Protein AF-A0A1H8MQB6-F1 (afdb_monomer_lite)

Organism: NCBI:txid1367881

Radius of gyration: 31.13 Å; chains: 1; bounding box: 80×88×76 Å

Secondary structure (DSSP, 8-state):
-------S--HHHHHHHHHHHHHHHHTS-EEHHHHHHHHHHHH---HHHHHHHHHH-TTTEEEEE-TTS-EEEEEE----SPPPHHHHHHH--S--TT-STT--TTTHHHHHHTT--SHHHHHTS-HHHHHHHHHHHHHHH-TT--GGGSTT--HHHHHHHHHTT--SHHHHHSS-HHHHHTSSTT--HHHHHHHHHHHHTTS----HHHHHHHHHHHHHHS-THHHHHHHHHHHHHHTB-TTSSB------GGG--PPPPPBHHHHHSS--GGGEEEE-SGGGTTS-EEEEEEPBS-TT-TTS--TTT-GGGGGGSPPB-TTSPBPPPPPPBPTTT-SBHHHHHHHHHHTTPPEEEE--TTSSHHHHHHHHHHHTT--EEEEE--TT--HHHHH--EEE-TTS-EEEPP-HHHHHHHHTPEEEEETGGGS-HHHHHHHHHHHHHS-EEETTTTEEE---TT-EEEEEE---SSS-TT-PPPPHHHHTTSEEEE----S-HHHHHHHHHHHHSSSS-SS-HHHHHHHHHHHHHHHH-TTSPP--HHHHHHHHHHHHTT--HHHHHHHHHHHH--TT--SGGGHHHHTTT-

Foldseek 3Di:
DDDDDFDPDDLLLQLLLLLALCCVVVVFWAFQQRSLLLCCVQVVDHSVVSSVSQVVSVVFWDWDADPVGTIITGDGHDRPDDHTPSSCVSRPLFDPLQPQPPDPNVQSVVCVVLVCRGLCSLLVDDLVVQQVSSLVSLCVVPQVAQLVVLVLQDPVLSVLCVVVVNRALVSLLPDDLVVSCPSDPPRHSVNSVSSNVVSVVVRPGQDSVNSCSSNQSSVLSDQCVVVVVVVVVVVQQVQADPVRHRDDDDDALLPQLAAFADQPCVVPVHDDLLQADWQCAAPCVVPIHGQQQGAGPDLPRLQQQACVSPVVCPVNGQFAFQVRHGQDANFAAFPPVRHTPLSVVSNCLNVLAAAEEEEAPQLCPSNSVSVNSNSRVAGEDEDEAAQVDALCQQANDFDQDPVGDTAGRGHNNNSCQQRLHEYEYELVQRYDPRNLVQCLCCLPPVWGQDPNRRDIDNGDPNYHYYYYFYPCDPLPVVRDDHDPVSVVSHDYTYRYHHPDLVSLLVSLQRRLQPPHHLDDSLLLSLLSVLLVVQVVDPQFQHQHSVLSNQLSVVSVNVDDSLRSSLVSSVVRDDPRHDNVVSSVVSVVRD

pLDDT: mean 81.07, std 12.92, range [26.77, 97.81]

Sequence (590 aa):
MASSAASGSTISTQIAHIAKRLLEEEGGSVPVQRIAVRAESILDIESTDVASITVDTADEISTTQTDDGQTLVTDVGTISEPEPDPITEAFEGKAVFFDLDPIPSELAPIIADLGYHSLEDLAARSPAEFKTEINNHLDVAAPDAHLEQISLVTGSIADSLTNAGYTSFHDLATADADALSGVHTTLTEAKAEKIITTANNQALTVTDEEAKQIVHSAEMELPVGDTLAQKALQSYKDDLDGSGSGAASITQIERTEQTVGDPKALTSGEAPEDHQYVSDIGANDSDPVACGLQVLDDEHHPQVPKAETHPDAGPGALPVDENGDVVAPAVPVEPELQVPVDELVAKALHDHTALRLIGPRGSGKNYLLKYIHHQTNRAYVSIDVDAATTPEDLFGPLTPDENGVIKPRNAAVKQTLINGGTVVLNEFPVMQAGAAIALHRYFNEGSLLIKAHGELIEPHPAARVVITMNPPTVEYRDSEPMNAATRGRFLTYQVPYIQSVEQEVDTLDQQVNSPRTIVDRDTLTKIVKFAHATRDESSYPTLSTRNLTLLCKNIDYGATPKAAVKNELRAVSEPNQSHEATYDELNRYL

InterPro domains:
  IPR010995 DNA repair Rad51/transcription factor NusA, alpha-helical [SSF47794] (145-201)
  IPR011704 ATPase, dynein-related, AAA domain [PF07728] (357-490)
  IPR027417 P-loop containing nucleoside triphosphate hydrolase [G3DSA:3.40.50.300] (341-505)
  IPR027417 P-loop containing nucleoside triphosphate hydrolase [SSF52540] (352-552)
  IPR050764 CbbQ/NirQ/NorQ/GpvN [PTHR42759] (347-543)

Structure (mmCIF, N/CA/C/O backbone):
data_AF-A0A1H8MQB6-F1
#
_entry.id   AF-A0A1H8MQB6-F1
#
loop_
_atom_site.group_PDB
_atom_site.id
_atom_site.type_symbol
_atom_site.label_atom_id
_atom_site.label_alt_id
_atom_site.label_comp_id
_atom_site.label_asym_id
_atom_site.label_entity_id
_atom_site.label_seq_id
_atom_site.pdbx_PDB_ins_code
_atom_site.Cartn_x
_atom_site.Cartn_y
_atom_site.Cartn_z
_atom_site.occupancy
_atom_site.B_iso_or_equiv
_atom_site.auth_seq_id
_atom_site.auth_comp_id
_atom_site.auth_asym_id
_atom_site.auth_atom_id
_atom_site.pdbx_PDB_model_num
ATOM 1 N N . MET A 1 1 ? 38.524 6.940 -12.245 1.00 37.34 1 MET A N 1
ATOM 2 C CA . MET A 1 1 ? 39.175 7.214 -13.544 1.00 37.34 1 MET A CA 1
ATOM 3 C C . MET A 1 1 ? 39.157 5.952 -14.389 1.00 37.34 1 MET A C 1
ATOM 5 O O . MET A 1 1 ? 40.059 5.132 -14.277 1.00 37.34 1 MET A O 1
ATOM 9 N N . ALA A 1 2 ? 38.118 5.806 -15.199 1.00 26.77 2 ALA A N 1
ATOM 10 C CA . ALA A 1 2 ? 38.090 4.944 -16.370 1.00 26.77 2 ALA A CA 1
ATOM 11 C C . ALA A 1 2 ? 37.092 5.607 -17.326 1.00 26.77 2 ALA A C 1
ATOM 13 O O . ALA A 1 2 ? 35.891 5.468 -17.150 1.00 26.77 2 ALA A O 1
ATOM 14 N N . SER A 1 3 ? 37.598 6.439 -18.240 1.00 32.94 3 SER A N 1
ATOM 15 C CA . SER A 1 3 ? 36.811 6.951 -19.358 1.00 32.94 3 SER A CA 1
ATOM 16 C C . SER A 1 3 ? 36.638 5.804 -20.350 1.00 32.94 3 SER A C 1
ATOM 18 O O . SER A 1 3 ? 37.621 5.394 -20.978 1.00 32.94 3 SER A O 1
ATOM 20 N N . SER A 1 4 ? 35.429 5.264 -20.486 1.00 32.12 4 SER A N 1
ATOM 21 C CA . SER A 1 4 ? 35.061 4.578 -21.721 1.00 32.12 4 SER A CA 1
ATOM 22 C C . SER A 1 4 ? 34.933 5.641 -22.808 1.00 32.12 4 SER A C 1
ATOM 24 O O . SER A 1 4 ? 34.460 6.750 -22.567 1.00 32.12 4 SER A O 1
ATOM 26 N N . ALA A 1 5 ? 35.494 5.341 -23.971 1.00 35.34 5 ALA A N 1
ATOM 27 C CA . ALA A 1 5 ? 35.673 6.269 -25.068 1.00 35.34 5 ALA A CA 1
ATOM 28 C C . ALA A 1 5 ? 34.328 6.816 -25.570 1.00 35.34 5 ALA A C 1
ATOM 30 O O . ALA A 1 5 ? 33.643 6.149 -26.335 1.00 35.34 5 ALA A O 1
ATOM 31 N N . ALA A 1 6 ? 33.986 8.043 -25.175 1.00 37.44 6 ALA A N 1
ATOM 32 C CA . ALA A 1 6 ? 33.033 8.845 -25.920 1.00 37.44 6 ALA A CA 1
ATOM 33 C C . ALA A 1 6 ? 33.684 9.207 -27.263 1.00 37.44 6 ALA A C 1
ATOM 35 O O . ALA A 1 6 ? 34.821 9.692 -27.311 1.00 37.44 6 ALA A O 1
ATOM 36 N N . SER A 1 7 ? 32.973 8.916 -28.349 1.00 43.53 7 SER A N 1
ATOM 37 C CA . SER A 1 7 ? 33.220 9.429 -29.695 1.00 43.53 7 SER A CA 1
ATOM 38 C C . SER A 1 7 ? 33.662 10.896 -29.650 1.00 43.53 7 SER A C 1
ATOM 40 O O . SER A 1 7 ? 33.110 11.682 -28.887 1.00 43.53 7 SER A O 1
ATOM 42 N N . GLY A 1 8 ? 34.661 11.272 -30.450 1.00 47.12 8 GLY A N 1
ATOM 43 C CA . GLY A 1 8 ? 35.401 12.538 -30.355 1.00 47.12 8 GLY A CA 1
ATOM 44 C C . GLY A 1 8 ? 34.658 13.850 -30.668 1.00 47.12 8 GLY A C 1
ATOM 45 O O . GLY A 1 8 ? 35.301 14.746 -31.206 1.00 47.12 8 GLY A O 1
ATOM 46 N N . SER A 1 9 ? 33.367 13.977 -30.345 1.00 60.44 9 SER A N 1
ATOM 47 C CA . SER A 1 9 ? 32.586 15.219 -30.422 1.00 60.44 9 SER A CA 1
ATOM 48 C C . SER A 1 9 ? 32.686 16.032 -29.128 1.00 60.44 9 SER A C 1
ATOM 50 O O . SER A 1 9 ? 32.690 15.462 -28.034 1.00 60.44 9 SER A O 1
ATOM 52 N N . THR A 1 10 ? 32.713 17.361 -29.210 1.00 77.94 10 THR A N 1
ATOM 53 C CA . THR A 1 10 ? 32.710 18.227 -28.018 1.00 77.94 10 THR A CA 1
ATOM 54 C C . THR A 1 10 ? 31.336 18.251 -27.337 1.00 77.94 10 THR A C 1
ATOM 56 O O . THR A 1 10 ? 30.312 18.125 -27.999 1.00 77.94 10 THR A O 1
ATOM 59 N N . ILE A 1 11 ? 31.291 18.471 -26.014 1.00 77.69 11 ILE A N 1
ATOM 60 C CA . ILE A 1 11 ? 30.039 18.555 -25.223 1.00 77.69 11 ILE A CA 1
ATOM 61 C C . ILE A 1 11 ? 29.044 19.566 -25.826 1.00 77.69 11 ILE A C 1
ATOM 63 O O . ILE A 1 11 ? 27.840 19.333 -25.824 1.00 77.69 11 ILE A O 1
ATOM 67 N N . SER A 1 12 ? 29.545 20.663 -26.401 1.00 76.75 12 SER A N 1
ATOM 68 C CA . SER A 1 12 ? 28.741 21.639 -27.147 1.00 76.75 12 SER A CA 1
ATOM 69 C C . SER A 1 12 ? 27.965 21.010 -28.308 1.00 76.75 12 SER 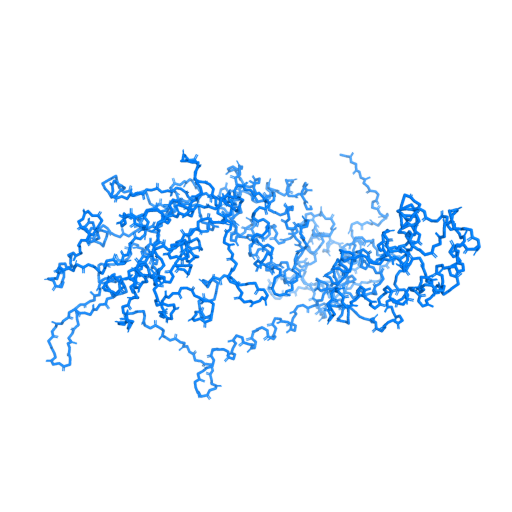A C 1
ATOM 71 O O . SER A 1 12 ? 26.767 21.238 -28.440 1.00 76.75 12 SER A O 1
ATOM 73 N N . THR A 1 13 ? 28.634 20.177 -29.107 1.00 80.00 13 THR A N 1
ATOM 74 C CA . THR A 1 13 ? 28.055 19.486 -30.262 1.00 80.00 13 THR A CA 1
ATOM 75 C C . THR A 1 13 ? 27.019 18.457 -29.820 1.00 80.00 13 THR A C 1
ATOM 77 O O . THR A 1 13 ? 25.973 18.304 -30.444 1.00 80.00 13 THR A O 1
ATOM 80 N N . GLN A 1 14 ? 27.278 17.779 -28.699 1.00 83.88 14 GLN A N 1
ATOM 81 C CA . GLN A 1 14 ? 26.336 16.839 -28.091 1.00 83.88 14 GLN A CA 1
ATOM 82 C C . GLN A 1 14 ? 25.050 17.553 -27.642 1.00 83.88 14 GLN A C 1
ATOM 84 O O . GLN A 1 14 ? 23.951 17.102 -27.948 1.00 83.88 14 GLN A O 1
ATOM 89 N N . ILE A 1 15 ? 25.170 18.718 -26.998 1.00 85.19 15 ILE A N 1
ATOM 90 C CA . ILE A 1 15 ? 24.019 19.548 -26.605 1.00 85.19 15 ILE A CA 1
ATOM 91 C C . ILE A 1 15 ? 23.246 20.055 -27.833 1.00 85.19 15 ILE A C 1
ATOM 93 O O . ILE A 1 15 ? 22.016 20.068 -27.806 1.00 85.19 15 ILE A O 1
ATOM 97 N N . ALA A 1 16 ? 23.935 20.423 -28.919 1.00 85.25 16 ALA A N 1
ATOM 98 C CA . ALA A 1 16 ? 23.292 20.842 -30.165 1.00 85.25 16 ALA A CA 1
ATOM 99 C C . ALA A 1 16 ? 22.460 19.714 -30.802 1.00 85.25 16 ALA A C 1
ATOM 101 O O . ALA A 1 16 ? 21.326 19.959 -31.215 1.00 85.25 16 ALA A O 1
ATOM 102 N N . HIS A 1 17 ? 22.966 18.474 -30.820 1.00 85.31 17 HIS A N 1
ATOM 103 C CA . HIS A 1 17 ? 22.203 17.308 -31.293 1.00 85.31 17 HIS A CA 1
ATOM 104 C C . HIS A 1 17 ? 20.947 17.054 -30.443 1.00 85.31 17 HIS A C 1
ATOM 106 O O . HIS A 1 17 ? 19.858 16.896 -30.989 1.00 85.31 17 HIS A O 1
ATOM 112 N N . ILE A 1 18 ? 21.058 17.131 -29.111 1.00 84.38 18 ILE A N 1
ATOM 113 C CA . ILE A 1 18 ? 19.912 17.006 -28.187 1.00 84.38 18 ILE A CA 1
ATOM 114 C C . ILE A 1 18 ? 18.875 18.112 -28.435 1.00 84.38 18 ILE A C 1
ATOM 116 O O . ILE A 1 18 ? 17.676 17.845 -28.512 1.00 84.38 18 ILE A O 1
ATOM 120 N N . ALA A 1 19 ? 19.324 19.363 -28.576 1.00 84.69 19 ALA A N 1
ATOM 121 C CA . ALA A 1 19 ? 18.452 20.499 -28.857 1.00 84.69 19 ALA A CA 1
ATOM 122 C C . ALA A 1 19 ? 17.716 20.334 -30.194 1.00 84.69 19 ALA A C 1
ATOM 124 O O . ALA A 1 19 ? 16.520 20.610 -30.278 1.00 84.69 19 ALA A O 1
ATOM 125 N N . LYS A 1 20 ? 18.416 19.844 -31.224 1.00 85.06 20 LYS A N 1
ATOM 126 C CA . LYS A 1 20 ? 17.848 19.583 -32.547 1.00 85.06 20 LYS A CA 1
ATOM 127 C C . LYS A 1 20 ? 16.752 18.519 -32.488 1.00 85.06 20 LYS A C 1
ATOM 129 O O . LYS A 1 20 ? 15.662 18.762 -32.998 1.00 85.06 20 LYS A O 1
ATOM 134 N N . ARG A 1 21 ? 17.002 17.385 -31.828 1.00 82.00 21 ARG A N 1
ATOM 135 C CA . ARG A 1 21 ? 16.005 16.314 -31.689 1.00 82.00 21 ARG A CA 1
ATOM 136 C C . ARG A 1 21 ? 14.764 16.773 -30.914 1.00 82.00 21 ARG A C 1
ATOM 138 O O . ARG A 1 21 ? 13.651 16.504 -31.350 1.00 82.00 21 ARG A O 1
ATOM 145 N N . LEU A 1 22 ? 14.928 17.549 -29.838 1.00 76.44 22 LEU A N 1
ATOM 146 C CA . LEU A 1 22 ? 13.792 18.110 -29.089 1.00 76.44 22 LEU A CA 1
ATOM 147 C C . LEU A 1 22 ? 12.956 19.096 -29.919 1.00 76.44 22 LEU A C 1
ATOM 149 O O . LEU A 1 22 ? 11.734 19.102 -29.802 1.00 76.44 22 LEU A O 1
ATOM 153 N N . LEU A 1 23 ? 13.585 19.925 -30.762 1.00 75.25 23 LEU A N 1
ATOM 154 C CA . LEU A 1 23 ? 12.853 20.809 -31.682 1.00 75.25 23 LEU A CA 1
ATOM 155 C C . LEU A 1 23 ? 12.026 20.008 -32.698 1.00 75.25 23 LEU A C 1
ATOM 157 O O . LEU A 1 23 ? 10.902 20.398 -33.022 1.00 75.25 23 LEU A O 1
ATOM 161 N N . GLU A 1 24 ? 12.587 18.907 -33.205 1.00 73.12 24 GLU A N 1
ATOM 162 C CA . GLU A 1 24 ? 11.922 18.000 -34.147 1.00 73.12 24 GLU A CA 1
ATOM 163 C C . GLU A 1 24 ? 10.760 17.229 -33.492 1.00 73.12 24 GLU A C 1
ATOM 165 O O . GLU A 1 24 ? 9.731 17.024 -34.136 1.00 73.12 24 GLU A O 1
ATOM 170 N N . GLU A 1 25 ? 10.901 16.840 -32.222 1.00 65.19 25 GLU A N 1
ATOM 171 C CA . GLU A 1 25 ? 9.900 16.101 -31.444 1.00 65.19 25 GLU A CA 1
ATOM 172 C C . GLU A 1 25 ? 8.747 16.994 -30.955 1.00 65.19 25 GLU A C 1
ATOM 174 O O . GLU A 1 25 ? 7.576 16.683 -31.176 1.00 65.19 25 GLU A O 1
ATOM 179 N N . GLU A 1 26 ? 9.063 18.121 -30.308 1.00 70.62 26 GLU A N 1
ATOM 180 C CA . GLU A 1 26 ? 8.071 18.980 -29.646 1.00 70.62 26 GLU A CA 1
ATOM 181 C C . GLU A 1 26 ? 7.389 19.957 -30.624 1.00 70.62 26 GLU A C 1
ATOM 183 O O . GLU A 1 26 ? 6.332 20.509 -30.316 1.00 70.62 26 GLU A O 1
ATOM 188 N N . GLY A 1 27 ? 7.961 20.155 -31.819 1.00 51.38 27 GLY A N 1
ATOM 189 C CA . GLY A 1 27 ? 7.368 20.963 -32.882 1.00 51.38 27 GLY A CA 1
ATOM 190 C C . GLY A 1 27 ? 7.173 22.425 -32.474 1.00 51.38 27 GLY A C 1
ATOM 191 O O . GLY A 1 27 ? 6.050 22.891 -32.285 1.00 51.38 27 GLY A O 1
ATOM 192 N N . GLY A 1 28 ? 8.264 23.182 -32.364 1.00 76.06 28 GLY A N 1
ATOM 193 C CA . GLY A 1 28 ? 8.208 24.580 -31.939 1.00 76.06 28 GLY A CA 1
ATOM 194 C C . GLY A 1 28 ? 9.536 25.061 -31.381 1.00 76.06 28 GLY A C 1
ATOM 195 O O . GLY A 1 28 ? 10.585 24.684 -31.884 1.00 76.06 28 GLY A O 1
ATOM 196 N N . SER A 1 29 ? 9.489 25.914 -30.359 1.00 82.94 29 SER A N 1
ATOM 197 C CA . SER A 1 29 ? 10.668 26.340 -29.608 1.00 82.94 29 SER A CA 1
ATOM 198 C C . SER A 1 29 ? 10.749 25.607 -28.270 1.00 82.94 29 SER A C 1
ATOM 200 O O . SER A 1 29 ? 9.734 25.379 -27.616 1.00 82.94 29 SER A O 1
ATOM 202 N N . VAL A 1 30 ? 11.963 25.257 -27.852 1.00 81.31 30 VAL A N 1
ATOM 203 C CA . VAL A 1 30 ? 12.216 24.411 -26.678 1.00 81.31 30 VAL A CA 1
ATOM 204 C C . VAL A 1 30 ? 12.941 25.227 -25.605 1.00 81.31 30 VAL A C 1
ATOM 206 O O . VAL A 1 30 ? 13.951 25.868 -25.907 1.00 81.31 30 VAL A O 1
ATOM 209 N N . PRO A 1 31 ? 12.487 25.241 -24.339 1.00 83.56 31 PRO A N 1
ATOM 210 C CA . PRO A 1 31 ? 13.194 25.944 -23.268 1.00 83.56 31 PRO A CA 1
ATOM 211 C C . PRO A 1 31 ? 14.611 25.404 -23.036 1.00 83.56 31 PRO A C 1
ATOM 213 O O . PRO A 1 31 ? 14.820 24.194 -23.003 1.00 83.56 31 PRO A O 1
ATOM 216 N N . VAL A 1 32 ? 15.584 26.281 -22.762 1.00 82.25 32 VAL A N 1
ATOM 217 C CA . VAL A 1 32 ? 16.965 25.858 -22.434 1.00 82.25 32 VAL A CA 1
ATOM 218 C C . VAL A 1 32 ? 16.990 24.892 -21.242 1.00 82.25 32 VAL A C 1
ATOM 220 O O . VAL A 1 32 ? 17.765 23.942 -21.228 1.00 82.25 32 VAL A O 1
ATOM 223 N N . GLN A 1 33 ? 16.095 25.067 -20.265 1.00 76.50 33 GLN A N 1
ATOM 224 C CA . GLN A 1 33 ? 15.956 24.151 -19.130 1.00 76.50 33 GLN A CA 1
ATOM 225 C C . GLN A 1 33 ? 15.525 22.739 -19.555 1.00 76.50 33 GLN A C 1
ATOM 227 O O . GLN A 1 33 ? 15.966 21.766 -18.951 1.00 76.50 33 GLN A O 1
ATOM 232 N N . ARG A 1 34 ? 14.690 22.610 -20.594 1.00 79.12 34 ARG A N 1
ATOM 233 C CA . ARG A 1 34 ? 14.251 21.312 -21.127 1.00 79.12 34 ARG A CA 1
ATOM 234 C C . ARG A 1 34 ? 15.426 20.561 -21.756 1.00 79.12 34 ARG A C 1
ATOM 236 O O . ARG A 1 34 ? 15.605 19.378 -21.479 1.00 79.12 34 ARG A O 1
ATOM 243 N N . ILE A 1 35 ? 16.265 21.276 -22.504 1.00 80.81 35 ILE A N 1
ATOM 244 C CA . ILE A 1 35 ? 17.507 20.746 -23.086 1.00 80.81 35 ILE A CA 1
ATOM 245 C C . ILE A 1 35 ? 18.486 20.354 -21.976 1.00 80.81 35 ILE A C 1
ATOM 247 O O . ILE A 1 35 ? 19.046 19.265 -22.023 1.00 80.81 35 ILE A O 1
ATOM 251 N N . ALA A 1 36 ? 18.638 21.190 -20.942 1.00 75.00 36 ALA A N 1
ATOM 252 C CA . ALA A 1 36 ? 19.519 20.916 -19.808 1.00 75.00 36 ALA A CA 1
ATOM 253 C C . ALA A 1 36 ? 19.130 19.646 -19.041 1.00 75.00 36 ALA A C 1
ATOM 255 O O . ALA A 1 36 ? 19.986 18.806 -18.788 1.00 75.00 36 ALA A O 1
ATOM 256 N N . VAL A 1 37 ? 17.841 19.466 -18.736 1.00 69.44 37 VAL A N 1
ATOM 257 C CA . VAL A 1 37 ? 17.337 18.252 -18.072 1.00 69.44 37 VAL A CA 1
ATOM 258 C C . VAL A 1 37 ? 17.551 17.013 -18.945 1.00 69.44 37 VAL A C 1
ATOM 260 O O . VAL A 1 37 ? 17.928 15.954 -18.444 1.00 69.44 37 VAL A O 1
ATOM 263 N N . ARG A 1 38 ? 17.329 17.129 -20.260 1.00 73.94 38 ARG A N 1
ATOM 264 C CA . ARG A 1 38 ? 17.498 15.999 -21.180 1.00 73.94 38 ARG A CA 1
ATOM 265 C C . ARG A 1 38 ? 18.972 15.632 -21.364 1.00 73.94 38 ARG A C 1
ATOM 267 O O . ARG A 1 38 ? 19.304 14.455 -21.323 1.00 73.94 38 ARG A O 1
ATOM 274 N N . ALA A 1 39 ? 19.856 16.620 -21.469 1.00 77.56 39 ALA A N 1
ATOM 275 C CA . ALA A 1 39 ? 21.299 16.415 -21.526 1.00 77.56 39 ALA A CA 1
ATOM 276 C C . ALA A 1 39 ? 21.871 15.852 -20.222 1.00 77.56 39 ALA A C 1
ATOM 278 O O . ALA A 1 39 ? 22.710 14.962 -20.288 1.00 77.56 39 ALA A O 1
ATOM 279 N N . GLU A 1 40 ? 21.391 16.289 -19.055 1.00 71.81 40 GLU A N 1
ATOM 280 C CA . GLU A 1 40 ? 21.774 15.679 -17.775 1.00 71.81 40 GLU A CA 1
ATOM 281 C C . GLU A 1 40 ? 21.401 14.191 -17.745 1.00 71.81 40 GLU A C 1
ATOM 283 O O . GLU A 1 40 ? 22.201 13.357 -17.326 1.00 71.81 40 GLU A O 1
ATOM 288 N N . SER A 1 41 ? 20.208 13.839 -18.238 1.00 67.88 41 SER A N 1
ATOM 289 C CA . SER A 1 41 ? 19.757 12.445 -18.288 1.00 67.88 41 SER A CA 1
ATOM 290 C C . SER A 1 41 ? 20.550 11.570 -19.261 1.00 67.88 41 SER A C 1
ATOM 292 O O . SER A 1 41 ? 20.640 10.372 -19.012 1.00 67.88 41 SER A O 1
ATOM 294 N N . ILE A 1 42 ? 21.041 12.120 -20.375 1.00 71.31 42 ILE A N 1
ATOM 295 C CA . ILE A 1 42 ? 21.681 11.347 -21.457 1.00 71.31 42 ILE A CA 1
ATOM 296 C C . ILE A 1 42 ? 23.206 11.321 -21.306 1.00 71.31 42 ILE A C 1
ATOM 298 O O . ILE A 1 42 ? 23.844 10.305 -21.560 1.00 71.31 42 ILE A O 1
ATOM 302 N N . LEU A 1 43 ? 23.800 12.449 -20.914 1.00 77.06 43 LEU A N 1
ATOM 303 C CA . LEU A 1 43 ? 25.249 12.663 -20.921 1.00 77.06 43 LEU A CA 1
ATOM 304 C C . LEU A 1 43 ? 25.874 12.639 -19.517 1.00 77.06 43 LEU A C 1
ATOM 306 O O . LEU A 1 43 ? 27.096 12.701 -19.415 1.00 77.06 43 LEU A O 1
ATOM 310 N N . ASP A 1 44 ? 25.062 12.560 -18.453 1.00 67.88 44 ASP A N 1
ATOM 311 C CA . ASP A 1 44 ? 25.500 12.602 -17.045 1.00 67.88 44 ASP A CA 1
ATOM 312 C C . ASP A 1 44 ? 26.291 13.891 -16.708 1.00 67.88 44 ASP A C 1
ATOM 314 O O . ASP A 1 44 ? 27.314 13.872 -16.024 1.00 67.88 44 ASP A O 1
ATOM 318 N N . ILE A 1 45 ? 25.826 15.035 -17.234 1.00 73.62 45 ILE A N 1
ATOM 319 C CA . ILE A 1 45 ? 26.416 16.376 -17.043 1.00 73.62 45 ILE A CA 1
ATOM 320 C C . ILE A 1 45 ? 25.462 17.256 -16.226 1.00 73.62 45 ILE A C 1
ATOM 322 O O . ILE A 1 45 ? 24.268 17.289 -16.503 1.00 73.62 45 ILE A O 1
ATOM 326 N N . GLU A 1 46 ? 25.985 18.030 -15.273 1.00 68.00 46 GLU A N 1
ATOM 32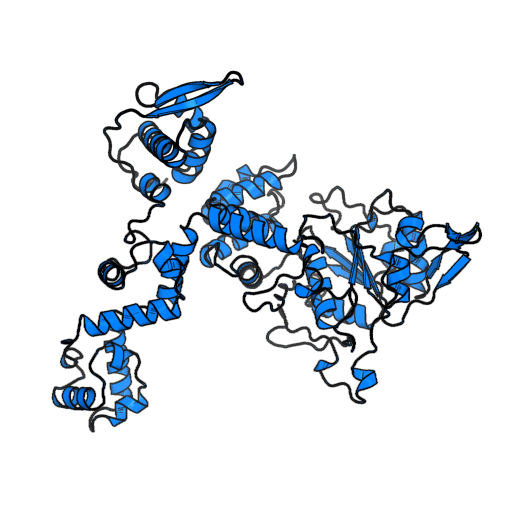7 C CA . GLU A 1 46 ? 25.203 18.954 -14.438 1.00 68.00 46 GLU A CA 1
ATOM 328 C C . GLU A 1 46 ? 24.398 19.986 -15.258 1.00 68.00 46 GLU A C 1
ATOM 330 O O . GLU A 1 46 ? 24.929 20.688 -16.127 1.00 68.00 46 GLU A O 1
ATOM 335 N N . SER A 1 47 ? 23.106 20.139 -14.945 1.00 60.78 47 SER A N 1
ATOM 336 C CA . SER A 1 47 ? 22.179 21.010 -15.693 1.00 60.78 47 SER A CA 1
ATOM 337 C C . SER A 1 47 ? 22.589 22.491 -15.742 1.00 60.78 47 SER A C 1
ATOM 339 O O . SER A 1 47 ? 22.301 23.181 -16.727 1.00 60.78 47 SER A O 1
ATOM 341 N N . THR A 1 48 ? 23.296 22.996 -14.724 1.00 60.09 48 THR A N 1
ATOM 342 C CA . THR A 1 48 ? 23.828 24.372 -14.707 1.00 60.09 48 THR A CA 1
ATOM 343 C C . THR A 1 48 ? 24.915 24.588 -15.754 1.00 60.09 48 THR A C 1
ATOM 345 O O . THR A 1 48 ? 24.977 25.659 -16.365 1.00 60.09 48 THR A O 1
ATOM 348 N N . ASP A 1 49 ? 25.729 23.563 -16.003 1.00 67.25 49 ASP A N 1
ATOM 349 C CA . ASP A 1 49 ? 26.785 23.611 -17.006 1.00 67.25 49 ASP A CA 1
ATOM 350 C C . ASP A 1 49 ? 26.162 23.551 -18.402 1.00 67.25 49 ASP A C 1
ATOM 352 O O . ASP A 1 49 ? 26.486 24.379 -19.251 1.00 67.25 49 ASP A O 1
ATOM 356 N N . VAL A 1 50 ? 25.157 22.695 -18.613 1.00 62.91 50 VAL A N 1
ATOM 357 C CA . VAL A 1 50 ? 24.447 22.611 -19.900 1.00 62.91 50 VAL A CA 1
ATOM 358 C C . VAL A 1 50 ? 23.740 23.918 -20.259 1.00 62.91 50 VAL A C 1
ATOM 360 O O . VAL A 1 50 ? 23.840 24.374 -21.399 1.00 62.91 50 VAL A O 1
ATOM 363 N N . ALA A 1 51 ? 23.050 24.557 -19.311 1.00 63.25 51 ALA A N 1
ATOM 364 C CA . ALA A 1 51 ? 22.349 25.813 -19.579 1.00 63.25 51 ALA A CA 1
ATOM 365 C C . ALA A 1 51 ? 23.315 26.936 -19.993 1.00 63.25 51 ALA A C 1
ATOM 367 O O . ALA A 1 51 ? 23.004 27.705 -20.903 1.00 63.25 51 ALA A O 1
ATOM 368 N N . SER A 1 52 ? 24.497 27.008 -19.371 1.00 65.12 52 SER A N 1
ATOM 369 C CA . SER A 1 52 ? 25.534 27.971 -19.762 1.00 65.12 52 SER A CA 1
ATOM 370 C C . SER A 1 52 ? 26.130 27.652 -21.138 1.00 65.12 52 SER A C 1
ATOM 372 O O . SER A 1 52 ? 26.205 28.533 -21.992 1.00 65.12 52 SER A O 1
ATOM 374 N N . ILE A 1 53 ? 26.430 26.377 -21.410 1.00 64.81 53 ILE A N 1
ATOM 375 C CA . ILE A 1 53 ? 26.982 25.923 -22.693 1.00 64.81 53 ILE A CA 1
ATOM 376 C C . ILE A 1 53 ? 25.988 26.137 -23.845 1.00 64.81 53 ILE A C 1
ATOM 378 O O . ILE A 1 53 ? 26.401 26.526 -24.934 1.00 64.81 53 ILE A O 1
ATOM 382 N N . THR A 1 54 ? 24.685 25.947 -23.614 1.00 62.53 54 THR A N 1
ATOM 383 C CA . THR A 1 54 ? 23.623 26.167 -24.620 1.00 62.53 54 THR A CA 1
ATOM 384 C C . THR A 1 54 ? 23.511 27.642 -25.020 1.00 62.53 54 THR A C 1
ATOM 386 O O . THR A 1 54 ? 23.198 27.964 -26.161 1.00 62.53 54 THR A O 1
ATOM 389 N N . VAL A 1 55 ? 23.774 28.559 -24.084 1.00 60.06 55 VAL A N 1
ATOM 390 C CA . VAL A 1 55 ? 23.773 30.006 -24.353 1.00 60.06 55 VAL A CA 1
ATOM 391 C C . VAL A 1 55 ? 25.076 30.449 -25.029 1.00 60.06 55 VAL A C 1
ATOM 393 O O . VAL A 1 55 ? 25.048 31.332 -25.886 1.00 60.06 55 VAL A O 1
ATOM 396 N N . ASP A 1 56 ? 26.204 29.818 -24.693 1.00 59.03 56 ASP A N 1
ATOM 397 C CA . ASP A 1 56 ? 27.526 30.141 -25.246 1.00 59.03 56 ASP A CA 1
ATOM 398 C C . ASP A 1 56 ? 27.794 29.511 -26.634 1.00 59.03 56 ASP A C 1
ATOM 400 O O . ASP A 1 56 ? 28.710 29.934 -27.340 1.00 59.03 56 ASP A O 1
ATOM 404 N N . THR A 1 57 ? 26.971 28.554 -27.080 1.00 61.81 57 THR A N 1
ATOM 405 C CA . THR A 1 57 ? 27.020 27.905 -28.413 1.00 61.81 57 THR A CA 1
ATOM 406 C C . THR A 1 57 ? 26.260 28.692 -29.493 1.00 61.81 57 THR A C 1
ATOM 408 O O . THR A 1 57 ? 25.546 28.137 -30.328 1.00 61.81 57 THR A O 1
ATOM 411 N N . ALA A 1 58 ? 26.432 30.017 -29.506 1.00 54.75 58 ALA A N 1
ATOM 412 C CA . ALA A 1 58 ? 25.677 30.936 -30.366 1.00 54.75 58 ALA A CA 1
ATOM 413 C C . ALA A 1 58 ? 25.876 30.728 -31.885 1.00 54.75 58 ALA A C 1
ATOM 415 O O . ALA A 1 58 ? 25.067 31.217 -32.672 1.00 54.75 58 ALA A O 1
ATOM 416 N N . ASP A 1 59 ? 26.931 30.022 -32.304 1.00 58.81 59 ASP A N 1
ATOM 417 C CA . ASP A 1 59 ? 27.197 29.745 -33.723 1.00 58.81 59 ASP A CA 1
ATOM 418 C C . ASP A 1 59 ? 26.367 28.564 -34.273 1.00 58.81 59 ASP A C 1
ATOM 420 O O . ASP A 1 59 ? 26.194 28.454 -35.487 1.00 58.81 59 ASP A O 1
ATOM 424 N N . GLU A 1 60 ? 25.820 27.709 -33.399 1.00 68.69 60 GLU A N 1
ATOM 425 C CA . GLU A 1 60 ? 25.066 26.502 -33.776 1.00 68.69 60 GLU A CA 1
ATOM 426 C C . GLU A 1 60 ? 23.620 26.509 -33.262 1.00 68.69 60 GLU A C 1
ATOM 428 O O . GLU A 1 60 ? 22.764 25.895 -33.890 1.00 68.69 60 GLU A O 1
ATOM 433 N N . ILE A 1 61 ? 23.308 27.216 -32.170 1.00 80.00 61 ILE A N 1
ATOM 434 C CA . ILE A 1 61 ? 21.975 27.213 -31.550 1.00 80.00 61 ILE A CA 1
ATOM 435 C C . ILE A 1 61 ? 21.386 28.629 -31.544 1.00 80.00 61 ILE A C 1
ATOM 437 O O . ILE A 1 61 ? 21.926 29.552 -30.934 1.00 80.00 61 ILE A O 1
ATOM 441 N N . SER A 1 62 ? 20.231 28.805 -32.189 1.00 82.62 62 SER A N 1
ATOM 442 C CA . SER A 1 62 ? 19.504 30.079 -32.212 1.00 82.62 62 SER A CA 1
ATOM 443 C C . SER A 1 62 ? 18.527 30.172 -31.045 1.00 82.62 62 SER A C 1
ATOM 445 O O . SER A 1 62 ? 17.620 29.346 -30.917 1.00 82.62 62 SER A O 1
ATOM 447 N N . THR A 1 63 ? 18.650 31.219 -30.226 1.00 85.25 63 THR A N 1
ATOM 448 C CA . THR A 1 63 ? 17.801 31.436 -29.045 1.00 85.25 63 THR A CA 1
ATOM 449 C C . THR A 1 63 ? 16.975 32.721 -29.118 1.00 85.25 63 THR A C 1
ATOM 451 O O . THR A 1 63 ? 17.331 33.691 -29.787 1.00 85.25 63 THR A O 1
ATOM 454 N N . THR A 1 64 ? 15.856 32.745 -28.395 1.00 85.50 64 THR A N 1
ATOM 455 C CA . THR A 1 64 ? 15.014 33.929 -28.167 1.00 85.50 64 THR A CA 1
ATOM 456 C C . THR A 1 64 ? 14.642 34.024 -26.690 1.00 85.50 64 THR A C 1
ATOM 458 O O . THR A 1 64 ? 14.553 33.005 -26.009 1.00 85.50 64 THR A O 1
ATOM 461 N N . GLN A 1 65 ? 14.435 35.237 -26.172 1.00 84.94 65 GLN A N 1
ATOM 462 C CA . GLN A 1 65 ? 13.921 35.441 -24.814 1.00 84.94 65 GLN A CA 1
ATOM 463 C C . GLN A 1 65 ? 12.427 35.745 -24.836 1.00 84.94 65 GLN A C 1
ATOM 465 O O . GLN A 1 65 ? 11.967 36.540 -25.656 1.00 84.94 65 GLN A O 1
ATOM 470 N N . THR A 1 66 ? 11.690 35.141 -23.909 1.00 81.69 66 THR A N 1
ATOM 471 C CA . THR A 1 66 ? 10.299 35.502 -23.629 1.00 81.69 66 THR A CA 1
ATOM 472 C C . THR A 1 66 ? 10.228 36.729 -22.722 1.00 81.69 66 THR A C 1
ATOM 474 O O . THR A 1 66 ? 11.194 37.068 -22.034 1.00 81.69 66 THR A O 1
ATOM 477 N N . ASP A 1 67 ? 9.061 37.376 -22.679 1.00 76.19 67 ASP A N 1
ATOM 478 C CA . ASP A 1 67 ? 8.805 38.534 -21.809 1.00 76.19 67 ASP A CA 1
ATOM 479 C C . ASP A 1 67 ? 8.997 38.206 -20.312 1.00 76.19 67 ASP A C 1
ATOM 481 O O . ASP A 1 67 ? 9.339 39.085 -19.519 1.00 76.19 67 ASP A O 1
ATOM 485 N N . ASP A 1 68 ? 8.860 36.927 -19.946 1.00 75.12 68 ASP A N 1
ATOM 486 C CA . ASP A 1 68 ? 9.074 36.398 -18.593 1.00 75.12 68 ASP A CA 1
ATOM 487 C C . ASP A 1 68 ? 10.547 36.026 -18.310 1.00 75.12 68 ASP A C 1
ATOM 489 O O . ASP A 1 68 ? 10.871 35.478 -17.255 1.00 75.12 68 ASP A O 1
ATOM 493 N N . GLY A 1 69 ? 11.460 36.312 -19.246 1.00 77.38 69 GLY A N 1
ATOM 494 C CA . GLY A 1 69 ? 12.901 36.090 -19.103 1.00 77.38 69 GLY A CA 1
ATOM 495 C C . GLY A 1 69 ? 13.367 34.650 -19.340 1.00 77.38 69 GLY A C 1
ATOM 496 O O . GLY A 1 69 ? 14.532 34.344 -19.079 1.00 77.38 69 GLY A O 1
ATOM 497 N N . GLN A 1 70 ? 12.505 33.756 -19.838 1.00 80.81 70 GLN A N 1
ATOM 498 C CA . GLN A 1 70 ? 12.928 32.410 -20.236 1.00 80.81 70 GLN A CA 1
ATOM 499 C C . GLN A 1 70 ? 13.640 32.454 -21.586 1.00 80.81 70 GLN A C 1
ATOM 501 O O . GLN A 1 70 ? 13.229 33.176 -22.491 1.00 80.81 70 GLN A O 1
ATOM 506 N N . THR A 1 71 ? 14.703 31.663 -21.730 1.00 85.44 71 THR A N 1
ATOM 507 C CA . THR A 1 71 ? 15.417 31.516 -23.004 1.00 85.44 71 THR A CA 1
ATOM 508 C C . THR A 1 71 ? 14.922 30.258 -23.706 1.00 85.44 71 THR A C 1
ATOM 510 O O . THR A 1 71 ? 14.964 29.169 -23.133 1.00 85.44 71 THR A O 1
ATOM 513 N N . LEU A 1 72 ? 14.443 30.418 -24.935 1.00 85.56 72 LEU A N 1
ATOM 514 C CA . LEU A 1 72 ? 13.954 29.349 -25.794 1.00 85.56 72 LEU A CA 1
ATOM 515 C C . LEU A 1 72 ? 14.928 29.147 -26.947 1.00 85.56 72 LEU A C 1
ATOM 517 O O . LEU A 1 72 ? 15.297 30.111 -27.617 1.00 85.56 72 LEU A O 1
ATOM 521 N N . VAL A 1 73 ? 15.299 27.904 -27.210 1.00 85.50 73 VAL A N 1
ATOM 522 C CA . VAL A 1 73 ? 15.942 27.501 -28.456 1.00 85.50 73 VAL A CA 1
ATOM 523 C C . VAL A 1 73 ? 14.874 27.423 -29.542 1.00 85.50 73 VAL A C 1
ATOM 525 O O . VAL A 1 73 ? 13.785 26.904 -29.322 1.00 85.50 73 VAL A O 1
ATOM 528 N N . THR A 1 74 ? 15.168 27.995 -30.702 1.00 85.62 74 THR A N 1
ATOM 529 C CA . THR A 1 74 ? 14.223 28.142 -31.823 1.00 85.62 74 THR A CA 1
ATOM 530 C C . THR A 1 74 ? 14.688 27.448 -33.091 1.00 85.62 74 THR A C 1
ATOM 532 O O . THR A 1 74 ? 13.859 27.114 -33.929 1.00 85.62 74 THR A O 1
ATOM 535 N N . ASP A 1 75 ? 15.995 27.256 -33.235 1.00 83.94 75 ASP A N 1
ATOM 536 C CA . ASP A 1 75 ? 16.598 26.588 -34.378 1.00 83.94 75 ASP A CA 1
ATOM 537 C C . ASP A 1 75 ? 17.982 26.068 -33.988 1.00 83.94 75 ASP A C 1
ATOM 539 O O . ASP A 1 75 ? 18.646 26.647 -33.119 1.00 83.94 75 ASP A O 1
ATOM 543 N N . VAL A 1 76 ? 18.418 25.003 -34.651 1.00 83.94 76 VAL A N 1
ATOM 544 C CA . VAL A 1 76 ? 19.781 24.481 -34.556 1.00 83.94 76 VAL A CA 1
ATOM 545 C C . VAL A 1 76 ? 20.346 24.395 -35.970 1.00 83.94 76 VAL A C 1
ATOM 547 O O . VAL A 1 76 ? 19.751 23.795 -36.863 1.00 83.94 76 VAL A O 1
ATOM 550 N N . GLY A 1 77 ? 21.501 25.022 -36.173 1.00 77.69 77 GLY A N 1
ATOM 551 C CA . GLY A 1 77 ? 22.216 25.063 -37.438 1.00 77.69 77 GLY A CA 1
ATOM 552 C C . GLY A 1 77 ? 22.732 23.695 -37.888 1.00 77.69 77 GLY A C 1
ATOM 553 O O . GLY A 1 77 ? 22.508 22.652 -37.278 1.00 77.69 77 GLY A O 1
ATOM 554 N N . THR A 1 78 ? 23.449 23.679 -39.013 1.00 78.56 78 THR A N 1
ATOM 555 C CA . THR A 1 78 ? 24.010 22.432 -39.547 1.00 78.56 78 THR A CA 1
ATOM 556 C C . THR A 1 78 ? 25.155 21.933 -38.670 1.00 78.56 78 THR A C 1
ATOM 558 O O . THR A 1 78 ? 26.225 22.535 -38.654 1.00 78.56 78 THR A O 1
ATOM 561 N N . ILE A 1 79 ? 24.945 20.800 -38.004 1.00 80.81 79 ILE A N 1
ATOM 562 C CA . ILE A 1 79 ? 25.963 20.121 -37.200 1.00 80.81 79 ILE A CA 1
ATOM 563 C C . ILE A 1 79 ? 26.835 19.262 -38.128 1.00 80.81 79 ILE A C 1
ATOM 565 O O . ILE A 1 79 ? 26.320 18.428 -38.874 1.00 80.81 79 ILE A O 1
ATOM 569 N N . SER A 1 80 ? 28.152 19.492 -38.139 1.00 72.62 80 SER A N 1
ATOM 570 C CA . SER A 1 80 ? 29.081 18.798 -39.050 1.00 72.62 80 SER A CA 1
ATOM 571 C C . SER A 1 80 ? 29.539 17.425 -38.558 1.00 72.62 80 SER A C 1
ATOM 573 O O . SER A 1 80 ? 30.019 16.618 -39.355 1.00 72.62 80 SER A O 1
ATOM 575 N N . GLU A 1 81 ? 29.445 17.183 -37.254 1.00 78.00 81 GLU A N 1
ATOM 576 C CA . GLU A 1 81 ? 29.833 15.921 -36.626 1.00 78.00 81 GLU A CA 1
ATOM 577 C C . GLU A 1 81 ? 28.632 14.964 -36.572 1.00 78.00 81 GLU A C 1
ATOM 579 O O . GLU A 1 81 ? 27.499 15.428 -36.405 1.00 78.00 81 GLU A O 1
ATOM 584 N N . PRO A 1 82 ? 28.850 13.643 -36.716 1.00 76.44 82 PRO A N 1
ATOM 585 C CA . PRO A 1 82 ? 27.778 12.663 -36.570 1.00 76.44 82 PRO A CA 1
ATOM 586 C C . PRO A 1 82 ? 27.167 12.720 -35.163 1.00 76.44 82 PRO A C 1
ATOM 588 O O . PRO A 1 82 ? 27.849 13.082 -34.201 1.00 76.44 82 PRO A O 1
ATOM 591 N N . GLU A 1 83 ? 25.880 12.386 -35.062 1.00 77.31 83 GLU A N 1
ATOM 592 C CA . GLU A 1 83 ? 25.183 12.283 -33.778 1.00 77.31 83 GLU A CA 1
ATOM 593 C C . GLU A 1 83 ? 25.811 11.149 -32.947 1.00 77.31 83 GLU A C 1
ATOM 595 O O . GLU A 1 83 ? 26.014 10.059 -33.481 1.00 77.31 83 GLU A O 1
ATOM 600 N N . PRO A 1 84 ? 26.199 11.391 -31.682 1.00 80.06 84 PRO A N 1
ATOM 601 C CA . PRO A 1 84 ? 26.733 10.344 -30.815 1.00 80.06 84 PRO A CA 1
ATOM 602 C C . PRO A 1 84 ? 25.696 9.266 -30.492 1.00 80.06 84 PRO A C 1
ATOM 604 O O . PRO A 1 84 ? 24.525 9.589 -30.279 1.00 80.06 84 PRO A O 1
ATOM 607 N N . ASP A 1 85 ? 26.152 8.020 -30.347 1.00 70.31 85 ASP A N 1
ATOM 608 C CA . ASP A 1 85 ? 25.296 6.858 -30.059 1.00 70.31 85 ASP A CA 1
ATOM 609 C C . ASP A 1 85 ? 24.360 7.080 -28.851 1.00 70.31 85 ASP A C 1
ATOM 611 O O . ASP A 1 85 ? 23.157 6.914 -29.026 1.00 70.31 85 ASP A O 1
ATOM 615 N N . PRO A 1 86 ? 24.807 7.616 -27.689 1.00 68.88 86 PRO A N 1
ATOM 616 C CA . PRO A 1 86 ? 23.912 7.828 -26.543 1.00 68.88 86 PRO A CA 1
ATOM 617 C C . PRO A 1 86 ? 22.770 8.825 -26.799 1.00 68.88 86 PRO A C 1
ATOM 619 O O . PRO A 1 86 ? 21.740 8.777 -26.135 1.00 68.88 86 PRO A O 1
ATOM 622 N N . ILE A 1 87 ? 22.955 9.774 -27.726 1.00 72.69 87 ILE A N 1
ATOM 623 C CA . ILE A 1 87 ? 21.915 10.747 -28.100 1.00 72.69 87 ILE A CA 1
ATOM 624 C C . ILE A 1 87 ? 20.977 10.121 -29.125 1.00 72.69 87 ILE A C 1
ATOM 626 O O . ILE A 1 87 ? 19.765 10.261 -28.998 1.00 72.69 87 ILE A O 1
ATOM 630 N N . THR A 1 88 ? 21.546 9.404 -30.090 1.00 69.81 88 THR A N 1
ATOM 631 C CA . THR A 1 88 ? 20.800 8.662 -31.108 1.00 69.81 88 THR A CA 1
ATOM 632 C C . THR A 1 88 ? 19.839 7.676 -30.439 1.00 69.81 88 THR A C 1
ATOM 634 O O . THR A 1 88 ? 18.629 7.787 -30.618 1.00 69.81 88 THR A O 1
ATOM 637 N N . GLU A 1 89 ? 20.351 6.828 -29.544 1.00 61.97 89 GLU A N 1
ATOM 638 C CA . GLU A 1 89 ? 19.567 5.885 -28.734 1.00 61.97 89 GLU A CA 1
ATOM 639 C C . GLU A 1 89 ? 18.468 6.588 -27.919 1.00 61.97 89 GLU A C 1
ATOM 641 O O . GLU A 1 89 ? 17.345 6.104 -27.822 1.00 61.97 89 GLU A O 1
ATOM 646 N N . ALA A 1 90 ? 18.749 7.770 -27.365 1.00 62.28 90 ALA A N 1
ATOM 647 C CA . ALA A 1 90 ? 17.803 8.488 -26.514 1.00 62.28 90 ALA A CA 1
ATOM 648 C C . ALA A 1 90 ? 16.683 9.240 -27.264 1.00 62.28 90 ALA A C 1
ATOM 650 O O . ALA A 1 90 ? 15.742 9.709 -26.616 1.00 62.28 90 ALA A O 1
ATOM 651 N N . PHE A 1 91 ? 16.788 9.427 -28.584 1.00 65.69 91 PHE A N 1
ATOM 652 C CA . PHE A 1 91 ? 15.826 10.198 -29.389 1.00 65.69 91 PHE A CA 1
ATOM 653 C C . PHE A 1 91 ? 15.218 9.427 -30.561 1.00 65.69 91 PHE A C 1
ATOM 655 O O . PHE A 1 91 ? 14.249 9.892 -31.164 1.00 65.69 91 PHE A O 1
ATOM 662 N N . GLU A 1 92 ? 15.724 8.240 -30.878 1.00 57.00 92 GLU A N 1
ATOM 663 C CA . GLU A 1 92 ? 15.161 7.354 -31.898 1.00 57.00 92 GLU A CA 1
ATOM 664 C C . GLU A 1 92 ? 13.991 6.497 -31.396 1.00 57.00 92 GLU A C 1
ATOM 666 O O . GLU A 1 92 ? 13.721 5.425 -31.928 1.00 57.00 92 GLU A O 1
ATOM 671 N N . GLY A 1 9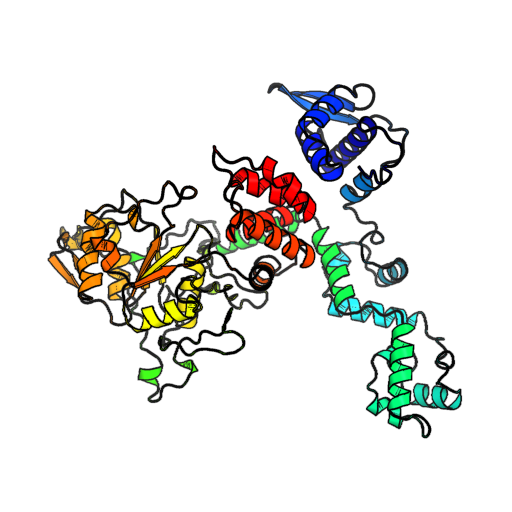3 ? 13.158 7.063 -30.513 1.00 45.22 93 GLY A N 1
ATOM 672 C CA . GLY A 1 93 ? 11.797 6.594 -30.189 1.00 45.22 93 GLY A CA 1
ATOM 673 C C . GLY A 1 93 ? 10.805 6.620 -31.374 1.00 45.22 93 GLY A C 1
ATOM 674 O O . GLY A 1 93 ? 9.591 6.691 -31.206 1.00 45.22 93 GLY A O 1
ATOM 675 N N . LYS A 1 94 ? 11.305 6.580 -32.612 1.00 43.84 94 LYS A N 1
ATOM 676 C CA . LYS A 1 94 ? 10.625 5.968 -33.752 1.00 43.84 94 LYS A CA 1
ATOM 677 C C . LYS A 1 94 ? 11.505 4.822 -34.197 1.00 43.84 94 LYS A C 1
ATOM 679 O O . LYS A 1 94 ? 12.209 4.953 -35.198 1.00 43.84 94 LYS A O 1
ATOM 684 N N . ALA A 1 95 ? 11.463 3.733 -33.435 1.00 38.62 95 ALA A N 1
ATOM 685 C CA . ALA A 1 95 ? 12.171 2.518 -33.770 1.00 38.62 95 ALA A CA 1
ATOM 686 C C . ALA A 1 95 ? 11.927 2.194 -35.249 1.00 38.62 95 ALA A C 1
ATOM 688 O O . ALA A 1 95 ? 10.834 1.807 -35.675 1.00 38.62 95 ALA A O 1
ATOM 689 N N . VAL A 1 96 ? 12.985 2.323 -36.045 1.00 41.25 96 VAL A N 1
ATOM 690 C CA . VAL A 1 96 ? 13.222 1.304 -37.047 1.00 41.25 96 VAL A CA 1
ATOM 691 C C . VAL A 1 96 ? 13.314 0.049 -36.195 1.00 41.25 96 VAL A C 1
ATOM 693 O O . VAL A 1 96 ? 14.207 -0.064 -35.371 1.00 41.25 96 VAL A O 1
ATOM 696 N N . PHE A 1 97 ? 12.302 -0.804 -36.313 1.00 43.88 97 PHE A N 1
ATOM 697 C CA . PHE A 1 97 ? 12.044 -2.072 -35.622 1.00 43.88 97 PHE A CA 1
ATOM 698 C C . PHE A 1 97 ? 13.278 -2.928 -35.208 1.00 43.88 97 PHE A C 1
ATOM 700 O O . PHE A 1 97 ? 13.173 -3.852 -34.414 1.00 43.88 97 PHE A O 1
ATOM 707 N N . PHE A 1 98 ? 14.446 -2.627 -35.766 1.00 44.38 98 PHE A N 1
ATOM 708 C CA . PHE A 1 98 ? 15.708 -3.341 -35.728 1.00 44.38 98 PHE A CA 1
ATOM 709 C C . PHE A 1 98 ? 16.648 -2.936 -34.573 1.00 44.38 98 PHE A C 1
ATOM 711 O O . PHE A 1 98 ? 17.630 -3.646 -34.382 1.00 44.38 98 PHE A O 1
ATOM 718 N N . ASP A 1 99 ? 16.358 -1.865 -33.815 1.00 45.50 99 ASP A N 1
ATOM 719 C CA . ASP A 1 99 ? 17.208 -1.387 -32.699 1.00 45.50 99 ASP A CA 1
ATOM 720 C C . ASP A 1 99 ? 16.625 -1.652 -31.293 1.00 45.50 99 ASP A C 1
ATOM 722 O O . ASP A 1 99 ? 17.202 -1.235 -30.291 1.00 45.50 99 ASP A O 1
ATOM 726 N N . LEU A 1 100 ? 15.501 -2.375 -31.183 1.00 49.38 100 LEU A N 1
ATOM 727 C CA . LEU A 1 100 ? 15.051 -2.886 -29.884 1.00 49.38 100 LEU A CA 1
ATOM 728 C C . LEU A 1 100 ? 16.035 -3.965 -29.410 1.00 49.38 100 LEU A C 1
ATOM 730 O O . LEU A 1 100 ? 16.008 -5.079 -29.927 1.00 49.38 100 LEU A O 1
ATOM 734 N N . ASP A 1 101 ? 16.866 -3.676 -28.412 1.00 49.69 101 ASP A N 1
ATOM 735 C CA . ASP A 1 101 ? 17.543 -4.713 -27.621 1.00 49.69 101 ASP A CA 1
ATOM 736 C C . ASP A 1 101 ? 16.434 -5.439 -26.815 1.00 49.69 101 ASP A C 1
ATOM 738 O O . ASP A 1 101 ? 15.745 -4.781 -26.026 1.00 49.69 101 ASP A O 1
ATOM 742 N N . PRO A 1 102 ? 16.121 -6.731 -27.076 1.00 51.03 102 PRO A N 1
ATOM 743 C CA . PRO A 1 102 ? 17.045 -7.790 -27.479 1.00 51.03 102 PRO A CA 1
ATOM 744 C C . PRO A 1 102 ? 16.737 -8.474 -28.824 1.00 51.03 102 PRO A C 1
ATOM 746 O O . PRO A 1 102 ? 17.091 -9.640 -28.982 1.00 51.03 102 PRO A O 1
ATOM 749 N N . ILE A 1 103 ? 16.064 -7.835 -29.791 1.00 58.25 103 ILE A N 1
ATOM 750 C CA . ILE A 1 103 ? 15.766 -8.464 -31.089 1.00 58.25 103 ILE A CA 1
ATOM 751 C C . ILE A 1 103 ? 17.090 -8.813 -31.784 1.00 58.25 103 ILE A C 1
ATOM 753 O O . ILE A 1 103 ? 17.795 -7.922 -32.267 1.00 58.25 103 ILE A O 1
ATOM 757 N N . PRO A 1 104 ? 17.448 -10.105 -31.913 1.00 63.78 104 PRO A N 1
ATOM 758 C CA . PRO A 1 104 ? 18.639 -10.487 -32.642 1.00 63.78 104 PRO A CA 1
ATOM 759 C C . PRO A 1 104 ? 18.488 -10.026 -34.089 1.00 63.78 104 PRO A C 1
ATOM 761 O O . PRO A 1 104 ? 17.447 -10.244 -34.713 1.00 63.78 104 PRO A O 1
ATOM 764 N N . SER A 1 105 ? 19.546 -9.443 -34.655 1.00 63.88 105 SER A N 1
ATOM 765 C CA . SER A 1 105 ? 19.561 -8.970 -36.052 1.00 63.88 105 SER A CA 1
ATOM 766 C C . SER A 1 105 ? 19.095 -10.017 -37.083 1.00 63.88 105 SER A C 1
ATOM 768 O O . SER A 1 105 ? 18.635 -9.669 -38.169 1.00 63.88 105 SER A O 1
ATOM 770 N N . GLU A 1 106 ? 19.174 -11.301 -36.725 1.00 64.69 106 GLU A N 1
ATOM 771 C CA . GLU A 1 106 ? 18.725 -12.449 -37.512 1.00 64.69 106 GLU A CA 1
ATOM 772 C C . GLU A 1 106 ? 17.191 -12.606 -37.557 1.00 64.69 106 GLU A C 1
ATOM 774 O O . GLU A 1 106 ? 16.666 -13.078 -38.564 1.00 64.69 106 GLU A O 1
ATOM 779 N N . LEU A 1 107 ? 16.461 -12.175 -36.519 1.00 70.50 107 LEU A N 1
ATOM 780 C CA . LEU A 1 107 ? 14.993 -12.245 -36.457 1.00 70.50 107 LEU A CA 1
ATOM 781 C C . LEU A 1 107 ? 14.311 -11.078 -37.163 1.00 70.50 107 LEU A C 1
ATOM 783 O O . LEU A 1 107 ? 13.204 -11.213 -37.677 1.00 70.50 107 LEU A O 1
ATOM 787 N N . ALA A 1 108 ? 14.968 -9.929 -37.227 1.00 68.06 108 ALA A N 1
ATOM 788 C CA . ALA A 1 108 ? 14.372 -8.713 -37.750 1.00 68.06 108 ALA A CA 1
ATOM 789 C C . ALA A 1 108 ? 13.802 -8.808 -39.194 1.00 68.06 108 ALA A C 1
ATOM 791 O O . ALA A 1 108 ? 12.699 -8.303 -39.422 1.00 68.06 108 ALA A O 1
ATOM 792 N N . PRO A 1 109 ? 14.439 -9.489 -40.178 1.00 69.88 109 PRO A N 1
ATOM 793 C CA . PRO A 1 109 ? 13.822 -9.694 -41.495 1.00 69.88 109 PRO A CA 1
ATOM 794 C C . PRO A 1 109 ? 12.598 -10.624 -41.464 1.00 69.88 109 PRO A C 1
ATOM 796 O O . PRO A 1 109 ? 11.696 -10.456 -42.281 1.00 69.88 109 PRO A O 1
ATOM 799 N N . ILE A 1 110 ? 12.552 -11.583 -40.536 1.00 75.00 110 ILE A N 1
ATOM 800 C CA . ILE A 1 110 ? 11.426 -12.517 -40.371 1.00 75.00 110 ILE A CA 1
ATOM 801 C C . ILE A 1 110 ? 10.226 -11.785 -39.787 1.00 75.00 110 ILE A C 1
ATOM 803 O O . ILE A 1 110 ? 9.104 -11.933 -40.265 1.00 75.00 110 ILE A O 1
ATOM 807 N N . ILE A 1 111 ? 10.475 -10.942 -38.789 1.00 73.25 111 ILE A N 1
ATOM 808 C CA . ILE A 1 111 ? 9.426 -10.163 -38.145 1.00 73.25 111 ILE A CA 1
ATOM 809 C C . ILE A 1 111 ? 8.793 -9.181 -39.144 1.00 73.25 111 ILE A C 1
ATOM 811 O O . ILE A 1 111 ? 7.570 -9.071 -39.220 1.00 73.25 111 ILE A O 1
ATOM 815 N N . ALA A 1 112 ? 9.604 -8.561 -40.006 1.00 71.81 112 ALA A N 1
ATOM 816 C CA . ALA A 1 112 ? 9.091 -7.738 -41.095 1.00 71.81 112 ALA A CA 1
ATOM 817 C C . ALA A 1 112 ? 8.232 -8.534 -42.103 1.00 71.81 112 ALA A C 1
ATOM 819 O O . ALA A 1 112 ? 7.224 -8.013 -42.578 1.00 71.81 112 ALA A O 1
ATOM 820 N N . ASP A 1 113 ? 8.595 -9.779 -42.434 1.00 77.75 113 ASP A N 1
ATOM 821 C CA . ASP A 1 113 ? 7.828 -10.622 -43.370 1.00 77.75 113 ASP A CA 1
ATOM 822 C C . ASP A 1 113 ? 6.491 -11.106 -42.781 1.00 77.75 113 ASP A C 1
ATOM 824 O O . ASP A 1 113 ? 5.505 -11.259 -43.501 1.00 77.75 113 ASP A O 1
ATOM 828 N N . LEU A 1 114 ? 6.426 -11.265 -41.456 1.00 79.81 114 LEU A N 1
ATOM 829 C CA . LEU A 1 114 ? 5.197 -11.569 -40.715 1.00 79.81 114 LEU A CA 1
ATOM 830 C C . LEU A 1 114 ? 4.232 -10.373 -40.598 1.00 79.81 114 LEU A C 1
ATOM 832 O O . LEU A 1 114 ? 3.122 -10.522 -40.092 1.00 79.81 114 LEU A O 1
ATOM 836 N N . GLY A 1 115 ? 4.607 -9.202 -41.123 1.00 72.31 115 GLY A N 1
ATOM 837 C CA . GLY A 1 115 ? 3.738 -8.026 -41.187 1.00 72.31 115 GLY A CA 1
ATOM 838 C C . GLY A 1 115 ? 3.823 -7.104 -39.972 1.00 72.31 115 GLY A C 1
ATOM 839 O O . GLY A 1 115 ? 3.007 -6.193 -39.851 1.00 72.31 115 GLY A O 1
ATOM 840 N N . TYR A 1 116 ? 4.807 -7.304 -39.097 1.00 75.88 116 TYR A N 1
ATOM 841 C CA . TYR A 1 116 ? 5.112 -6.381 -38.009 1.00 75.88 116 TYR A CA 1
ATOM 842 C C . TYR A 1 116 ? 5.973 -5.240 -38.558 1.00 75.88 116 TYR A C 1
ATOM 844 O O . TYR A 1 116 ? 7.177 -5.391 -38.783 1.00 75.88 116 TYR A O 1
ATOM 852 N N . HIS A 1 117 ? 5.349 -4.098 -38.846 1.00 66.88 117 HIS A N 1
ATOM 853 C CA . HIS A 1 117 ? 6.014 -2.958 -39.485 1.00 66.88 117 HIS A CA 1
ATOM 854 C C . HIS A 1 117 ? 6.204 -1.766 -38.542 1.00 66.88 117 HIS A C 1
ATOM 856 O O . HIS A 1 117 ? 6.835 -0.777 -38.918 1.00 66.88 117 HIS A O 1
ATOM 862 N N . SER A 1 118 ? 5.671 -1.858 -37.327 1.00 65.31 118 SER A N 1
ATOM 863 C CA . SER A 1 118 ? 5.737 -0.832 -36.295 1.00 65.31 118 SER A CA 1
ATOM 864 C C . SER A 1 118 ? 5.793 -1.449 -34.895 1.00 65.31 118 SER A C 1
ATOM 866 O O . SER A 1 118 ? 5.458 -2.618 -34.701 1.00 65.31 118 SER A O 1
ATOM 868 N N . LEU A 1 119 ? 6.187 -0.637 -33.909 1.00 69.00 119 LEU A N 1
ATOM 869 C CA . LEU A 1 119 ? 6.088 -0.998 -32.491 1.00 69.00 119 LEU A CA 1
ATOM 870 C C . LEU A 1 119 ? 4.642 -1.296 -32.078 1.00 69.00 119 LEU A C 1
ATOM 872 O O . LEU A 1 119 ? 4.412 -2.171 -31.255 1.00 69.00 119 LEU A O 1
ATOM 876 N N . GLU A 1 120 ? 3.671 -0.612 -32.689 1.00 71.06 120 GLU A N 1
ATOM 877 C CA . GLU A 1 120 ? 2.244 -0.811 -32.427 1.00 71.06 120 GLU A CA 1
ATOM 878 C C . GLU A 1 120 ? 1.781 -2.198 -32.885 1.00 71.06 120 GLU A C 1
ATOM 880 O O . GLU A 1 120 ? 1.082 -2.885 -32.145 1.00 71.06 120 GLU A O 1
ATOM 885 N N . ASP A 1 121 ? 2.239 -2.657 -34.055 1.00 72.56 121 ASP A N 1
ATOM 886 C CA . ASP A 1 121 ? 1.925 -4.001 -34.556 1.00 72.56 121 ASP A CA 1
ATOM 887 C C . ASP A 1 121 ? 2.469 -5.095 -33.630 1.00 72.56 121 ASP A C 1
ATOM 889 O O . ASP A 1 121 ? 1.837 -6.141 -33.460 1.00 72.56 121 ASP A O 1
ATOM 893 N N . LEU A 1 122 ? 3.651 -4.864 -33.049 1.00 75.00 122 LEU A N 1
ATOM 894 C CA . LEU A 1 122 ? 4.318 -5.828 -32.182 1.00 75.00 122 LEU A CA 1
ATOM 895 C C . LEU A 1 122 ? 3.728 -5.826 -30.761 1.00 75.00 122 LEU A C 1
ATOM 897 O O . LEU A 1 122 ? 3.448 -6.896 -30.225 1.00 75.00 122 LEU A O 1
ATOM 901 N N . ALA A 1 123 ? 3.443 -4.649 -30.203 1.00 75.25 123 ALA A N 1
ATOM 902 C CA . ALA A 1 123 ? 2.769 -4.480 -28.914 1.00 75.25 123 ALA A CA 1
ATOM 903 C C . ALA A 1 123 ? 1.303 -4.955 -28.923 1.00 75.25 123 ALA A C 1
ATOM 905 O O . ALA A 1 123 ? 0.756 -5.329 -27.893 1.00 75.25 123 ALA A O 1
ATOM 906 N N . ALA A 1 124 ? 0.636 -4.962 -30.081 1.00 78.06 124 ALA A N 1
ATOM 907 C CA . ALA A 1 124 ? -0.751 -5.414 -30.189 1.00 78.06 124 ALA A CA 1
ATOM 908 C C . ALA A 1 124 ? -0.926 -6.945 -30.093 1.00 78.06 124 ALA A C 1
ATOM 910 O O . ALA A 1 124 ? -2.063 -7.429 -30.111 1.00 78.06 124 ALA A O 1
ATOM 911 N N . ARG A 1 125 ? 0.161 -7.727 -30.041 1.00 80.75 125 ARG A N 1
ATOM 912 C CA . ARG A 1 125 ? 0.120 -9.196 -29.995 1.00 80.75 125 ARG A CA 1
ATOM 913 C C . ARG A 1 125 ? 0.501 -9.733 -28.633 1.00 80.75 125 ARG A C 1
ATOM 915 O O . ARG A 1 125 ? 1.389 -9.211 -27.973 1.00 80.75 125 ARG A O 1
ATOM 922 N N . SER A 1 126 ? -0.109 -10.856 -28.252 1.00 84.00 126 SER A N 1
ATOM 923 C CA . SER A 1 126 ? 0.368 -11.568 -27.068 1.00 84.00 126 SER A CA 1
ATOM 924 C C . SER A 1 126 ? 1.763 -12.165 -27.332 1.00 84.00 126 SER A C 1
ATOM 926 O O . SER A 1 126 ? 2.014 -12.664 -28.437 1.00 84.00 126 SER A O 1
ATOM 928 N N . PRO A 1 127 ? 2.661 -12.207 -26.329 1.00 83.44 127 PRO A N 1
ATOM 929 C CA . PRO A 1 127 ? 3.969 -12.852 -26.467 1.00 83.44 127 PRO A CA 1
ATOM 930 C C . PRO A 1 127 ? 3.892 -14.302 -26.967 1.00 83.44 127 PRO A C 1
ATOM 932 O O . PRO A 1 127 ? 4.731 -14.745 -27.750 1.00 83.44 127 PRO A O 1
ATOM 935 N N . ALA A 1 128 ? 2.854 -15.040 -26.560 1.00 82.19 128 ALA A N 1
ATOM 936 C CA . ALA A 1 128 ? 2.633 -16.422 -26.982 1.00 82.19 128 ALA A CA 1
ATOM 937 C C . ALA A 1 128 ? 2.280 -16.540 -28.477 1.00 82.19 128 ALA A C 1
ATOM 939 O O . ALA A 1 128 ? 2.782 -17.437 -29.163 1.00 82.19 128 ALA A O 1
ATOM 940 N N . GLU A 1 129 ? 1.440 -15.637 -28.995 1.00 85.75 129 GLU A N 1
ATOM 941 C CA . GLU A 1 129 ? 1.122 -15.566 -30.427 1.00 85.75 129 GLU A CA 1
ATOM 942 C C . GLU A 1 129 ? 2.360 -15.176 -31.238 1.00 85.75 129 GLU A C 1
ATOM 944 O O . GLU A 1 129 ? 2.708 -15.881 -32.183 1.00 85.75 129 GLU A O 1
ATOM 949 N N . PHE A 1 130 ? 3.074 -14.130 -30.812 1.00 86.00 130 PHE A N 1
ATOM 950 C CA . PHE A 1 130 ? 4.301 -13.660 -31.460 1.00 86.00 130 PHE A CA 1
ATOM 951 C C . PHE A 1 130 ? 5.367 -14.763 -31.561 1.00 86.00 130 PHE A C 1
ATOM 953 O O . PHE A 1 130 ? 5.885 -15.040 -32.646 1.00 86.00 130 PHE A O 1
ATOM 960 N N . LYS A 1 131 ? 5.633 -15.471 -30.453 1.00 86.44 131 LYS A N 1
ATOM 961 C CA . LYS A 1 131 ? 6.521 -16.645 -30.420 1.00 86.44 131 LYS A CA 1
ATOM 962 C C . LYS A 1 131 ? 6.109 -17.696 -31.449 1.00 86.44 131 LYS A C 1
ATOM 964 O O . LYS A 1 131 ? 6.954 -18.242 -32.159 1.00 86.44 131 LYS A O 1
ATOM 969 N N . THR A 1 132 ? 4.818 -18.020 -31.485 1.00 83.94 132 THR A N 1
ATOM 970 C CA . THR A 1 132 ? 4.284 -19.070 -32.357 1.00 83.94 132 THR A CA 1
ATOM 971 C C . THR A 1 132 ? 4.448 -18.691 -33.828 1.00 83.94 132 THR A C 1
ATOM 973 O O . THR A 1 132 ? 4.885 -19.517 -34.625 1.00 83.94 132 THR A O 1
ATOM 976 N N . GLU A 1 133 ? 4.145 -17.446 -34.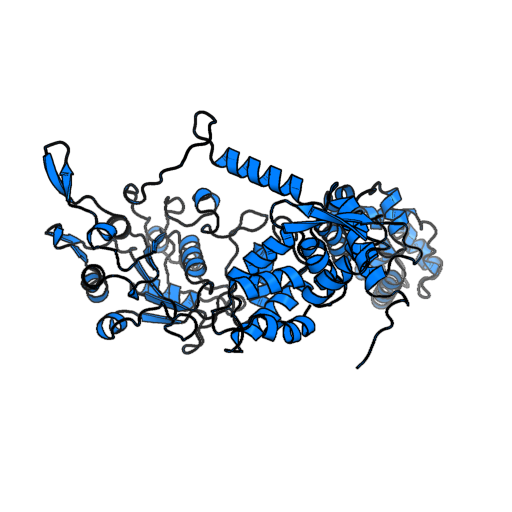196 1.00 86.12 133 GLU A N 1
ATOM 977 C CA . GLU A 1 133 ? 4.276 -16.959 -35.572 1.00 86.12 133 GLU A CA 1
ATOM 978 C C . GLU A 1 133 ? 5.735 -16.943 -36.048 1.00 86.12 133 GLU A C 1
ATOM 980 O O . GLU A 1 133 ? 6.017 -17.444 -37.140 1.00 86.12 133 GLU A O 1
ATOM 985 N N . ILE A 1 134 ? 6.673 -16.464 -35.220 1.00 84.69 134 ILE A N 1
ATOM 986 C CA . ILE A 1 134 ? 8.101 -16.456 -35.573 1.00 84.69 134 ILE A CA 1
ATOM 987 C C . ILE A 1 134 ? 8.662 -17.863 -35.717 1.00 84.69 134 ILE A C 1
ATOM 989 O O . ILE A 1 134 ? 9.315 -18.147 -36.720 1.00 84.69 134 ILE A O 1
ATOM 993 N N . ASN A 1 135 ? 8.423 -18.745 -34.744 1.00 80.94 135 ASN A N 1
ATOM 994 C CA . ASN A 1 135 ? 8.975 -20.099 -34.797 1.00 80.94 135 ASN A CA 1
ATOM 995 C C . ASN A 1 135 ? 8.428 -20.875 -36.007 1.00 80.94 135 ASN A C 1
ATOM 997 O O . ASN A 1 135 ? 9.200 -21.511 -36.720 1.00 80.94 135 ASN A O 1
ATOM 1001 N N . ASN A 1 136 ? 7.137 -20.717 -36.330 1.00 79.75 136 ASN A N 1
ATOM 1002 C CA . ASN A 1 136 ? 6.559 -21.296 -37.546 1.00 79.75 136 ASN A CA 1
ATOM 1003 C C . ASN A 1 136 ? 7.215 -20.750 -38.826 1.00 79.75 136 ASN A C 1
ATOM 1005 O O . ASN A 1 136 ? 7.408 -21.493 -39.789 1.00 79.75 136 ASN A O 1
ATOM 1009 N N . HIS A 1 137 ? 7.538 -19.455 -38.872 1.00 79.56 137 HIS A N 1
ATOM 1010 C CA . HIS A 1 137 ? 8.204 -18.855 -40.031 1.00 79.56 137 HIS A CA 1
ATOM 1011 C C . HIS A 1 137 ? 9.647 -19.346 -40.174 1.00 79.56 137 HIS A C 1
ATOM 1013 O O . HIS A 1 137 ? 10.055 -19.740 -41.266 1.00 79.56 137 HIS A O 1
ATOM 1019 N N . LEU A 1 138 ? 10.387 -19.421 -39.065 1.00 74.44 138 LEU A N 1
ATOM 1020 C CA . LEU A 1 138 ? 11.742 -19.974 -39.012 1.00 74.44 138 LEU A CA 1
ATOM 1021 C C . LEU A 1 138 ? 11.801 -21.405 -39.562 1.00 74.44 138 LEU A C 1
ATOM 1023 O O . LEU A 1 138 ? 12.684 -21.718 -40.365 1.00 74.44 138 LEU A O 1
ATOM 1027 N N . ASP A 1 139 ? 10.819 -22.238 -39.215 1.00 67.06 139 ASP A N 1
ATOM 1028 C CA . ASP A 1 139 ? 10.686 -23.591 -39.760 1.00 67.06 139 ASP A CA 1
ATOM 1029 C C . ASP A 1 139 ? 10.415 -23.598 -41.277 1.00 67.06 139 ASP A C 1
ATOM 1031 O O . ASP A 1 139 ? 10.994 -24.399 -42.016 1.00 67.06 139 ASP A O 1
ATOM 1035 N N . VAL A 1 140 ? 9.582 -22.678 -41.778 1.00 65.69 140 VAL A N 1
ATOM 1036 C CA . VAL A 1 140 ? 9.280 -22.545 -43.218 1.00 65.69 140 VAL A CA 1
ATOM 1037 C C . VAL A 1 140 ? 10.465 -21.992 -44.016 1.00 65.69 140 VAL A C 1
ATOM 1039 O O . VAL A 1 140 ? 10.630 -22.351 -45.184 1.00 65.69 140 VAL A O 1
ATOM 1042 N N . ALA A 1 141 ? 11.287 -21.128 -43.419 1.00 61.78 141 ALA A N 1
ATOM 1043 C CA . ALA A 1 141 ? 12.454 -20.516 -44.053 1.00 61.78 141 ALA A CA 1
ATOM 1044 C C . ALA A 1 141 ? 13.662 -21.469 -44.139 1.00 61.78 141 ALA A C 1
ATOM 1046 O O . ALA A 1 141 ? 14.518 -21.296 -45.013 1.00 61.78 141 ALA A O 1
ATOM 1047 N N . ALA A 1 142 ? 13.710 -22.506 -43.293 1.00 61.72 142 ALA A N 1
ATOM 1048 C CA . ALA A 1 142 ? 14.756 -23.530 -43.273 1.00 61.72 142 ALA A CA 1
ATOM 1049 C C . ALA A 1 142 ? 14.238 -24.968 -43.542 1.00 61.72 142 ALA A C 1
ATOM 1051 O O . ALA A 1 142 ? 14.587 -25.893 -42.805 1.00 61.72 142 ALA A O 1
ATOM 1052 N N . PRO A 1 143 ? 13.480 -25.221 -44.630 1.00 52.97 143 PRO A N 1
ATOM 1053 C CA . PRO A 1 143 ? 12.842 -26.518 -44.874 1.00 52.97 143 PRO A CA 1
ATOM 1054 C C . PRO A 1 143 ? 13.846 -27.624 -45.253 1.00 52.97 143 PRO A C 1
ATOM 1056 O O . PRO A 1 143 ? 13.531 -28.807 -45.164 1.00 52.97 143 PRO A O 1
ATOM 1059 N N . ASP A 1 144 ? 15.064 -27.241 -45.661 1.00 51.28 144 ASP A N 1
ATOM 1060 C CA . ASP A 1 144 ? 16.163 -28.138 -46.044 1.00 51.28 144 ASP A CA 1
ATOM 1061 C C . ASP A 1 144 ? 17.186 -28.351 -44.905 1.00 51.28 144 ASP A C 1
ATOM 1063 O O . ASP A 1 144 ? 18.327 -28.760 -45.147 1.00 51.28 144 ASP A O 1
ATOM 1067 N N . ALA A 1 145 ? 16.816 -28.064 -43.651 1.00 60.03 145 ALA A N 1
ATOM 1068 C CA . ALA A 1 145 ? 17.638 -28.367 -42.483 1.00 60.03 145 ALA A CA 1
ATOM 1069 C C . ALA A 1 145 ? 17.864 -29.886 -42.370 1.00 60.03 145 ALA A C 1
ATOM 1071 O O . ALA A 1 145 ? 17.074 -30.635 -41.799 1.00 60.03 145 ALA A O 1
ATOM 1072 N N . HIS A 1 146 ? 18.954 -30.373 -42.965 1.00 69.06 146 HIS A N 1
ATOM 1073 C CA . HIS A 1 146 ? 19.265 -31.794 -42.976 1.00 69.06 146 HIS A CA 1
ATOM 1074 C C . HIS A 1 146 ? 19.528 -32.285 -41.548 1.00 69.06 146 HIS A C 1
ATOM 1076 O O . HIS A 1 146 ? 20.577 -31.991 -40.975 1.00 69.06 146 HIS A O 1
ATOM 1082 N N . LEU A 1 147 ? 18.618 -33.103 -41.008 1.00 72.25 147 LEU A N 1
ATOM 1083 C CA . LEU A 1 147 ? 18.755 -33.717 -39.679 1.00 72.25 147 LEU A CA 1
ATOM 1084 C C . LEU A 1 147 ? 20.088 -34.471 -39.509 1.00 72.25 147 LEU A C 1
ATOM 1086 O O . LEU A 1 147 ? 20.605 -34.588 -38.402 1.00 72.25 147 LEU A O 1
ATOM 1090 N N . GLU A 1 148 ? 20.679 -34.926 -40.618 1.00 76.38 148 GLU A N 1
ATOM 1091 C CA . GLU A 1 148 ? 22.003 -35.560 -40.703 1.00 76.38 148 GLU A CA 1
ATOM 1092 C C . GLU A 1 148 ? 23.173 -34.660 -40.255 1.00 76.38 148 GLU A C 1
ATOM 1094 O O . GLU A 1 148 ? 24.281 -35.152 -40.032 1.00 76.38 148 GLU A O 1
ATOM 1099 N N . GLN A 1 149 ? 22.961 -33.348 -40.106 1.00 74.00 149 GLN A N 1
ATOM 1100 C CA . GLN A 1 149 ? 23.950 -32.436 -39.518 1.00 74.00 149 GLN A CA 1
ATOM 1101 C C . GLN A 1 149 ? 24.154 -32.700 -38.019 1.00 74.00 149 GLN A C 1
ATOM 1103 O O . GLN A 1 149 ? 25.231 -32.425 -37.479 1.00 74.00 149 GLN A O 1
ATOM 1108 N N . ILE A 1 150 ? 23.168 -33.301 -37.346 1.00 78.94 150 ILE A N 1
ATOM 1109 C CA . ILE A 1 150 ? 23.351 -33.826 -35.998 1.00 78.94 150 ILE A CA 1
ATOM 1110 C C . ILE A 1 150 ? 24.173 -35.107 -36.127 1.00 78.94 150 ILE A C 1
ATOM 1112 O O . ILE A 1 150 ? 23.693 -36.123 -36.612 1.00 78.94 150 ILE A O 1
ATOM 1116 N N . SER A 1 151 ? 25.414 -35.091 -35.634 1.00 78.81 151 SER A N 1
ATOM 1117 C CA . SER A 1 151 ? 26.366 -36.217 -35.757 1.00 78.81 151 SER A CA 1
ATOM 1118 C C . SER A 1 151 ? 25.848 -37.590 -35.285 1.00 78.81 151 SER A C 1
ATOM 1120 O O . SER A 1 151 ? 26.406 -38.628 -35.645 1.00 78.81 151 SER A O 1
ATOM 1122 N N . LEU A 1 152 ? 24.796 -37.606 -34.462 1.00 80.31 152 LEU A N 1
ATOM 1123 C CA . LEU A 1 152 ? 24.138 -38.802 -33.933 1.00 80.31 152 LEU A CA 1
ATOM 1124 C C . LEU A 1 152 ? 23.006 -39.334 -34.832 1.00 80.31 152 LEU A C 1
ATOM 1126 O O . LEU A 1 152 ? 22.542 -40.456 -34.614 1.00 80.31 152 LEU A O 1
ATOM 1130 N N . VAL A 1 153 ? 22.580 -38.558 -35.828 1.00 81.44 153 VAL A N 1
ATOM 1131 C CA . VAL A 1 153 ? 21.529 -38.878 -36.794 1.00 81.44 153 VAL A CA 1
ATOM 1132 C C . VAL A 1 153 ? 22.181 -39.401 -38.075 1.00 81.44 153 VAL A C 1
ATOM 1134 O O . VAL A 1 153 ? 22.741 -38.663 -38.877 1.00 81.44 153 VAL A O 1
ATOM 1137 N N . THR A 1 154 ? 22.130 -40.717 -38.271 1.00 83.44 154 THR A N 1
ATOM 1138 C CA . THR A 1 154 ? 22.500 -41.348 -39.549 1.00 83.44 154 THR A CA 1
ATOM 1139 C C . THR A 1 154 ? 21.352 -41.229 -40.551 1.00 83.44 154 THR A C 1
ATOM 1141 O O . THR A 1 154 ? 20.209 -41.141 -40.118 1.00 83.44 154 THR A O 1
ATOM 1144 N N . GLY A 1 155 ? 21.595 -41.365 -41.860 1.00 80.81 155 GLY A N 1
ATOM 1145 C CA . GLY A 1 155 ? 20.524 -41.258 -42.869 1.00 80.81 155 GLY A CA 1
ATOM 1146 C C . GLY A 1 155 ? 19.295 -42.147 -42.615 1.00 80.81 155 GLY A C 1
ATOM 1147 O O . GLY A 1 155 ? 18.170 -41.689 -42.743 1.00 80.81 155 GLY A O 1
ATOM 1148 N N . SER A 1 156 ? 19.471 -43.370 -42.094 1.00 85.44 156 SER A N 1
ATOM 1149 C CA . SER A 1 156 ? 18.326 -44.226 -41.721 1.00 85.44 156 SER A CA 1
ATOM 1150 C C . SER A 1 156 ? 17.525 -43.716 -40.515 1.00 85.44 156 SER A C 1
ATOM 1152 O O . SER A 1 156 ? 16.344 -44.017 -40.386 1.00 85.44 156 SER A O 1
ATOM 1154 N N . ILE A 1 157 ? 18.174 -42.983 -39.607 1.00 85.31 157 ILE A N 1
ATOM 1155 C CA . ILE A 1 157 ? 17.521 -42.334 -38.467 1.00 85.31 157 ILE A CA 1
ATOM 1156 C C . ILE A 1 157 ? 16.790 -41.089 -38.969 1.00 85.31 157 ILE A C 1
ATOM 1158 O O . ILE A 1 157 ? 15.637 -40.906 -38.598 1.00 85.31 157 ILE A O 1
ATOM 1162 N N . ALA A 1 158 ? 17.421 -40.287 -39.836 1.00 83.38 158 ALA A N 1
ATOM 1163 C CA . ALA A 1 158 ? 16.794 -39.123 -40.459 1.00 83.38 158 ALA A CA 1
ATOM 1164 C C . ALA A 1 158 ? 15.504 -39.518 -41.195 1.00 83.38 158 ALA A C 1
ATOM 1166 O O . ALA A 1 158 ? 14.451 -38.968 -40.895 1.00 83.38 158 ALA A O 1
ATOM 1167 N N . ASP A 1 159 ? 15.549 -40.553 -42.042 1.00 84.38 159 ASP A N 1
ATOM 1168 C CA . ASP A 1 159 ? 14.368 -41.061 -42.753 1.00 84.38 159 ASP A CA 1
ATOM 1169 C C . ASP A 1 159 ? 13.239 -41.472 -41.793 1.00 84.38 159 ASP A C 1
ATOM 1171 O O . ASP A 1 159 ? 12.063 -41.192 -42.034 1.00 84.38 159 ASP A O 1
ATOM 1175 N N . SER A 1 160 ? 13.568 -42.155 -40.694 1.00 86.75 160 SER A N 1
ATOM 1176 C CA . SER A 1 160 ? 12.580 -42.560 -39.689 1.00 86.75 160 SER A CA 1
ATOM 1177 C C . SER A 1 160 ? 11.984 -41.371 -38.933 1.00 86.75 160 SER A C 1
ATOM 1179 O O . SER A 1 160 ? 10.780 -41.371 -38.691 1.00 86.75 160 SER A O 1
ATOM 1181 N N . LEU A 1 161 ? 12.795 -40.364 -38.600 1.00 84.75 161 LEU A N 1
ATOM 1182 C CA . LEU A 1 161 ? 12.352 -39.126 -37.954 1.00 84.75 161 LEU A CA 1
ATOM 1183 C C . LEU A 1 161 ? 11.404 -38.340 -38.865 1.00 84.75 161 LEU A C 1
ATOM 1185 O O . LEU A 1 161 ? 10.289 -38.029 -38.453 1.00 84.75 161 LEU A O 1
ATOM 1189 N N . THR A 1 162 ? 11.781 -38.141 -40.130 1.00 84.44 162 THR A N 1
ATOM 1190 C CA . THR A 1 162 ? 10.951 -37.457 -41.131 1.00 84.44 162 THR A CA 1
ATOM 1191 C C . THR A 1 162 ? 9.623 -38.183 -41.358 1.00 84.44 162 THR A C 1
ATOM 1193 O O . THR A 1 162 ? 8.572 -37.551 -41.400 1.00 84.44 162 THR A O 1
ATOM 1196 N N . ASN A 1 163 ? 9.627 -39.520 -41.430 1.00 84.81 163 ASN A N 1
ATOM 1197 C CA . ASN A 1 163 ? 8.391 -40.306 -41.555 1.00 84.81 163 ASN A CA 1
ATOM 1198 C C . ASN A 1 163 ? 7.495 -40.245 -40.306 1.00 84.81 163 ASN A C 1
ATOM 1200 O O . ASN A 1 163 ? 6.287 -40.456 -40.415 1.00 84.81 163 ASN A O 1
ATOM 1204 N N . ALA A 1 164 ? 8.074 -39.983 -39.133 1.00 85.06 164 ALA A N 1
ATOM 1205 C CA . ALA A 1 164 ? 7.348 -39.791 -37.881 1.00 85.06 164 ALA A CA 1
ATOM 1206 C C . ALA A 1 164 ? 6.852 -38.346 -37.683 1.00 85.06 164 ALA A C 1
ATOM 1208 O O . ALA A 1 164 ? 6.176 -38.078 -36.695 1.00 85.06 164 ALA A O 1
ATOM 1209 N N . GLY A 1 165 ? 7.136 -37.443 -38.629 1.00 81.00 165 GLY A N 1
ATOM 1210 C CA . GLY A 1 165 ? 6.705 -36.046 -38.590 1.00 81.00 165 GLY A CA 1
ATOM 1211 C C . GLY A 1 165 ? 7.734 -35.076 -38.012 1.00 81.00 165 GLY A C 1
ATOM 1212 O O . GLY A 1 165 ? 7.428 -33.897 -37.927 1.00 81.00 165 GLY A O 1
ATOM 1213 N N . TYR A 1 166 ? 8.941 -35.536 -37.665 1.00 84.06 166 TYR A N 1
ATOM 1214 C CA . TYR A 1 166 ? 10.041 -34.667 -37.242 1.00 84.06 166 TYR A CA 1
ATOM 1215 C C . TYR A 1 166 ? 10.859 -34.263 -38.465 1.00 84.06 166 TYR A C 1
ATOM 1217 O O . TYR A 1 166 ? 11.670 -35.043 -38.974 1.00 84.06 166 TYR A O 1
ATOM 1225 N N . THR A 1 167 ? 10.598 -33.070 -38.980 1.00 76.81 167 THR A N 1
ATOM 1226 C CA . THR A 1 167 ? 11.137 -32.581 -40.252 1.00 76.81 167 THR A CA 1
ATOM 1227 C C . THR A 1 167 ? 12.117 -31.425 -40.095 1.00 76.81 167 THR A C 1
ATOM 1229 O O . THR A 1 167 ? 12.960 -31.252 -40.972 1.00 76.81 167 THR A O 1
ATOM 1232 N N . SER A 1 168 ? 12.081 -30.708 -38.968 1.00 74.38 168 SER A N 1
ATOM 1233 C CA . SER A 1 168 ? 13.001 -29.612 -38.652 1.00 74.38 168 SER A CA 1
ATOM 1234 C C . SER A 1 168 ? 13.791 -29.845 -37.355 1.00 74.38 168 SER A C 1
ATOM 1236 O O . SER A 1 168 ? 13.531 -30.772 -36.580 1.00 74.38 168 SER A O 1
ATOM 1238 N N . PHE A 1 169 ? 14.787 -28.988 -37.096 1.00 75.69 169 PHE A N 1
ATOM 1239 C CA . PHE A 1 169 ? 15.453 -28.956 -35.791 1.00 75.69 169 PHE A CA 1
ATOM 1240 C C . PHE A 1 169 ? 14.510 -28.482 -34.674 1.00 75.69 169 PHE A C 1
ATOM 1242 O O . PHE A 1 169 ? 14.680 -28.938 -33.547 1.00 75.69 169 PHE A O 1
ATOM 1249 N N . HIS A 1 170 ? 13.505 -27.647 -34.968 1.00 73.06 170 HIS A N 1
ATOM 1250 C CA . HIS A 1 170 ? 12.485 -27.230 -33.999 1.00 73.06 170 HIS A CA 1
ATOM 1251 C C . HIS A 1 170 ? 11.586 -28.402 -33.576 1.00 73.06 170 HIS A C 1
ATOM 1253 O O . HIS A 1 170 ? 11.360 -28.609 -32.381 1.00 73.06 170 HIS A O 1
ATOM 1259 N N . ASP A 1 171 ? 11.166 -29.238 -34.535 1.00 74.88 171 ASP A N 1
ATOM 1260 C CA . ASP A 1 171 ? 10.397 -30.458 -34.256 1.00 74.88 171 ASP A CA 1
ATOM 1261 C C . ASP A 1 171 ? 11.158 -31.390 -33.298 1.00 74.88 171 ASP A C 1
ATOM 1263 O O . ASP A 1 171 ? 10.569 -32.012 -32.418 1.00 74.88 171 ASP A O 1
ATOM 1267 N N . LEU A 1 172 ? 12.485 -31.493 -33.454 1.00 78.25 172 LEU A N 1
ATOM 1268 C CA . LEU A 1 172 ? 13.340 -32.290 -32.567 1.00 78.25 172 LEU A CA 1
ATOM 1269 C C . LEU A 1 172 ? 13.613 -31.607 -31.223 1.00 78.25 172 LEU A C 1
ATOM 1271 O O . LEU A 1 172 ? 13.723 -32.294 -30.215 1.00 78.25 172 LEU A O 1
ATOM 1275 N N . ALA A 1 173 ? 13.752 -30.284 -31.204 1.00 76.06 173 ALA A N 1
ATOM 1276 C CA . ALA A 1 173 ? 13.990 -29.474 -30.010 1.00 76.06 173 ALA A CA 1
ATOM 1277 C C . ALA A 1 173 ? 12.810 -29.513 -29.023 1.00 76.06 173 ALA A C 1
ATOM 1279 O O . ALA A 1 173 ? 13.012 -29.522 -27.808 1.00 76.06 173 ALA A O 1
ATOM 1280 N N . THR A 1 174 ? 11.586 -29.581 -29.552 1.00 74.06 174 THR A N 1
ATOM 1281 C CA . THR A 1 174 ? 10.326 -29.585 -28.788 1.00 74.06 174 THR A CA 1
ATOM 1282 C C . THR A 1 174 ? 9.776 -30.989 -28.505 1.00 74.06 174 THR A C 1
ATOM 1284 O O . THR A 1 174 ? 8.744 -31.136 -27.847 1.00 74.06 174 THR A O 1
ATOM 1287 N N . ALA A 1 175 ? 10.453 -32.036 -28.980 1.00 80.88 175 ALA A N 1
ATOM 1288 C CA . ALA A 1 175 ? 10.017 -33.418 -28.833 1.00 80.88 175 ALA A CA 1
ATOM 1289 C C . ALA A 1 175 ? 10.314 -34.013 -27.447 1.00 80.88 175 ALA A C 1
ATOM 1291 O O . ALA A 1 175 ? 11.341 -33.743 -26.826 1.00 80.88 175 ALA A O 1
ATOM 1292 N N . ASP A 1 176 ? 9.446 -34.928 -27.013 1.00 82.44 176 ASP A N 1
ATOM 1293 C CA . ASP A 1 176 ? 9.685 -35.780 -25.848 1.00 82.44 176 ASP A CA 1
ATOM 1294 C C . ASP A 1 176 ? 10.741 -36.859 -26.173 1.00 82.44 176 ASP A C 1
ATOM 1296 O O . ASP A 1 176 ? 10.658 -37.553 -27.195 1.00 82.44 176 ASP A O 1
ATOM 1300 N N . ALA A 1 177 ? 11.733 -37.015 -25.291 1.00 83.19 177 ALA A N 1
ATOM 1301 C CA . ALA A 1 177 ? 12.801 -38.003 -25.416 1.00 83.19 177 ALA A CA 1
ATOM 1302 C C . ALA A 1 177 ? 12.263 -39.442 -25.485 1.00 83.19 177 ALA A C 1
ATOM 1304 O O . ALA A 1 177 ? 12.795 -40.256 -26.254 1.00 83.19 177 ALA A O 1
ATOM 1305 N N . ASP A 1 178 ? 11.182 -39.738 -24.758 1.00 82.56 178 ASP A N 1
ATOM 1306 C CA . ASP A 1 178 ? 10.533 -41.050 -24.778 1.00 82.56 178 ASP A CA 1
ATOM 1307 C C . ASP A 1 178 ? 9.884 -41.321 -26.136 1.00 82.56 178 ASP A C 1
ATOM 1309 O O . ASP A 1 178 ? 10.088 -42.389 -26.727 1.00 82.56 178 ASP A O 1
ATOM 1313 N N . ALA A 1 179 ? 9.174 -40.327 -26.678 1.00 82.62 179 ALA A N 1
ATOM 1314 C CA . ALA A 1 179 ? 8.539 -40.411 -27.989 1.00 82.62 179 ALA A CA 1
ATOM 1315 C C . ALA A 1 179 ? 9.576 -40.603 -29.107 1.00 82.62 179 ALA A C 1
ATOM 1317 O O . ALA A 1 179 ? 9.403 -41.469 -29.968 1.00 82.62 179 ALA A O 1
ATOM 1318 N N . LEU A 1 180 ? 10.691 -39.868 -29.049 1.00 83.81 180 LEU A N 1
ATOM 1319 C CA . LEU A 1 180 ? 11.799 -39.972 -30.001 1.00 83.81 180 LEU A CA 1
ATOM 1320 C C . LEU A 1 180 ? 12.491 -41.337 -29.953 1.00 83.81 180 LEU A C 1
ATOM 1322 O O . LEU A 1 180 ? 12.772 -41.924 -31.000 1.00 83.81 180 LEU A O 1
ATOM 1326 N N . SER A 1 181 ? 12.742 -41.880 -28.757 1.00 84.00 181 SER A N 1
ATOM 1327 C CA . SER A 1 181 ? 13.419 -43.175 -28.584 1.00 84.00 181 SER A CA 1
ATOM 1328 C C . SER A 1 181 ? 12.695 -44.343 -29.278 1.00 84.00 181 SER A C 1
ATOM 1330 O O . SER A 1 181 ? 13.324 -45.317 -29.692 1.00 84.00 181 SER A O 1
ATOM 1332 N N . GLY A 1 182 ? 11.380 -44.226 -29.489 1.00 81.00 182 GLY A N 1
ATOM 1333 C CA . GLY A 1 182 ? 10.565 -45.219 -30.189 1.00 81.00 182 GLY A CA 1
ATOM 1334 C C . GLY A 1 182 ? 10.622 -45.158 -31.720 1.00 81.00 182 GLY A C 1
ATOM 1335 O O . GLY A 1 182 ? 10.157 -46.091 -32.377 1.00 81.00 182 GLY A O 1
ATOM 1336 N N . VAL A 1 183 ? 11.186 -44.097 -32.308 1.00 85.69 183 VAL A N 1
ATOM 1337 C CA . VAL A 1 183 ? 11.079 -43.813 -33.754 1.00 85.69 183 VAL A CA 1
ATOM 1338 C C . VAL A 1 183 ? 12.004 -44.687 -34.611 1.00 85.69 183 VAL A C 1
ATOM 1340 O O . VAL A 1 183 ? 11.678 -45.017 -35.752 1.00 85.69 183 VAL A O 1
ATOM 1343 N N . HIS A 1 184 ? 13.153 -45.112 -34.080 1.00 87.94 184 HIS A N 1
ATOM 1344 C CA . HIS A 1 184 ? 14.105 -45.961 -34.801 1.00 87.94 184 HIS A CA 1
ATOM 1345 C C . HIS A 1 184 ? 14.797 -46.949 -33.855 1.00 87.94 184 HIS A C 1
ATOM 1347 O O . HIS A 1 184 ? 15.196 -46.600 -32.750 1.00 87.94 184 HIS A O 1
ATOM 1353 N N . THR A 1 185 ? 15.046 -48.182 -34.309 1.00 83.62 185 THR A N 1
ATOM 1354 C CA . THR A 1 185 ? 15.541 -49.295 -33.466 1.00 83.62 185 THR A CA 1
ATOM 1355 C C . THR A 1 185 ? 16.907 -49.067 -32.804 1.00 83.62 185 THR A C 1
ATOM 1357 O O . THR A 1 185 ? 17.303 -49.827 -31.925 1.00 83.62 185 THR A O 1
ATOM 1360 N N . THR A 1 186 ? 17.676 -48.077 -33.262 1.00 83.38 186 THR A N 1
ATOM 1361 C CA . THR A 1 186 ? 19.003 -47.719 -32.720 1.00 83.38 186 THR A CA 1
ATOM 1362 C C . THR A 1 186 ? 19.013 -46.403 -31.934 1.00 83.38 186 THR A C 1
ATOM 1364 O O . THR A 1 186 ? 20.089 -45.992 -31.468 1.00 83.38 186 THR A O 1
ATOM 1367 N N . LEU A 1 187 ? 17.848 -45.755 -31.801 1.00 84.31 187 LEU A N 1
ATOM 1368 C CA . LEU A 1 187 ? 17.638 -44.540 -31.023 1.00 84.31 187 LEU A CA 1
ATOM 1369 C C . LEU A 1 187 ? 17.286 -44.947 -29.589 1.00 84.31 187 LEU A C 1
ATOM 1371 O O . LEU A 1 187 ? 16.205 -45.433 -29.306 1.00 84.31 187 LEU A O 1
ATOM 1375 N N . THR A 1 188 ? 18.241 -44.830 -28.676 1.00 86.94 188 THR A N 1
ATOM 1376 C CA . THR A 1 188 ? 17.985 -45.020 -27.241 1.00 86.94 188 THR A CA 1
ATOM 1377 C C . THR A 1 188 ? 17.535 -43.699 -26.628 1.00 86.94 188 THR A C 1
ATOM 1379 O O . THR A 1 188 ? 17.914 -42.654 -27.148 1.00 86.94 188 THR A O 1
ATOM 1382 N N . GLU A 1 189 ? 16.864 -43.726 -25.482 1.00 84.69 189 GLU A N 1
ATOM 1383 C CA . GLU A 1 189 ? 16.502 -42.532 -24.691 1.00 84.69 189 GLU A CA 1
ATOM 1384 C C . GLU A 1 189 ? 17.702 -41.576 -24.505 1.00 84.69 189 GLU A C 1
ATOM 1386 O O . GLU A 1 189 ? 17.685 -40.444 -24.972 1.00 84.69 189 GLU A O 1
ATOM 1391 N N . ALA A 1 190 ? 18.855 -42.093 -24.063 1.00 82.75 190 ALA A N 1
ATOM 1392 C CA . ALA A 1 190 ? 20.096 -41.311 -23.927 1.00 82.75 190 ALA A CA 1
ATOM 1393 C C . ALA A 1 190 ? 20.685 -40.752 -25.248 1.00 82.75 190 ALA A C 1
ATOM 1395 O O . ALA A 1 190 ? 21.594 -39.919 -25.233 1.00 82.75 190 ALA A O 1
ATOM 1396 N N . LYS A 1 191 ? 20.250 -41.257 -26.411 1.00 84.06 191 LYS A N 1
ATOM 1397 C CA . LYS A 1 191 ? 20.594 -40.682 -27.725 1.00 84.06 191 LYS A CA 1
ATOM 1398 C C . LYS A 1 191 ? 19.550 -39.660 -28.155 1.00 84.06 191 LYS A C 1
ATOM 1400 O O . LYS A 1 191 ? 19.952 -38.654 -28.726 1.00 84.06 191 LYS A O 1
ATOM 1405 N N . ALA A 1 192 ? 18.270 -39.908 -27.876 1.00 86.44 192 ALA A N 1
ATOM 1406 C CA . ALA A 1 192 ? 17.184 -38.959 -28.089 1.00 86.44 192 ALA A CA 1
ATOM 1407 C C . ALA A 1 192 ? 17.461 -37.655 -27.330 1.00 86.44 192 ALA A C 1
ATOM 1409 O O . ALA A 1 192 ? 17.535 -36.611 -27.962 1.00 86.44 192 ALA A O 1
ATOM 1410 N N . GLU A 1 193 ? 17.794 -37.724 -26.037 1.00 85.81 193 GLU A N 1
ATOM 1411 C CA . GLU A 1 193 ? 18.162 -36.551 -25.225 1.00 85.81 193 GLU A CA 1
ATOM 1412 C C . GLU A 1 193 ? 19.318 -35.742 -25.829 1.00 85.81 193 GLU A C 1
ATOM 1414 O O . GLU A 1 193 ? 19.297 -34.512 -25.855 1.00 85.81 193 GLU A O 1
ATOM 1419 N N . LYS A 1 194 ? 20.340 -36.422 -26.364 1.00 84.06 194 LYS A N 1
ATOM 1420 C CA . LYS A 1 194 ? 21.477 -35.754 -27.016 1.00 84.06 194 LYS A CA 1
ATOM 1421 C C . LYS A 1 194 ? 21.110 -35.149 -28.365 1.00 84.06 194 LYS A C 1
ATOM 1423 O O . LYS A 1 194 ? 21.667 -34.112 -28.714 1.00 84.06 194 LYS A O 1
ATOM 1428 N N . ILE A 1 195 ? 20.221 -35.791 -29.121 1.00 83.50 195 ILE A N 1
ATOM 1429 C CA . ILE A 1 195 ? 19.692 -35.259 -30.380 1.00 83.50 195 ILE A CA 1
ATOM 1430 C C . ILE A 1 195 ? 18.865 -34.005 -30.088 1.00 83.50 195 ILE A C 1
ATOM 1432 O O . ILE A 1 195 ? 19.159 -32.981 -30.689 1.00 83.50 195 ILE A O 1
ATOM 1436 N N . ILE A 1 196 ? 17.958 -34.046 -29.106 1.00 82.88 196 ILE A N 1
ATOM 1437 C CA . ILE A 1 196 ? 17.163 -32.896 -28.636 1.00 82.88 196 ILE A CA 1
ATOM 1438 C C . ILE A 1 196 ? 18.083 -31.761 -28.182 1.00 82.88 196 ILE A C 1
ATOM 1440 O O . ILE A 1 196 ? 17.954 -30.636 -28.639 1.00 82.88 196 ILE A O 1
ATOM 1444 N N . THR A 1 197 ? 19.082 -32.054 -27.344 1.00 78.31 197 THR A N 1
ATOM 1445 C CA . THR A 1 197 ? 20.038 -31.039 -26.861 1.00 78.31 197 THR A CA 1
ATOM 1446 C C . THR A 1 197 ? 20.839 -30.418 -28.008 1.00 78.31 197 THR A C 1
ATOM 1448 O O . THR A 1 197 ? 21.105 -29.221 -28.011 1.00 78.31 197 THR A O 1
ATOM 1451 N N . THR A 1 198 ? 21.245 -31.219 -28.997 1.00 77.75 198 THR A N 1
ATOM 1452 C CA . THR A 1 198 ? 21.997 -30.714 -30.157 1.00 77.75 198 THR A CA 1
ATOM 1453 C C . THR A 1 198 ? 21.097 -29.900 -31.082 1.00 77.75 198 THR A C 1
ATOM 1455 O O . THR A 1 198 ? 21.533 -28.860 -31.558 1.00 77.75 198 THR A O 1
ATOM 1458 N N . ALA A 1 199 ? 19.852 -30.338 -31.285 1.00 76.19 199 ALA A N 1
ATOM 1459 C CA . ALA A 1 199 ? 18.839 -29.617 -32.042 1.00 76.19 199 ALA A CA 1
ATOM 1460 C C . ALA A 1 199 ? 18.487 -28.280 -31.373 1.00 76.19 199 ALA A C 1
ATOM 1462 O O . ALA A 1 199 ? 18.500 -27.266 -32.051 1.00 76.19 199 ALA A O 1
ATOM 1463 N N . ASN A 1 200 ? 18.317 -28.242 -30.047 1.00 70.75 200 ASN A N 1
ATOM 1464 C CA . ASN A 1 200 ? 18.124 -27.009 -29.269 1.00 70.75 200 ASN A CA 1
ATOM 1465 C C . ASN A 1 200 ? 19.271 -26.004 -29.446 1.00 70.75 200 ASN A C 1
ATOM 1467 O O . ASN A 1 200 ? 19.041 -24.807 -29.500 1.00 70.75 200 ASN A O 1
ATOM 1471 N N . ASN A 1 201 ? 20.512 -26.479 -29.572 1.00 67.00 201 ASN A N 1
ATOM 1472 C CA . ASN A 1 201 ? 21.669 -25.607 -29.797 1.00 67.00 201 ASN A CA 1
ATOM 1473 C C . ASN A 1 201 ? 21.825 -25.151 -31.262 1.00 67.00 201 ASN A C 1
ATOM 1475 O O . ASN A 1 201 ? 22.717 -24.356 -31.553 1.00 67.00 201 ASN A O 1
ATOM 1479 N N . GLN A 1 202 ? 21.049 -25.717 -32.191 1.00 66.56 202 GLN A N 1
ATOM 1480 C CA . GLN A 1 202 ? 21.164 -25.481 -33.636 1.00 66.56 202 GLN A CA 1
ATOM 1481 C C . GLN A 1 202 ? 19.901 -24.875 -34.257 1.00 66.56 202 GLN A C 1
ATOM 1483 O O . GLN A 1 202 ? 19.988 -24.279 -35.328 1.00 66.56 202 GLN A O 1
ATOM 1488 N N . ALA A 1 203 ? 18.744 -25.024 -33.616 1.00 66.56 203 ALA A N 1
ATOM 1489 C CA . ALA A 1 203 ? 17.507 -24.386 -34.014 1.00 66.56 203 ALA A CA 1
ATOM 1490 C C . ALA A 1 203 ? 17.556 -22.920 -33.577 1.00 66.56 203 ALA A C 1
ATOM 1492 O O . ALA A 1 203 ? 17.706 -22.626 -32.392 1.00 66.56 203 ALA A O 1
ATOM 1493 N N . LEU A 1 204 ? 17.432 -21.998 -34.532 1.00 66.94 204 LEU A N 1
ATOM 1494 C CA . LEU A 1 204 ? 17.079 -20.628 -34.193 1.00 66.94 204 LEU A CA 1
ATOM 1495 C C . LEU A 1 204 ? 15.627 -20.682 -33.701 1.00 66.94 204 LEU A C 1
ATOM 1497 O O . LEU A 1 204 ? 14.736 -21.006 -34.482 1.00 66.94 204 LEU A O 1
ATOM 1501 N N . THR A 1 205 ? 15.394 -20.465 -32.411 1.00 71.00 205 THR A N 1
ATOM 1502 C CA . THR A 1 205 ? 14.050 -20.474 -31.820 1.00 71.00 205 THR A CA 1
ATOM 1503 C C . THR A 1 205 ? 13.909 -19.306 -30.876 1.00 71.00 205 THR A C 1
ATOM 1505 O O . THR A 1 205 ? 14.828 -19.042 -30.107 1.00 71.00 205 THR A O 1
ATOM 1508 N N . VAL A 1 206 ? 12.742 -18.674 -30.882 1.00 76.50 206 VAL A N 1
ATOM 1509 C CA . VAL A 1 206 ? 12.370 -17.678 -29.880 1.00 76.50 206 VAL A CA 1
ATOM 1510 C C . VAL A 1 206 ? 11.742 -18.395 -28.692 1.00 76.50 206 VAL A C 1
ATOM 1512 O O . VAL A 1 206 ? 10.753 -19.126 -28.832 1.00 76.50 206 VAL A O 1
ATOM 1515 N N . THR A 1 207 ? 12.338 -18.208 -27.520 1.00 79.56 207 THR A N 1
ATOM 1516 C CA . THR A 1 207 ? 11.828 -18.699 -26.237 1.00 79.56 207 THR A CA 1
ATOM 1517 C C . THR A 1 207 ? 10.652 -17.853 -25.741 1.00 79.56 207 THR A C 1
ATOM 1519 O O . THR A 1 207 ? 10.404 -16.754 -26.231 1.00 79.56 207 THR A O 1
ATOM 1522 N N . ASP A 1 208 ? 9.904 -18.350 -24.749 1.00 75.50 208 ASP A N 1
ATOM 1523 C CA . ASP A 1 208 ? 8.823 -17.563 -24.132 1.00 75.50 208 ASP A CA 1
ATOM 1524 C C . ASP A 1 208 ? 9.346 -16.270 -23.493 1.00 75.50 208 ASP A C 1
ATOM 1526 O O . ASP A 1 208 ? 8.687 -15.239 -23.572 1.00 75.50 208 ASP A O 1
ATOM 1530 N N . GLU A 1 209 ? 10.539 -16.309 -22.898 1.00 71.75 209 GLU A N 1
ATOM 1531 C CA . GLU A 1 209 ? 11.150 -15.138 -22.268 1.00 71.75 209 GLU A CA 1
ATOM 1532 C C . GLU A 1 209 ? 11.623 -14.110 -23.300 1.00 71.75 209 GLU A C 1
ATOM 1534 O O . GLU A 1 209 ? 11.340 -12.927 -23.139 1.00 71.75 209 GLU A O 1
ATOM 1539 N N . GLU A 1 210 ? 12.247 -14.538 -24.401 1.00 75.94 210 GLU A N 1
ATOM 1540 C CA . GLU A 1 210 ? 12.635 -13.623 -25.486 1.00 75.94 210 GLU A CA 1
ATOM 1541 C C . GLU A 1 210 ? 11.410 -12.991 -26.153 1.00 75.94 210 GLU A C 1
ATOM 1543 O O . GLU A 1 210 ? 11.394 -11.790 -26.402 1.00 75.94 210 GLU A O 1
ATOM 1548 N N . ALA A 1 211 ? 10.349 -13.767 -26.397 1.00 80.88 211 ALA A N 1
ATOM 1549 C CA . ALA A 1 211 ? 9.113 -13.234 -26.961 1.00 80.88 211 ALA A CA 1
ATOM 1550 C C . ALA A 1 211 ? 8.463 -12.193 -26.039 1.00 80.88 211 ALA A C 1
ATOM 1552 O O . ALA A 1 211 ? 8.037 -11.141 -26.513 1.00 80.88 211 ALA A O 1
ATOM 1553 N N . LYS A 1 212 ? 8.418 -12.460 -24.725 1.00 78.88 212 LYS A N 1
ATOM 1554 C CA . LYS A 1 212 ? 7.938 -11.489 -23.733 1.00 78.88 212 LYS A CA 1
ATOM 1555 C C . LYS A 1 212 ? 8.792 -10.232 -23.735 1.00 78.88 212 LYS A C 1
ATOM 1557 O O . LYS A 1 212 ? 8.227 -9.150 -23.777 1.00 78.88 212 LYS A O 1
ATOM 1562 N N . GLN A 1 213 ? 10.118 -10.366 -23.718 1.00 74.06 213 GLN A N 1
ATOM 1563 C CA . GLN A 1 213 ? 11.034 -9.226 -23.733 1.00 74.06 213 GLN A CA 1
ATOM 1564 C C . GLN A 1 213 ? 10.836 -8.364 -24.980 1.00 74.06 213 GLN A C 1
ATOM 1566 O O . GLN A 1 213 ? 10.696 -7.158 -24.857 1.00 74.06 213 GLN A O 1
ATOM 1571 N N . ILE A 1 214 ? 10.753 -8.971 -26.166 1.00 75.44 214 ILE A N 1
ATOM 1572 C CA . ILE A 1 214 ? 10.591 -8.242 -27.429 1.00 75.44 214 ILE A CA 1
ATOM 1573 C C . ILE A 1 214 ? 9.254 -7.488 -27.474 1.00 75.44 214 ILE A C 1
ATOM 1575 O O . ILE A 1 214 ? 9.237 -6.294 -27.775 1.00 75.44 214 ILE A O 1
ATOM 1579 N N . VAL A 1 215 ? 8.143 -8.165 -27.148 1.00 78.12 215 VAL A N 1
ATOM 1580 C CA . VAL A 1 215 ? 6.806 -7.543 -27.086 1.00 78.12 215 VAL A CA 1
ATOM 1581 C C . VAL A 1 215 ? 6.769 -6.421 -26.061 1.00 78.12 215 VAL A C 1
ATOM 1583 O O . VAL A 1 215 ? 6.321 -5.316 -26.361 1.00 78.12 215 VAL A O 1
ATOM 1586 N N . HIS A 1 216 ? 7.322 -6.676 -24.882 1.00 74.25 216 HIS A N 1
ATOM 1587 C CA . HIS A 1 216 ? 7.355 -5.707 -23.808 1.00 74.25 216 HIS A CA 1
ATOM 1588 C C . HIS A 1 216 ? 8.202 -4.468 -24.143 1.00 74.25 216 HIS A C 1
ATOM 1590 O O . HIS A 1 216 ? 7.741 -3.347 -23.927 1.00 74.25 216 HIS A O 1
ATOM 1596 N N . SER A 1 217 ? 9.401 -4.639 -24.710 1.00 70.69 217 SER A N 1
ATOM 1597 C CA . SER A 1 217 ? 10.244 -3.510 -25.117 1.00 70.69 217 SER A CA 1
ATOM 1598 C C . SER A 1 217 ? 9.511 -2.608 -26.113 1.00 70.69 217 SER A C 1
ATOM 1600 O O . SER A 1 217 ? 9.591 -1.389 -26.007 1.00 70.69 217 SER A O 1
ATOM 1602 N N . ALA A 1 218 ? 8.723 -3.174 -27.033 1.00 71.69 218 ALA A N 1
ATOM 1603 C CA . ALA A 1 218 ? 7.909 -2.356 -27.927 1.00 71.69 218 ALA A CA 1
ATOM 1604 C C . ALA A 1 218 ? 6.781 -1.604 -27.210 1.00 71.69 218 ALA A C 1
ATOM 1606 O O . ALA A 1 218 ? 6.537 -0.447 -27.539 1.00 71.69 218 ALA A O 1
ATOM 1607 N N . GLU A 1 219 ? 6.116 -2.215 -26.223 1.00 72.56 219 GLU A N 1
ATOM 1608 C CA . GLU A 1 219 ? 5.099 -1.534 -25.408 1.00 72.56 219 GLU A CA 1
ATOM 1609 C C . GLU A 1 219 ? 5.661 -0.331 -24.637 1.00 72.56 219 GLU A C 1
ATOM 1611 O O . GLU A 1 219 ? 4.966 0.678 -24.491 1.00 72.56 219 GLU A O 1
ATOM 1616 N N . MET A 1 220 ? 6.897 -0.427 -24.137 1.00 69.44 220 MET A N 1
ATOM 1617 C CA . MET A 1 220 ? 7.552 0.655 -23.389 1.00 69.44 220 MET A CA 1
ATOM 1618 C C . MET A 1 220 ? 7.904 1.857 -24.268 1.00 69.44 220 MET A C 1
ATOM 1620 O O . MET A 1 220 ? 7.855 2.991 -23.796 1.00 69.44 220 MET A O 1
ATOM 1624 N N . GLU A 1 221 ? 8.216 1.615 -25.540 1.00 69.38 221 GLU A N 1
ATOM 1625 C CA . GLU A 1 221 ? 8.584 2.651 -26.511 1.00 69.38 221 GLU A CA 1
ATOM 1626 C C . GLU A 1 221 ? 7.363 3.336 -27.157 1.00 69.38 221 GLU A C 1
ATOM 1628 O O . GLU A 1 221 ? 7.495 4.347 -27.853 1.00 69.38 221 GLU A O 1
ATOM 1633 N N . LEU A 1 222 ? 6.148 2.814 -26.943 1.00 67.44 222 LEU A N 1
ATOM 1634 C CA . LEU A 1 222 ? 4.940 3.413 -27.505 1.00 67.44 222 LEU A CA 1
ATOM 1635 C C . LEU A 1 222 ? 4.548 4.720 -26.792 1.00 67.44 222 LEU A C 1
ATOM 1637 O O . LEU A 1 222 ? 4.444 4.762 -25.562 1.00 67.44 222 LEU A O 1
ATOM 1641 N N . PRO A 1 223 ? 4.199 5.783 -27.546 1.00 67.38 223 PRO A N 1
ATOM 1642 C CA . PRO A 1 223 ? 3.642 6.997 -26.967 1.00 67.38 223 PRO A CA 1
ATOM 1643 C C . PRO A 1 223 ? 2.368 6.711 -26.165 1.00 67.38 223 PRO A C 1
ATOM 1645 O O . PRO A 1 223 ? 1.359 6.243 -26.688 1.00 67.38 223 PRO A O 1
ATOM 1648 N N . VAL A 1 224 ? 2.372 7.075 -24.886 1.00 73.81 224 VAL A N 1
ATOM 1649 C CA . VAL A 1 224 ? 1.272 6.738 -23.966 1.00 73.81 224 VAL A CA 1
ATOM 1650 C C . VAL A 1 224 ? 0.054 7.657 -24.076 1.00 73.81 224 VAL A C 1
ATOM 1652 O O . VAL A 1 224 ? -0.959 7.415 -23.423 1.00 73.81 224 VAL A O 1
ATOM 1655 N N . GLY A 1 225 ? 0.130 8.719 -24.883 1.00 73.38 225 GLY A N 1
ATOM 1656 C CA . GLY A 1 225 ? -0.898 9.761 -24.967 1.00 73.38 225 GLY A CA 1
ATOM 1657 C C . GLY A 1 225 ? -2.292 9.226 -25.305 1.00 73.38 225 GLY A C 1
ATOM 1658 O O . GLY A 1 225 ? -3.262 9.586 -24.635 1.00 73.38 225 GLY A O 1
ATOM 1659 N N . ASP A 1 226 ? -2.390 8.320 -26.279 1.00 71.38 226 ASP A N 1
ATOM 1660 C CA . ASP A 1 226 ? -3.668 7.722 -26.678 1.00 71.38 226 ASP A CA 1
ATOM 1661 C C . ASP A 1 226 ? -4.217 6.791 -25.594 1.00 71.38 226 ASP A C 1
ATOM 1663 O O . ASP A 1 226 ? -5.400 6.863 -25.253 1.00 71.38 226 ASP A O 1
ATOM 1667 N N . THR A 1 227 ? -3.355 5.987 -24.969 1.00 72.94 227 THR A N 1
ATOM 1668 C CA . THR A 1 227 ? -3.711 5.132 -23.828 1.00 72.94 227 THR A CA 1
ATOM 1669 C C . THR A 1 227 ? -4.214 5.961 -22.646 1.00 72.94 227 THR A C 1
ATOM 1671 O O . THR A 1 227 ? -5.239 5.636 -22.045 1.00 72.94 227 THR A O 1
ATOM 1674 N N . LEU A 1 228 ? -3.538 7.066 -22.319 1.00 76.38 228 LEU A N 1
ATOM 1675 C CA . LEU A 1 228 ? -3.962 7.993 -21.269 1.00 76.38 228 LEU A CA 1
ATOM 1676 C C . LEU A 1 228 ? -5.300 8.656 -21.614 1.00 76.38 228 LEU A C 1
ATOM 1678 O O . LEU A 1 228 ? -6.163 8.763 -20.744 1.00 76.38 228 LEU A O 1
ATOM 1682 N N . ALA A 1 229 ? -5.510 9.053 -22.872 1.00 76.25 229 ALA A N 1
ATOM 1683 C CA . ALA A 1 229 ? -6.775 9.623 -23.328 1.00 76.25 229 ALA A CA 1
ATOM 1684 C C . ALA A 1 229 ? -7.928 8.609 -23.241 1.00 76.25 229 ALA A C 1
ATOM 1686 O O . ALA A 1 229 ? -9.027 8.961 -22.809 1.00 76.25 229 ALA A O 1
ATOM 1687 N N . GLN A 1 230 ? -7.681 7.346 -23.596 1.00 76.88 230 GLN A N 1
ATOM 1688 C CA . GLN A 1 230 ? -8.652 6.259 -23.461 1.00 76.88 230 GLN A CA 1
ATOM 1689 C C . GLN A 1 230 ? -8.984 5.972 -21.993 1.00 76.88 230 GLN A C 1
ATOM 1691 O O . GLN A 1 230 ? -10.165 5.921 -21.648 1.00 76.88 230 GLN A O 1
ATOM 1696 N N . LYS A 1 231 ? -7.970 5.858 -21.121 1.00 75.50 231 LYS A N 1
ATOM 1697 C CA . LYS A 1 231 ? -8.157 5.696 -19.669 1.00 75.50 231 LYS A CA 1
ATOM 1698 C C . LYS A 1 231 ? -8.963 6.859 -19.087 1.00 75.50 231 LYS A C 1
ATOM 1700 O O . LYS A 1 231 ? -9.954 6.628 -18.405 1.00 75.50 231 LYS A O 1
ATOM 1705 N N . ALA A 1 232 ? -8.604 8.099 -19.420 1.00 79.00 232 ALA A N 1
ATOM 1706 C CA . ALA A 1 232 ? -9.318 9.290 -18.963 1.00 79.00 232 ALA A CA 1
ATOM 1707 C C . ALA A 1 232 ? -10.777 9.320 -19.446 1.00 79.00 232 ALA A C 1
ATOM 1709 O O . ALA A 1 232 ? -11.674 9.686 -18.687 1.00 79.00 232 ALA A O 1
ATOM 1710 N N . LEU A 1 233 ? -11.034 8.911 -20.693 1.00 81.75 233 LEU A N 1
ATOM 1711 C CA . LEU A 1 233 ? -12.390 8.798 -21.226 1.00 81.75 233 LEU A CA 1
ATOM 1712 C C . LEU A 1 233 ? -13.192 7.704 -20.515 1.00 81.75 233 LEU A C 1
ATOM 1714 O O . LEU A 1 233 ? -14.386 7.892 -20.295 1.00 81.75 233 LEU A O 1
ATOM 1718 N N . GLN A 1 234 ? -12.565 6.573 -20.188 1.00 77.56 234 GLN A N 1
ATOM 1719 C CA . GLN A 1 234 ? -13.220 5.496 -19.456 1.00 77.56 234 GLN A CA 1
ATOM 1720 C C . GLN A 1 234 ? -13.582 5.946 -18.039 1.00 77.56 234 GLN A C 1
ATOM 1722 O O . GLN A 1 234 ? -14.757 5.894 -17.700 1.00 77.56 234 GLN A O 1
ATOM 1727 N N . SER A 1 235 ? -12.639 6.525 -17.289 1.00 73.62 235 SER A N 1
ATOM 1728 C CA . SER A 1 235 ? -12.927 7.093 -15.964 1.00 73.62 235 SER A CA 1
ATOM 1729 C C . SER A 1 235 ? -14.050 8.131 -16.019 1.00 73.62 235 SER A C 1
ATOM 1731 O O . SER A 1 235 ? -14.976 8.090 -15.220 1.00 73.62 235 SER A O 1
ATOM 1733 N N . TYR A 1 236 ? -14.041 9.017 -17.021 1.00 79.62 236 TYR A N 1
ATOM 1734 C CA . TYR A 1 236 ? -15.124 9.984 -17.196 1.00 79.62 236 TYR A CA 1
ATOM 1735 C C . TYR A 1 236 ? -16.485 9.325 -17.458 1.00 79.62 236 TYR A C 1
ATOM 1737 O O . TYR A 1 236 ? -17.500 9.841 -17.000 1.00 79.62 236 TYR A O 1
ATOM 1745 N N . LYS A 1 237 ? -16.524 8.217 -18.212 1.00 78.62 237 LYS A N 1
ATOM 1746 C CA . LYS A 1 237 ? -17.755 7.452 -18.468 1.00 78.62 237 LYS A CA 1
ATOM 1747 C C . LYS A 1 237 ? -18.272 6.768 -17.208 1.00 78.62 237 LYS A C 1
ATOM 1749 O O . LYS A 1 237 ? -19.488 6.720 -17.032 1.00 78.62 237 LYS A O 1
ATOM 1754 N N . ASP A 1 238 ? -17.368 6.257 -16.381 1.00 71.69 238 ASP A N 1
ATOM 1755 C CA . ASP A 1 238 ? -17.698 5.601 -15.115 1.00 71.69 238 ASP A CA 1
ATOM 1756 C C . ASP A 1 238 ? -18.315 6.608 -14.121 1.00 71.69 238 ASP A C 1
ATOM 1758 O O . ASP A 1 238 ? -19.240 6.264 -13.389 1.00 71.69 238 ASP A O 1
ATOM 1762 N N . ASP A 1 239 ? -17.909 7.881 -14.205 1.00 71.44 239 ASP A N 1
ATOM 1763 C CA . ASP A 1 239 ? -18.406 8.995 -13.381 1.00 71.44 239 ASP A CA 1
ATOM 1764 C C . ASP A 1 239 ? -19.671 9.698 -13.937 1.00 71.44 239 ASP A C 1
ATOM 1766 O O . ASP A 1 239 ? -20.105 10.740 -13.420 1.00 71.44 239 ASP A O 1
ATOM 1770 N N . LEU A 1 240 ? -20.277 9.196 -15.021 1.00 77.75 240 LEU A N 1
ATOM 1771 C CA . LEU A 1 240 ? -21.502 9.791 -15.566 1.00 77.75 240 LEU A CA 1
ATOM 1772 C C . LEU A 1 240 ? -22.710 9.477 -14.681 1.00 77.75 240 LEU A C 1
ATOM 1774 O O . LEU A 1 240 ? -22.940 8.342 -14.266 1.00 77.75 240 LEU A O 1
ATOM 1778 N N . ASP A 1 241 ? -23.564 10.475 -14.465 1.00 75.31 241 ASP A N 1
ATOM 1779 C CA . ASP A 1 241 ? -24.856 10.242 -13.833 1.00 75.31 241 ASP A CA 1
ATOM 1780 C C . ASP A 1 241 ? -25.837 9.501 -14.763 1.00 75.31 241 ASP A C 1
ATOM 1782 O O . ASP A 1 241 ? -25.606 9.299 -15.958 1.00 75.31 241 ASP A O 1
ATOM 1786 N N . GLY A 1 242 ? -27.013 9.150 -14.233 1.00 71.62 242 GLY A N 1
ATOM 1787 C CA . GLY A 1 242 ? -28.082 8.513 -15.013 1.00 71.62 242 GLY A CA 1
ATOM 1788 C C . GLY A 1 242 ? -28.626 9.352 -16.182 1.00 71.62 242 GLY A C 1
ATOM 1789 O O . GLY A 1 242 ? -29.459 8.855 -16.940 1.00 71.62 242 GLY A O 1
ATOM 1790 N N . SER A 1 243 ? -28.192 10.610 -16.337 1.00 77.12 243 SER A N 1
ATOM 1791 C CA . SER A 1 243 ? -28.510 11.482 -17.474 1.00 77.12 243 SER A CA 1
ATOM 1792 C C . SER A 1 243 ? -27.405 11.525 -18.539 1.00 77.12 243 SER A C 1
ATOM 1794 O O . SER A 1 243 ? -27.609 12.125 -19.596 1.00 77.12 243 SER A O 1
ATOM 1796 N N . GLY A 1 244 ? -26.263 10.872 -18.296 1.00 78.38 244 GLY A N 1
ATOM 1797 C CA . GLY A 1 244 ? -25.109 10.857 -19.193 1.00 78.38 244 GLY A CA 1
ATOM 1798 C C . GLY A 1 244 ? -24.250 12.120 -19.113 1.00 78.38 244 GLY A C 1
ATOM 1799 O O . GLY A 1 244 ? -23.536 12.420 -20.069 1.00 78.38 244 GLY A O 1
ATOM 1800 N N . SER A 1 245 ? -24.333 12.876 -18.013 1.00 78.88 245 SER A N 1
ATOM 1801 C CA . SER A 1 245 ? -23.480 14.042 -17.747 1.00 78.88 245 SER A CA 1
ATOM 1802 C C . SER A 1 245 ? -22.544 13.754 -16.578 1.00 78.88 245 SER A C 1
ATOM 1804 O O . SER A 1 245 ? -22.932 13.077 -15.630 1.00 78.88 245 SER A O 1
ATOM 1806 N N . GLY A 1 246 ? -21.319 14.285 -16.623 1.00 75.56 246 GLY A N 1
ATOM 1807 C CA . GLY A 1 246 ? -20.407 14.192 -15.482 1.00 75.56 246 GLY A CA 1
ATOM 1808 C C . GLY A 1 246 ? -21.026 14.865 -14.256 1.00 75.56 246 GLY A C 1
ATOM 1809 O O . GLY A 1 246 ? -21.416 16.035 -14.324 1.00 75.56 246 GLY A O 1
ATOM 1810 N N . ALA A 1 247 ? -21.124 14.133 -13.150 1.00 67.00 247 ALA A N 1
ATOM 1811 C CA . ALA A 1 247 ? -21.684 14.631 -11.901 1.00 67.00 247 ALA A CA 1
ATOM 1812 C C . ALA A 1 247 ? -20.785 14.245 -10.726 1.00 67.00 247 ALA A C 1
ATOM 1814 O O . ALA A 1 247 ? -20.183 13.180 -10.712 1.00 67.00 247 ALA A O 1
ATOM 1815 N N . ALA A 1 248 ? -20.709 15.106 -9.711 1.00 68.12 248 ALA A N 1
ATOM 1816 C CA . ALA A 1 248 ? -20.038 14.738 -8.471 1.00 68.12 248 ALA A CA 1
ATOM 1817 C C . ALA A 1 248 ? -20.872 13.682 -7.726 1.00 68.12 248 ALA A C 1
ATOM 1819 O O . ALA A 1 248 ? -22.047 13.926 -7.430 1.00 68.12 248 ALA A O 1
ATOM 1820 N N . SER A 1 249 ? -20.269 12.543 -7.383 1.00 61.84 249 SER A N 1
ATOM 1821 C CA . SER A 1 249 ? -20.879 11.568 -6.481 1.00 61.84 249 SER A CA 1
ATOM 1822 C C . SER A 1 249 ? -20.755 12.055 -5.028 1.00 61.84 249 SER A C 1
ATOM 1824 O O . SER A 1 249 ? -19.733 12.590 -4.598 1.00 61.84 249 SER A O 1
ATOM 1826 N N . ILE A 1 250 ? -21.838 11.938 -4.251 1.00 62.84 250 ILE A N 1
ATOM 1827 C CA . ILE A 1 250 ? -21.831 12.210 -2.806 1.00 62.84 250 ILE A CA 1
ATOM 1828 C C . ILE A 1 250 ? -22.221 10.920 -2.097 1.00 62.84 250 ILE A C 1
ATOM 1830 O O . ILE A 1 250 ? -23.407 10.615 -1.947 1.00 62.84 250 ILE A O 1
ATOM 1834 N N . THR A 1 251 ? -21.226 10.183 -1.615 1.00 62.88 251 THR A N 1
ATOM 1835 C CA . THR A 1 251 ? -21.450 8.966 -0.832 1.00 62.88 251 THR A CA 1
ATOM 1836 C C . THR A 1 251 ? -21.542 9.321 0.647 1.00 62.88 251 THR A C 1
ATOM 1838 O O . THR A 1 251 ? -20.550 9.636 1.301 1.00 62.88 251 THR A O 1
ATOM 1841 N N . GLN A 1 252 ? -22.756 9.296 1.203 1.00 65.00 252 GLN A N 1
ATOM 1842 C CA . GLN A 1 252 ? -22.940 9.485 2.643 1.00 65.00 252 GLN A CA 1
ATOM 1843 C C . GLN A 1 252 ? -22.627 8.184 3.387 1.00 65.00 252 GLN A C 1
ATOM 1845 O O . GLN A 1 252 ? -23.482 7.305 3.485 1.00 65.00 252 GLN A O 1
ATOM 1850 N N . ILE A 1 253 ? -21.425 8.094 3.962 1.00 60.38 253 ILE A N 1
ATOM 1851 C CA . ILE A 1 253 ? -20.981 6.955 4.790 1.00 60.38 253 ILE A CA 1
ATOM 1852 C C . ILE A 1 253 ? -21.975 6.684 5.942 1.00 60.38 253 ILE A C 1
ATOM 1854 O O . ILE A 1 253 ? -22.237 5.533 6.281 1.00 60.38 253 ILE A O 1
ATOM 1858 N N . GLU A 1 254 ? -22.607 7.736 6.479 1.00 65.75 254 GLU A N 1
ATOM 1859 C CA . GLU A 1 254 ? -23.601 7.674 7.566 1.00 65.75 254 GLU A CA 1
ATOM 1860 C C . GLU A 1 254 ? -24.908 6.939 7.204 1.00 65.75 254 GLU A C 1
ATOM 1862 O O . GLU A 1 254 ? -25.677 6.615 8.103 1.00 65.75 254 GLU A O 1
ATOM 1867 N N . ARG A 1 255 ? -25.195 6.680 5.917 1.00 64.62 255 ARG A N 1
ATOM 1868 C CA . ARG A 1 255 ? -26.475 6.088 5.471 1.00 64.62 255 ARG A CA 1
ATOM 1869 C C . ARG A 1 255 ? -26.481 4.569 5.361 1.00 64.62 255 ARG A C 1
ATOM 1871 O O . ARG A 1 255 ? -27.524 3.994 5.056 1.00 64.62 255 ARG A O 1
ATOM 1878 N N . THR A 1 256 ? -25.343 3.913 5.564 1.00 72.31 256 THR A N 1
ATOM 1879 C CA . THR A 1 256 ? -25.319 2.448 5.541 1.00 72.31 256 THR A CA 1
ATOM 1880 C C . THR A 1 256 ? -25.966 1.952 6.830 1.00 72.31 256 THR A C 1
ATOM 1882 O O . THR A 1 256 ? -25.361 2.040 7.890 1.00 72.31 256 THR A O 1
ATOM 1885 N N . GLU A 1 257 ? -27.207 1.471 6.759 1.00 79.12 257 GLU A N 1
ATOM 1886 C CA . GLU A 1 257 ? -27.923 0.854 7.894 1.00 79.12 257 GLU A CA 1
ATOM 1887 C C . GLU A 1 257 ? -27.855 -0.684 7.863 1.00 79.12 257 GLU A C 1
ATOM 1889 O O . GLU A 1 257 ? -28.346 -1.352 8.771 1.00 79.12 257 GLU A O 1
ATOM 1894 N N . GLN A 1 258 ? -27.235 -1.256 6.824 1.00 88.31 258 GLN A N 1
ATOM 1895 C CA . GLN A 1 258 ? -27.004 -2.694 6.716 1.00 88.31 258 GLN A CA 1
ATOM 1896 C C . GLN A 1 258 ? -26.034 -3.150 7.810 1.00 88.31 258 GLN A C 1
ATOM 1898 O O . GLN A 1 258 ? -24.991 -2.536 8.021 1.00 88.31 258 GLN A O 1
ATOM 1903 N N . THR A 1 259 ? -26.409 -4.212 8.518 1.00 91.31 259 THR A N 1
ATOM 1904 C CA . THR A 1 259 ? -25.536 -4.919 9.464 1.00 91.31 259 THR A CA 1
ATOM 1905 C C . THR A 1 259 ? -24.751 -5.984 8.703 1.00 91.31 259 THR A C 1
ATOM 1907 O O . THR A 1 259 ? -25.287 -6.568 7.763 1.00 91.31 259 THR A O 1
ATOM 1910 N N . VAL A 1 260 ? -23.503 -6.233 9.099 1.00 92.00 260 VAL A N 1
ATOM 1911 C CA . VAL A 1 260 ? -22.696 -7.324 8.535 1.00 92.00 260 VAL A CA 1
ATOM 1912 C C . VAL A 1 260 ? -23.322 -8.693 8.816 1.00 92.00 260 VAL A C 1
ATOM 1914 O O . VAL A 1 260 ? -24.084 -8.856 9.770 1.00 92.00 260 VAL A O 1
ATOM 1917 N N . GLY A 1 261 ? -22.962 -9.675 7.994 1.00 90.31 261 GLY A N 1
ATOM 1918 C CA . GLY A 1 261 ? -23.400 -11.058 8.136 1.00 90.31 261 GLY A CA 1
ATOM 1919 C C . GLY A 1 261 ? -22.859 -11.789 9.371 1.00 90.31 261 GLY A C 1
ATOM 1920 O O . GLY A 1 261 ? -21.968 -11.304 10.081 1.00 90.31 261 GLY A O 1
ATOM 1921 N N . ASP A 1 262 ? -23.388 -12.988 9.606 1.00 91.31 262 ASP A N 1
ATOM 1922 C CA . ASP A 1 262 ? -22.928 -13.884 10.663 1.00 91.31 262 ASP A CA 1
ATOM 1923 C C . ASP A 1 262 ? -21.646 -14.629 10.226 1.00 91.31 262 ASP A C 1
ATOM 1925 O O . ASP A 1 262 ? -21.381 -14.824 9.037 1.00 91.31 262 ASP A O 1
ATOM 1929 N N . PRO A 1 263 ? -20.809 -15.091 11.169 1.00 89.56 263 PRO A N 1
ATOM 1930 C CA . PRO A 1 263 ? -19.712 -16.002 10.862 1.00 89.56 263 PRO A CA 1
ATOM 1931 C C . PRO A 1 263 ? -20.168 -17.268 10.120 1.00 89.56 263 PRO A C 1
ATOM 1933 O O . PRO A 1 263 ? -21.031 -17.998 10.615 1.00 89.56 263 PRO A O 1
ATOM 1936 N N . LYS A 1 264 ? -19.497 -17.622 9.013 1.00 86.25 264 LYS A N 1
ATOM 1937 C CA . LYS A 1 264 ? -19.791 -18.852 8.245 1.00 86.25 264 LYS A CA 1
ATOM 1938 C C . LYS A 1 264 ? -19.722 -20.133 9.090 1.00 86.25 264 LYS A C 1
ATOM 1940 O O . LYS A 1 264 ? -20.480 -21.079 8.886 1.00 86.25 264 LYS A O 1
ATOM 1945 N N . ALA A 1 265 ? -18.845 -20.164 10.093 1.00 77.50 265 ALA A N 1
ATOM 1946 C CA . ALA A 1 265 ? -18.729 -21.293 11.019 1.00 77.50 265 ALA A CA 1
ATOM 1947 C C . ALA A 1 265 ? -19.984 -21.499 11.894 1.00 77.50 265 ALA A C 1
ATOM 1949 O O . ALA A 1 265 ? -20.292 -22.627 12.278 1.00 77.50 265 ALA A O 1
ATOM 1950 N N . LEU A 1 266 ? -20.726 -20.430 12.214 1.00 69.75 266 LEU A N 1
ATOM 1951 C CA . LEU A 1 266 ? -21.986 -20.539 12.958 1.00 69.75 266 LEU A CA 1
ATOM 1952 C C . LEU A 1 266 ? -23.132 -21.033 12.067 1.00 69.75 266 LEU A C 1
ATOM 1954 O O . LEU A 1 266 ? -24.048 -21.688 12.565 1.00 69.75 266 LEU A O 1
ATOM 1958 N N . THR A 1 267 ? -23.075 -20.760 10.763 1.00 57.88 267 THR A N 1
ATOM 1959 C CA . THR A 1 267 ? -24.125 -21.131 9.806 1.00 57.88 267 THR A CA 1
ATOM 1960 C C . THR A 1 267 ? -23.972 -22.554 9.251 1.00 57.88 267 THR A C 1
ATOM 1962 O O . THR A 1 267 ? -24.967 -23.140 8.823 1.00 57.88 267 THR A O 1
ATOM 1965 N N . SER A 1 268 ? -22.775 -23.153 9.313 1.00 59.03 268 SER A N 1
ATOM 1966 C CA . SER A 1 268 ? -22.454 -24.452 8.683 1.00 59.03 268 SER A CA 1
ATOM 1967 C C . SER A 1 268 ? -22.232 -25.645 9.637 1.00 59.03 268 SER A C 1
ATOM 1969 O O . SER A 1 268 ? -22.172 -26.783 9.177 1.00 59.03 268 SER A O 1
ATOM 1971 N N . GLY A 1 269 ? -22.192 -25.448 10.962 1.00 51.50 269 GLY A N 1
ATOM 1972 C CA . GLY A 1 269 ? -22.211 -26.528 11.971 1.00 51.50 269 GLY A CA 1
ATOM 1973 C C . GLY A 1 269 ? -20.876 -27.245 12.252 1.00 51.50 269 GLY A C 1
ATOM 1974 O O . GLY A 1 269 ? -20.708 -27.779 13.348 1.00 51.50 269 GLY A O 1
ATOM 1975 N N . GLU A 1 270 ? -19.913 -27.197 11.332 1.00 49.06 270 GLU A N 1
ATOM 1976 C CA . GLU A 1 270 ? -18.485 -27.487 11.546 1.00 49.06 270 GLU A CA 1
ATOM 1977 C C . GLU A 1 270 ? -17.674 -26.308 10.985 1.00 49.06 270 GLU A C 1
ATOM 1979 O O . GLU A 1 270 ? -18.156 -25.611 10.097 1.00 49.06 270 GLU A O 1
ATOM 1984 N N . ALA A 1 271 ? -16.470 -26.041 11.504 1.00 53.31 271 ALA A N 1
ATOM 1985 C CA . ALA A 1 271 ? -15.611 -24.950 11.030 1.00 53.31 271 ALA A CA 1
ATOM 1986 C C . ALA A 1 271 ? -14.426 -25.504 10.211 1.00 53.31 271 ALA A C 1
ATOM 1988 O O . ALA A 1 271 ? -13.357 -25.719 10.784 1.00 53.31 271 ALA A O 1
ATOM 1989 N N . PRO A 1 272 ? -14.604 -25.797 8.910 1.00 66.19 272 PRO A N 1
ATOM 1990 C CA . PRO A 1 272 ? -13.496 -26.034 7.992 1.00 66.19 272 PRO A CA 1
ATOM 1991 C C . PRO A 1 272 ? -12.573 -24.807 7.858 1.00 66.19 272 PRO A C 1
ATOM 1993 O O . PRO A 1 272 ? -12.897 -23.701 8.300 1.00 66.19 272 PRO A O 1
ATOM 1996 N N . GLU A 1 273 ? -11.376 -25.030 7.310 1.00 62.88 273 GLU A N 1
ATOM 1997 C CA . GLU A 1 273 ? -10.320 -24.013 7.194 1.00 62.88 273 GLU A CA 1
ATOM 1998 C C . GLU A 1 273 ? -10.735 -22.799 6.342 1.00 62.88 273 GLU A C 1
ATOM 2000 O O . GLU A 1 273 ? -10.279 -21.696 6.618 1.00 62.88 273 GLU A O 1
ATOM 2005 N N . ASP A 1 274 ? -11.681 -22.957 5.413 1.00 74.31 274 ASP A N 1
ATOM 2006 C CA . ASP A 1 274 ? -12.253 -21.899 4.564 1.00 74.31 274 ASP A CA 1
ATOM 2007 C C . ASP A 1 274 ? -13.230 -20.950 5.297 1.00 74.31 274 ASP A C 1
ATOM 2009 O O . ASP A 1 274 ? -13.755 -19.999 4.712 1.00 74.31 274 ASP A O 1
ATOM 2013 N N . HIS A 1 275 ? -13.481 -21.165 6.593 1.00 87.62 275 HIS A N 1
ATOM 2014 C CA . HIS A 1 275 ? -14.313 -20.286 7.427 1.00 87.62 275 HIS A CA 1
ATOM 2015 C C . HIS A 1 275 ? -13.524 -19.296 8.288 1.00 87.62 275 HIS A C 1
ATOM 2017 O O . HIS A 1 275 ? -14.113 -18.573 9.101 1.00 87.62 275 HIS A O 1
ATOM 2023 N N . GLN A 1 276 ? -12.208 -19.236 8.119 1.00 91.00 276 GLN A N 1
ATOM 2024 C CA . GLN A 1 276 ? -11.338 -18.296 8.812 1.00 91.00 276 GLN A CA 1
ATOM 2025 C C . GLN A 1 276 ? -10.290 -17.715 7.866 1.00 91.00 276 GLN A C 1
ATOM 2027 O O . GLN A 1 276 ? -9.969 -18.304 6.843 1.00 91.00 276 GLN A O 1
ATOM 2032 N N . TYR A 1 277 ? -9.732 -16.568 8.239 1.00 95.00 277 TYR A N 1
ATOM 2033 C CA . TYR A 1 277 ? -8.542 -16.039 7.596 1.00 95.00 277 TYR A CA 1
ATOM 2034 C C . TYR A 1 277 ? -7.367 -16.991 7.824 1.00 95.00 277 TYR A C 1
ATOM 2036 O O . TYR A 1 277 ? -7.057 -17.355 8.970 1.00 95.00 277 TYR A O 1
ATOM 2044 N N . VAL A 1 278 ? -6.705 -17.342 6.732 1.00 95.12 278 VAL A N 1
ATOM 2045 C CA . VAL A 1 278 ? -5.425 -18.037 6.715 1.00 95.12 278 VAL A CA 1
ATOM 2046 C C . VAL A 1 278 ? -4.386 -17.023 6.251 1.00 95.12 278 VAL A C 1
ATOM 2048 O O . VAL A 1 278 ? -4.599 -16.321 5.272 1.00 95.12 278 VAL A O 1
ATOM 2051 N N . SER A 1 279 ? -3.299 -16.897 7.006 1.00 96.12 279 SER A N 1
ATOM 2052 C CA . SER A 1 279 ? -2.125 -16.143 6.582 1.00 96.12 279 SER A CA 1
ATOM 2053 C C . SER A 1 279 ? -1.310 -17.051 5.672 1.00 96.12 279 SER A C 1
ATOM 2055 O O . SER A 1 279 ? -0.661 -17.976 6.153 1.00 96.12 279 SER A O 1
ATOM 2057 N N . ASP A 1 280 ? -1.410 -16.828 4.370 1.00 94.06 280 ASP A N 1
ATOM 2058 C CA . ASP A 1 280 ? -0.787 -17.605 3.294 1.00 94.06 280 ASP A CA 1
ATOM 2059 C C . ASP A 1 280 ? 0.013 -16.704 2.340 1.00 94.06 280 ASP A C 1
ATOM 2061 O O . ASP A 1 280 ? 0.255 -17.043 1.191 1.00 94.06 280 ASP A O 1
ATOM 2065 N N . ILE A 1 281 ? 0.427 -15.530 2.823 1.00 92.25 281 ILE A N 1
ATOM 2066 C CA . ILE A 1 281 ? 1.160 -14.527 2.049 1.00 92.25 281 ILE A CA 1
ATOM 2067 C C . ILE A 1 281 ? 2.457 -14.127 2.752 1.00 92.25 281 ILE A C 1
ATOM 2069 O O . ILE A 1 281 ? 2.640 -14.309 3.961 1.00 92.25 281 ILE A O 1
ATOM 2073 N N . GLY A 1 282 ? 3.385 -13.548 1.990 1.00 88.50 282 GLY A N 1
ATOM 2074 C CA . GLY A 1 282 ? 4.673 -13.111 2.520 1.00 88.50 282 GLY A CA 1
ATOM 2075 C C . GLY A 1 282 ? 5.477 -14.287 3.082 1.00 88.50 282 GLY A C 1
ATOM 2076 O O . GLY A 1 282 ? 5.732 -15.264 2.388 1.00 88.50 282 GLY A O 1
ATOM 2077 N N . ALA A 1 283 ? 5.920 -14.196 4.338 1.00 89.88 283 ALA A N 1
ATOM 2078 C CA . ALA A 1 283 ? 6.741 -15.248 4.945 1.00 89.88 283 ALA A CA 1
ATOM 2079 C C . ALA A 1 283 ? 5.977 -16.558 5.239 1.00 89.88 283 ALA A C 1
ATOM 2081 O O . ALA A 1 283 ? 6.627 -17.584 5.433 1.00 89.88 283 ALA A O 1
ATOM 2082 N N . ASN A 1 284 ? 4.638 -16.535 5.239 1.00 93.31 284 ASN A N 1
ATOM 2083 C CA . ASN A 1 284 ? 3.795 -17.714 5.471 1.00 93.31 284 ASN A CA 1
ATOM 2084 C C . ASN A 1 284 ? 3.305 -18.384 4.170 1.00 93.31 284 ASN A C 1
ATOM 2086 O O . ASN A 1 284 ? 2.602 -19.384 4.243 1.00 93.31 284 ASN A O 1
ATOM 2090 N N . ASP A 1 285 ? 3.700 -17.898 2.988 1.00 90.38 285 ASP A N 1
ATOM 2091 C CA . ASP A 1 285 ? 3.268 -18.451 1.686 1.00 90.38 285 ASP A CA 1
ATOM 2092 C C . ASP A 1 285 ? 3.558 -19.960 1.540 1.00 90.38 285 ASP A C 1
ATOM 2094 O O . ASP A 1 285 ? 2.729 -20.750 1.096 1.00 90.38 285 ASP A O 1
ATOM 2098 N N . SER A 1 286 ? 4.719 -20.405 2.029 1.00 90.44 286 SER A N 1
ATOM 2099 C CA . SER A 1 286 ? 5.105 -21.826 1.977 1.00 90.44 286 SER A CA 1
ATOM 2100 C C . SER A 1 286 ? 4.592 -22.688 3.139 1.00 90.44 286 SER A C 1
ATOM 2102 O O . SER A 1 286 ? 4.631 -23.915 3.035 1.00 90.44 286 SER A O 1
ATOM 2104 N N . ASP A 1 287 ? 4.126 -22.077 4.232 1.00 92.81 287 ASP A N 1
ATOM 2105 C CA . ASP A 1 287 ? 3.569 -22.768 5.406 1.00 92.81 287 ASP A CA 1
ATOM 2106 C C . ASP A 1 287 ? 2.391 -21.956 5.984 1.00 92.81 287 ASP A C 1
ATOM 2108 O O . ASP A 1 287 ? 2.568 -21.201 6.946 1.00 92.81 287 ASP A O 1
ATOM 2112 N N . PRO A 1 288 ? 1.194 -22.056 5.369 1.00 94.62 288 PRO A N 1
ATOM 2113 C CA . PRO A 1 288 ? 0.047 -21.230 5.733 1.00 94.62 288 PRO A CA 1
ATOM 2114 C C . PRO A 1 288 ? -0.420 -21.398 7.184 1.00 94.62 288 PRO A C 1
ATOM 2116 O O . PRO A 1 288 ? -0.513 -22.508 7.715 1.00 94.62 288 PRO A O 1
ATOM 2119 N N . VAL A 1 289 ? -0.814 -20.289 7.820 1.00 94.50 289 VAL A N 1
ATOM 2120 C CA . VAL A 1 289 ? -1.212 -20.252 9.236 1.00 94.50 289 VAL A CA 1
ATOM 2121 C C . VAL A 1 289 ? -2.674 -19.842 9.402 1.00 94.50 289 VAL A C 1
ATOM 2123 O O . VAL A 1 289 ? -3.060 -18.691 9.192 1.00 94.50 289 VAL A O 1
ATOM 2126 N N . ALA A 1 290 ? -3.501 -20.764 9.892 1.00 92.62 290 ALA A N 1
ATOM 2127 C CA . ALA A 1 290 ? -4.869 -20.462 10.305 1.00 92.62 290 ALA A CA 1
ATOM 2128 C C . ALA A 1 290 ? -4.894 -19.485 11.502 1.00 92.62 290 ALA A C 1
ATOM 2130 O O . ALA A 1 290 ? -4.362 -19.776 12.578 1.00 92.62 290 ALA A O 1
ATOM 2131 N N . CYS A 1 291 ? -5.531 -18.321 11.334 1.00 92.88 291 CYS A N 1
ATOM 2132 C CA . CYS A 1 291 ? -5.466 -17.225 12.312 1.00 92.88 291 CYS A CA 1
ATOM 2133 C C . CYS A 1 291 ? -6.670 -17.131 13.262 1.00 92.88 291 CYS A C 1
ATOM 2135 O O . CYS A 1 291 ? -6.655 -16.318 14.186 1.00 92.88 291 CYS A O 1
ATOM 2137 N N . GLY A 1 292 ? -7.733 -17.910 13.042 1.00 90.00 292 GLY A N 1
ATOM 2138 C CA . GLY A 1 292 ? -8.955 -17.887 13.854 1.00 90.00 292 GLY A CA 1
ATOM 2139 C C . GLY A 1 292 ? -9.942 -16.764 13.517 1.00 90.00 292 GLY A C 1
ATOM 2140 O O . GLY A 1 292 ? -11.099 -16.816 13.944 1.00 90.00 292 GLY A O 1
ATOM 2141 N N . LEU A 1 293 ? -9.546 -15.741 12.751 1.00 93.69 293 LEU A N 1
ATOM 2142 C CA . LEU A 1 293 ? -10.444 -14.648 12.372 1.00 93.69 293 LEU A CA 1
ATOM 2143 C C . LEU A 1 293 ? -11.527 -15.154 11.415 1.00 93.69 293 LEU A C 1
ATOM 2145 O O . LEU A 1 293 ? -11.251 -15.430 10.257 1.00 93.69 293 LEU A O 1
ATOM 2149 N N . GLN A 1 294 ? -12.765 -15.248 11.890 1.00 92.69 294 GLN A N 1
ATOM 2150 C CA . GLN A 1 294 ? -13.866 -15.824 11.117 1.00 92.69 294 GLN A CA 1
ATOM 2151 C C . GLN A 1 294 ? -14.219 -14.990 9.880 1.00 92.69 294 GLN A C 1
ATOM 2153 O O . GLN A 1 294 ? -14.313 -13.758 9.973 1.00 92.69 294 GLN A O 1
ATOM 2158 N N . VAL A 1 295 ? -14.500 -15.686 8.778 1.00 93.75 295 VAL A N 1
ATOM 2159 C CA . VAL A 1 295 ? -15.088 -15.137 7.548 1.00 93.75 295 VAL A CA 1
ATOM 2160 C C . VAL A 1 295 ? -16.596 -14.970 7.746 1.00 93.75 295 VAL A C 1
ATOM 2162 O O . VAL A 1 295 ? -17.264 -15.877 8.255 1.00 93.75 295 VAL A O 1
ATOM 2165 N N . LEU A 1 296 ? -17.135 -13.810 7.365 1.00 92.75 296 LEU A N 1
ATOM 2166 C CA . LEU A 1 296 ? -18.572 -13.533 7.416 1.00 92.75 296 LEU A CA 1
ATOM 2167 C C . LEU A 1 296 ? -19.286 -14.064 6.162 1.00 92.75 296 LEU A C 1
ATOM 2169 O O . LEU A 1 296 ? -18.683 -14.204 5.094 1.00 92.75 296 LEU A O 1
ATOM 2173 N N . ASP A 1 297 ? -20.567 -14.398 6.297 1.00 90.94 297 ASP A N 1
ATOM 2174 C CA . ASP A 1 297 ? -21.387 -14.947 5.213 1.00 90.94 297 ASP A CA 1
ATOM 2175 C C . ASP A 1 297 ? -21.897 -13.892 4.211 1.00 90.94 297 ASP A C 1
ATOM 2177 O O . ASP A 1 297 ? -22.200 -14.244 3.072 1.00 90.94 297 ASP A O 1
ATOM 2181 N N . ASP A 1 298 ? -21.922 -12.610 4.590 1.00 88.38 298 ASP A N 1
ATOM 2182 C CA . ASP A 1 298 ? -22.315 -11.495 3.718 1.00 88.38 298 ASP A CA 1
ATOM 2183 C C . ASP A 1 298 ? -21.131 -10.940 2.913 1.00 88.38 298 ASP A C 1
ATOM 2185 O O . ASP A 1 298 ? -20.433 -10.015 3.330 1.00 88.38 298 ASP A O 1
ATOM 2189 N N . GLU A 1 299 ? -20.928 -11.485 1.718 1.00 85.12 299 GLU A N 1
ATOM 2190 C CA . GLU A 1 299 ? -19.913 -11.006 0.777 1.00 85.12 299 GLU A CA 1
ATOM 2191 C C . GLU A 1 299 ? -20.304 -9.719 0.033 1.00 85.12 299 GLU A C 1
ATOM 2193 O O . GLU A 1 299 ? -19.446 -9.081 -0.577 1.00 85.12 299 GLU A O 1
ATOM 2198 N N . HIS A 1 300 ? -21.573 -9.309 0.057 1.00 85.44 300 HIS A N 1
ATOM 2199 C CA . HIS A 1 300 ? -22.070 -8.174 -0.730 1.00 85.44 300 HIS A CA 1
ATOM 2200 C C . HIS A 1 300 ? -22.292 -6.915 0.107 1.00 85.44 300 HIS A C 1
ATOM 2202 O O . HIS A 1 300 ? -22.878 -5.942 -0.376 1.00 85.44 300 HIS A O 1
ATOM 2208 N N . HIS A 1 301 ? -21.820 -6.908 1.354 1.00 87.94 301 HIS A N 1
ATOM 2209 C CA . HIS A 1 301 ? -21.934 -5.741 2.205 1.00 87.94 301 HIS A CA 1
ATOM 2210 C C . HIS A 1 301 ? -21.247 -4.525 1.546 1.00 87.94 301 HIS A C 1
ATOM 2212 O O . HIS A 1 301 ? -20.063 -4.590 1.200 1.00 87.94 301 HIS A O 1
ATOM 2218 N N . PRO A 1 302 ? -21.931 -3.371 1.428 1.00 83.44 302 PRO A N 1
ATOM 2219 C CA . PRO A 1 302 ? -21.482 -2.230 0.625 1.00 83.44 302 PRO A CA 1
ATOM 2220 C C . PRO A 1 302 ? -20.241 -1.518 1.167 1.00 83.44 302 PRO A C 1
ATOM 2222 O O . PRO A 1 302 ? -19.789 -0.565 0.559 1.00 83.44 302 PRO A O 1
ATOM 2225 N N . GLN A 1 303 ? -19.719 -1.924 2.323 1.00 86.00 303 GLN A N 1
ATOM 2226 C CA . GLN A 1 303 ? -18.500 -1.376 2.935 1.00 86.00 303 GLN A CA 1
ATOM 2227 C C . GLN A 1 303 ? -17.351 -2.394 2.967 1.00 86.00 303 GLN A C 1
ATOM 2229 O O . GLN A 1 303 ? -16.358 -2.174 3.659 1.00 86.00 303 GLN A O 1
ATOM 2234 N N . VAL A 1 304 ? -17.489 -3.543 2.299 1.00 88.19 304 VAL A N 1
ATOM 2235 C CA . VAL A 1 304 ? -16.369 -4.475 2.118 1.00 88.19 304 VAL A CA 1
ATOM 2236 C C . VAL A 1 304 ? -15.461 -3.909 1.022 1.00 88.19 304 VAL A C 1
ATOM 2238 O O . VAL A 1 304 ? -15.959 -3.592 -0.058 1.00 88.19 304 VAL A O 1
ATOM 2241 N N . PRO A 1 305 ? -14.142 -3.775 1.253 1.00 82.81 305 PRO A N 1
ATOM 2242 C CA . PRO A 1 305 ? -13.227 -3.263 0.238 1.00 82.81 305 PRO A CA 1
ATOM 2243 C C . PRO A 1 305 ? -13.187 -4.188 -0.986 1.00 82.81 305 PRO A C 1
ATOM 2245 O O . PRO A 1 305 ? -12.664 -5.296 -0.896 1.00 82.81 305 PRO A O 1
ATOM 2248 N N . LYS A 1 306 ? -13.724 -3.756 -2.132 1.00 77.44 306 LYS A N 1
ATOM 2249 C CA . LYS A 1 306 ? -13.615 -4.455 -3.427 1.00 77.44 306 LYS A CA 1
ATOM 2250 C C . LYS A 1 306 ? -13.456 -3.432 -4.546 1.00 77.44 306 LYS A C 1
ATOM 2252 O O . LYS A 1 306 ? -14.052 -2.359 -4.465 1.00 77.44 306 LYS A O 1
ATOM 2257 N N . ALA A 1 307 ? -12.688 -3.759 -5.584 1.00 67.69 307 ALA A N 1
ATOM 2258 C CA . ALA A 1 307 ? -12.529 -2.878 -6.742 1.00 67.69 307 ALA A CA 1
ATOM 2259 C C . ALA A 1 307 ? -13.876 -2.613 -7.443 1.00 67.69 307 ALA A C 1
ATOM 2261 O O . ALA A 1 307 ? -14.200 -1.467 -7.732 1.00 67.69 307 ALA A O 1
ATOM 2262 N N . GLU A 1 308 ? -14.708 -3.649 -7.603 1.00 62.78 308 GLU A N 1
ATOM 2263 C CA . GLU A 1 308 ? -16.022 -3.563 -8.260 1.00 62.78 308 GLU A CA 1
ATOM 2264 C C . GLU A 1 308 ? -17.031 -2.663 -7.530 1.00 62.78 308 GLU A C 1
ATOM 2266 O O . GLU A 1 308 ? -17.838 -1.988 -8.165 1.00 62.78 308 GLU A O 1
ATOM 2271 N N . THR A 1 309 ? -17.017 -2.653 -6.192 1.00 57.91 309 THR A N 1
ATOM 2272 C CA . THR A 1 309 ? -17.991 -1.895 -5.385 1.00 57.91 309 THR A CA 1
ATOM 2273 C C . THR A 1 309 ? -17.463 -0.538 -4.931 1.00 57.91 309 THR A C 1
ATOM 2275 O O . THR A 1 309 ? -18.248 0.286 -4.456 1.00 57.91 309 THR A O 1
ATOM 2278 N N . HIS A 1 310 ? -16.154 -0.288 -5.055 1.00 58.88 310 HIS A N 1
ATOM 2279 C CA . HIS A 1 310 ? -15.488 0.972 -4.709 1.00 58.88 310 HIS A CA 1
ATOM 2280 C C . HIS A 1 310 ? -14.606 1.531 -5.848 1.00 58.88 310 HIS A C 1
ATOM 2282 O O . HIS A 1 310 ? -13.462 1.909 -5.575 1.00 58.88 310 HIS A O 1
ATOM 2288 N N . PRO A 1 311 ? -15.105 1.636 -7.097 1.00 49.66 311 PRO A N 1
ATOM 2289 C CA . PRO A 1 311 ? -14.331 2.207 -8.205 1.00 49.66 311 PRO A CA 1
ATOM 2290 C C . PRO A 1 311 ? -13.926 3.667 -7.917 1.00 49.66 311 PRO A C 1
ATOM 2292 O O . PRO A 1 311 ? -12.775 4.051 -8.123 1.00 49.66 311 PRO A O 1
ATOM 2295 N N . ASP A 1 312 ? -14.817 4.436 -7.280 1.00 42.12 312 ASP A N 1
ATOM 2296 C CA . ASP A 1 312 ? -14.604 5.825 -6.846 1.00 42.12 312 ASP A CA 1
ATOM 2297 C C . ASP A 1 312 ? -13.523 5.984 -5.760 1.00 42.12 312 ASP A C 1
ATOM 2299 O O . ASP A 1 312 ? -13.084 7.100 -5.473 1.00 42.12 312 ASP A O 1
ATOM 2303 N N . ALA A 1 313 ? -13.081 4.896 -5.109 1.00 51.31 313 ALA A N 1
ATOM 2304 C CA . ALA A 1 313 ? -12.003 4.986 -4.123 1.00 51.31 313 ALA A CA 1
ATOM 2305 C C . ALA A 1 313 ? -10.653 5.323 -4.777 1.00 51.31 313 ALA A C 1
ATOM 2307 O O . ALA A 1 313 ? -9.711 5.690 -4.065 1.00 51.31 313 ALA A O 1
ATOM 2308 N N . GLY A 1 314 ? -10.551 5.215 -6.109 1.00 60.47 314 GLY A N 1
ATOM 2309 C CA . GLY A 1 314 ? -9.367 5.572 -6.881 1.00 60.47 314 GLY A CA 1
ATOM 2310 C C . GLY A 1 314 ? -8.110 4.888 -6.320 1.00 60.47 314 GLY A C 1
ATOM 2311 O O . GLY A 1 314 ? -8.127 3.678 -6.099 1.00 60.47 314 GLY A O 1
ATOM 2312 N N . PRO A 1 315 ? -7.034 5.631 -5.981 1.00 53.53 315 PRO A N 1
ATOM 2313 C CA . PRO A 1 315 ? -5.824 5.070 -5.359 1.00 53.53 315 PRO A CA 1
ATOM 2314 C C . PRO A 1 315 ? -6.047 4.381 -3.999 1.00 53.53 315 PRO A C 1
ATOM 2316 O O . PRO A 1 315 ? -5.108 3.846 -3.414 1.00 53.53 315 PRO A O 1
ATOM 2319 N N . GLY A 1 316 ? -7.251 4.485 -3.432 1.00 58.16 316 GLY A N 1
ATOM 2320 C CA . GLY A 1 316 ? -7.654 3.869 -2.178 1.00 58.16 316 GLY A CA 1
ATOM 2321 C C . GLY A 1 316 ? -8.350 2.512 -2.324 1.00 58.16 316 GLY A C 1
ATOM 2322 O O . GLY A 1 316 ? -8.579 1.884 -1.289 1.00 58.16 316 GLY A O 1
ATOM 2323 N N . ALA A 1 317 ? -8.702 2.046 -3.524 1.00 71.31 317 ALA A N 1
ATOM 2324 C CA . ALA A 1 317 ? -9.197 0.680 -3.710 1.00 71.31 317 ALA A CA 1
ATOM 2325 C C . ALA A 1 317 ? -8.075 -0.351 -3.477 1.00 71.31 317 ALA A C 1
ATOM 2327 O O . ALA A 1 317 ? -6.893 -0.003 -3.454 1.00 71.31 317 ALA A O 1
ATOM 2328 N N . LEU A 1 318 ? -8.444 -1.618 -3.264 1.00 84.44 318 LEU A N 1
ATOM 2329 C CA . LEU A 1 318 ? -7.464 -2.701 -3.349 1.00 84.44 318 LEU A CA 1
ATOM 2330 C C . LEU A 1 318 ? -7.024 -2.828 -4.815 1.00 84.44 318 LEU A C 1
ATOM 2332 O O . LEU A 1 318 ? -7.903 -2.843 -5.680 1.00 84.44 318 LEU A O 1
ATOM 2336 N N . PRO A 1 319 ? -5.712 -2.875 -5.101 1.00 83.12 319 PRO A N 1
ATOM 2337 C CA . PRO A 1 319 ? -5.239 -3.112 -6.456 1.00 83.12 319 PRO A CA 1
ATOM 2338 C C . PRO A 1 319 ? -5.679 -4.500 -6.927 1.00 83.12 319 PRO A C 1
ATOM 2340 O O . PRO A 1 319 ? -5.800 -5.428 -6.124 1.00 83.12 319 PRO A O 1
ATOM 2343 N N . VAL A 1 320 ? -5.921 -4.613 -8.228 1.00 83.44 320 VAL A N 1
ATOM 2344 C CA . VAL A 1 320 ? -6.304 -5.860 -8.890 1.00 83.44 320 VAL A CA 1
ATOM 2345 C C . VAL A 1 320 ? -5.343 -6.159 -10.031 1.00 83.44 320 VAL A C 1
ATOM 2347 O O . VAL A 1 320 ? -4.759 -5.231 -10.595 1.00 83.44 320 VAL A O 1
ATOM 2350 N N . ASP A 1 321 ? -5.165 -7.437 -10.333 1.00 81.25 321 ASP A N 1
ATOM 2351 C CA . ASP A 1 321 ? -4.363 -7.899 -11.457 1.00 81.25 321 ASP A CA 1
ATOM 2352 C C . ASP A 1 321 ? -5.147 -7.832 -12.785 1.00 81.25 321 ASP A C 1
ATOM 2354 O O . ASP A 1 321 ? -6.243 -7.270 -12.870 1.00 81.25 321 ASP A O 1
ATOM 2358 N N . GLU A 1 322 ? -4.569 -8.390 -13.850 1.00 74.06 322 GLU A N 1
ATOM 2359 C CA . GLU A 1 322 ? -5.180 -8.435 -15.187 1.00 74.06 322 GLU A CA 1
ATOM 2360 C C . GLU A 1 322 ? -6.504 -9.220 -15.252 1.00 74.06 322 GLU A C 1
ATOM 2362 O O . GLU A 1 322 ? -7.333 -8.958 -16.126 1.00 74.06 322 GLU A O 1
ATOM 2367 N N . ASN A 1 323 ? -6.729 -10.144 -14.313 1.00 78.94 323 ASN A N 1
ATOM 2368 C CA . ASN A 1 323 ? -7.946 -10.948 -14.214 1.00 78.94 323 ASN A CA 1
ATOM 2369 C C . ASN A 1 323 ? -9.024 -10.264 -13.360 1.00 78.94 323 ASN A C 1
ATOM 2371 O O . ASN A 1 323 ? -10.162 -10.734 -13.308 1.00 78.94 323 ASN A O 1
ATOM 2375 N N . GLY A 1 324 ? -8.689 -9.136 -12.725 1.00 78.62 324 GLY A N 1
ATOM 2376 C CA . GLY A 1 324 ? -9.549 -8.450 -11.767 1.00 78.62 324 GLY A CA 1
ATOM 2377 C C . GLY A 1 324 ? -9.463 -9.028 -10.352 1.00 78.62 324 GLY A C 1
ATOM 2378 O O . GLY A 1 324 ? -10.226 -8.597 -9.483 1.00 78.62 324 GLY A O 1
ATOM 2379 N N . ASP A 1 325 ? -8.536 -9.956 -10.100 1.00 84.62 325 ASP A N 1
ATOM 2380 C CA . ASP A 1 325 ? -8.323 -10.547 -8.785 1.00 84.62 325 ASP A CA 1
ATOM 2381 C C . ASP A 1 325 ? -7.526 -9.588 -7.898 1.00 84.62 325 ASP A C 1
ATOM 2383 O O . ASP A 1 325 ? -6.610 -8.900 -8.349 1.00 84.62 325 ASP A O 1
ATOM 2387 N N . VAL A 1 326 ? -7.878 -9.510 -6.612 1.00 88.56 326 VAL A N 1
ATOM 2388 C CA . VAL A 1 326 ? -7.185 -8.632 -5.660 1.00 88.56 326 VAL A CA 1
ATOM 2389 C C . VAL A 1 326 ? -5.732 -9.071 -5.507 1.00 88.56 326 VAL A C 1
ATOM 2391 O O . VAL A 1 326 ? -5.455 -10.184 -5.065 1.00 88.56 326 VAL A O 1
ATOM 2394 N N . VAL A 1 327 ? -4.808 -8.149 -5.772 1.00 89.25 327 VAL A N 1
ATOM 2395 C CA . VAL A 1 327 ? -3.382 -8.361 -5.526 1.00 89.25 327 VAL A CA 1
ATOM 2396 C C . VAL A 1 327 ? -3.154 -8.437 -4.016 1.00 89.25 327 VAL A C 1
ATOM 2398 O O . VAL A 1 327 ? -3.653 -7.610 -3.246 1.00 89.25 327 VAL A O 1
ATOM 2401 N N . ALA A 1 328 ? -2.413 -9.446 -3.568 1.00 91.25 328 ALA A N 1
ATOM 2402 C CA . ALA A 1 328 ? -2.041 -9.567 -2.166 1.00 91.25 328 ALA A CA 1
ATOM 2403 C C . ALA A 1 328 ? -0.930 -8.561 -1.804 1.00 91.25 328 ALA A C 1
ATOM 2405 O O . ALA A 1 328 ? -0.021 -8.315 -2.601 1.00 91.25 328 ALA A O 1
ATOM 2406 N N . PRO A 1 329 ? -0.950 -7.963 -0.600 1.00 91.50 329 PRO A N 1
ATOM 2407 C CA . PRO A 1 329 ? 0.153 -7.131 -0.146 1.00 91.50 329 PRO A CA 1
ATOM 2408 C C . PRO A 1 329 ? 1.364 -7.995 0.232 1.00 91.50 329 PRO A C 1
ATOM 2410 O O . PRO A 1 329 ? 1.221 -9.021 0.894 1.00 91.50 329 PRO A O 1
ATOM 2413 N N . ALA A 1 330 ? 2.576 -7.518 -0.047 1.00 90.69 330 ALA A N 1
ATOM 2414 C CA . ALA A 1 330 ? 3.767 -8.029 0.618 1.00 90.69 330 ALA A CA 1
ATOM 2415 C C . ALA A 1 330 ? 3.687 -7.706 2.116 1.00 90.69 330 ALA A C 1
ATOM 2417 O O . ALA A 1 330 ? 3.587 -6.542 2.523 1.00 90.69 330 ALA A O 1
ATOM 2418 N N . VAL A 1 331 ? 3.716 -8.750 2.942 1.00 92.94 331 VAL A N 1
ATOM 2419 C CA . VAL A 1 331 ? 3.558 -8.617 4.389 1.00 92.94 331 VAL A CA 1
ATOM 2420 C C . VAL A 1 331 ? 4.923 -8.531 5.063 1.00 92.94 331 VAL A C 1
ATOM 2422 O O . VAL A 1 331 ? 5.690 -9.493 5.002 1.00 92.94 331 VAL A O 1
ATOM 2425 N N . PRO A 1 332 ? 5.234 -7.418 5.753 1.00 94.44 332 PRO A N 1
ATOM 2426 C CA . PRO A 1 332 ? 6.452 -7.336 6.536 1.00 94.44 332 PRO A CA 1
ATOM 2427 C C . PRO A 1 332 ? 6.382 -8.240 7.770 1.00 94.44 332 PRO A C 1
ATOM 2429 O O . PRO A 1 332 ? 5.310 -8.511 8.319 1.00 94.44 332 PRO A O 1
ATOM 2432 N N . VAL A 1 333 ? 7.550 -8.644 8.263 1.00 95.75 333 VAL A N 1
ATOM 2433 C CA . VAL A 1 333 ? 7.678 -9.320 9.562 1.00 95.75 333 VAL A CA 1
ATOM 2434 C C . VAL A 1 333 ? 7.782 -8.274 10.673 1.00 95.75 333 VAL A C 1
ATOM 2436 O O . VAL A 1 333 ? 8.507 -7.286 10.542 1.00 95.75 333 VAL A O 1
ATOM 2439 N N . GLU A 1 334 ? 7.062 -8.478 11.774 1.00 96.31 334 GLU A N 1
ATOM 2440 C CA . GLU A 1 334 ? 7.126 -7.606 12.950 1.00 96.31 334 GLU A CA 1
ATOM 2441 C C . GLU A 1 334 ? 8.537 -7.693 13.588 1.00 96.31 334 GLU A C 1
ATOM 2443 O O . GLU A 1 334 ? 8.987 -8.801 13.899 1.00 96.31 334 GLU A O 1
ATOM 2448 N N . PRO A 1 335 ? 9.273 -6.576 13.775 1.00 93.62 335 PRO A N 1
ATOM 2449 C CA . PRO A 1 335 ? 10.688 -6.609 14.156 1.00 93.62 335 PRO A CA 1
ATOM 2450 C C . PRO A 1 335 ? 10.994 -7.223 15.525 1.00 93.62 335 PRO A C 1
ATOM 2452 O O . PRO A 1 335 ? 12.062 -7.809 15.701 1.00 93.62 335 PRO A O 1
ATOM 2455 N N . GLU A 1 336 ? 10.110 -7.100 16.511 1.00 94.38 336 GLU A N 1
ATOM 2456 C CA . GLU A 1 336 ? 10.356 -7.607 17.863 1.00 94.38 336 GLU A CA 1
ATOM 2457 C C . GLU A 1 336 ? 9.761 -8.995 18.094 1.00 94.38 336 GLU A C 1
ATOM 2459 O O . GLU A 1 336 ? 10.365 -9.822 18.779 1.00 94.38 336 GLU A O 1
ATOM 2464 N N . LEU A 1 337 ? 8.580 -9.250 17.539 1.00 95.62 337 LEU A N 1
ATOM 2465 C CA . LEU A 1 337 ? 7.853 -10.504 17.689 1.00 95.62 337 LEU A CA 1
ATOM 2466 C C . LEU A 1 337 ? 8.303 -11.557 16.678 1.00 95.62 337 LEU A C 1
ATOM 2468 O O . LEU A 1 337 ? 8.143 -12.741 16.960 1.00 95.62 337 LEU A O 1
ATOM 2472 N N . GLN A 1 338 ? 8.894 -11.140 15.553 1.00 95.25 338 GLN A N 1
ATOM 2473 C CA . GLN A 1 338 ? 9.364 -12.022 14.480 1.00 95.25 338 GLN A CA 1
ATOM 2474 C C . GLN A 1 338 ? 8.240 -12.905 13.912 1.00 95.25 338 GLN A C 1
ATOM 2476 O O . GLN A 1 338 ? 8.441 -14.080 13.620 1.00 95.25 338 GLN A O 1
ATOM 2481 N N . VAL A 1 339 ? 7.046 -12.324 13.773 1.00 96.06 339 VAL A N 1
ATOM 2482 C CA . VAL A 1 339 ? 5.857 -12.956 13.181 1.00 96.06 339 VAL A CA 1
ATOM 2483 C C . VAL A 1 339 ? 5.340 -12.054 12.054 1.00 96.06 339 VAL A C 1
ATOM 2485 O O . VAL A 1 339 ? 5.414 -10.827 12.205 1.00 96.06 339 VAL A O 1
ATOM 2488 N N . PRO A 1 340 ? 4.831 -12.605 10.937 1.00 97.00 340 PRO A N 1
ATOM 2489 C CA . PRO A 1 340 ? 4.177 -11.816 9.896 1.00 97.00 340 PRO A CA 1
ATOM 2490 C C . PRO A 1 340 ? 3.071 -10.926 10.460 1.00 97.00 340 PRO A C 1
ATOM 2492 O O . PRO A 1 340 ? 2.289 -11.322 11.330 1.00 97.00 340 PRO A O 1
ATOM 2495 N N . VAL A 1 341 ? 3.032 -9.675 10.002 1.00 97.56 341 VAL A N 1
ATOM 2496 C CA . VAL A 1 341 ? 2.108 -8.685 10.564 1.00 97.56 341 VAL A CA 1
ATOM 2497 C C . VAL A 1 341 ? 0.650 -9.048 10.265 1.00 97.56 341 VAL A C 1
ATOM 2499 O O . VAL A 1 341 ? -0.209 -8.784 11.102 1.00 97.56 341 VAL A O 1
ATOM 2502 N N . ASP A 1 342 ? 0.344 -9.667 9.125 1.00 97.69 342 ASP A N 1
ATOM 2503 C CA . ASP A 1 342 ? -1.020 -10.077 8.777 1.00 97.69 342 ASP A CA 1
ATOM 2504 C C . ASP A 1 342 ? -1.571 -11.133 9.747 1.00 97.69 342 ASP A C 1
ATOM 2506 O O . ASP A 1 342 ? -2.689 -10.986 10.241 1.00 97.69 342 ASP A O 1
ATOM 2510 N N . GLU A 1 343 ? -0.751 -12.123 10.108 1.00 97.06 343 GLU A N 1
ATOM 2511 C CA . GLU A 1 343 ? -1.063 -13.148 11.101 1.00 97.06 343 GLU A CA 1
ATOM 2512 C C . GLU A 1 343 ? -1.374 -12.515 12.465 1.00 9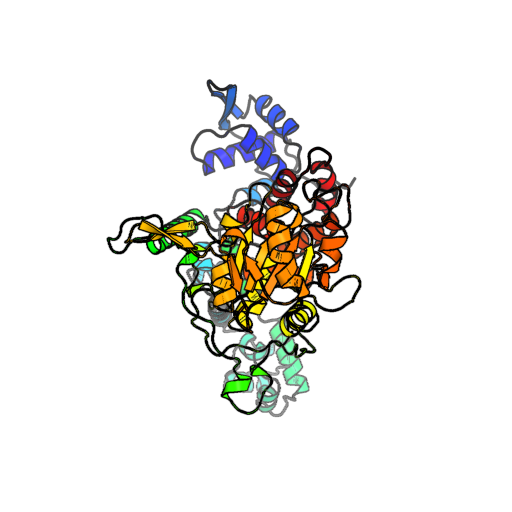7.06 343 GLU A C 1
ATOM 2514 O O . GLU A 1 343 ? -2.400 -12.807 13.091 1.00 97.06 343 GLU A O 1
ATOM 2519 N N . LEU A 1 344 ? -0.507 -11.606 12.924 1.00 97.38 344 LEU A N 1
ATOM 2520 C CA . LEU A 1 344 ? -0.691 -10.885 14.184 1.00 97.38 344 LEU A CA 1
ATOM 2521 C C . LEU A 1 344 ? -1.965 -10.031 14.172 1.00 97.38 344 LEU A C 1
ATOM 2523 O O . LEU A 1 344 ? -2.731 -10.037 15.140 1.00 97.38 344 LEU A O 1
ATOM 2527 N N . VAL A 1 345 ? -2.213 -9.309 13.078 1.00 97.50 345 VAL A N 1
ATOM 2528 C CA . VAL A 1 345 ? -3.408 -8.475 12.904 1.00 97.50 345 VAL A CA 1
ATOM 2529 C C . VAL A 1 345 ? -4.667 -9.334 12.915 1.00 97.50 345 VAL A C 1
ATOM 2531 O O . VAL A 1 345 ? -5.603 -9.014 13.648 1.00 97.50 345 VAL A O 1
ATOM 2534 N N . ALA A 1 346 ? -4.696 -10.436 12.166 1.00 96.62 346 ALA A N 1
ATOM 2535 C CA . ALA A 1 346 ? -5.845 -11.330 12.114 1.00 96.62 346 ALA A CA 1
ATOM 2536 C C . ALA A 1 346 ? -6.160 -11.927 13.496 1.00 96.62 346 ALA A C 1
ATOM 2538 O O . ALA A 1 346 ? -7.313 -11.887 13.931 1.00 96.62 346 ALA A O 1
ATOM 2539 N N . LYS A 1 347 ? -5.141 -12.378 14.238 1.00 95.62 347 LYS A N 1
ATOM 2540 C CA . LYS A 1 347 ? -5.299 -12.876 15.617 1.00 95.62 347 LYS A CA 1
ATOM 2541 C C . LYS A 1 347 ? -5.812 -11.793 16.573 1.00 95.62 347 LYS A C 1
ATOM 2543 O O . LYS A 1 347 ? -6.735 -12.038 17.347 1.00 95.62 347 LYS A O 1
ATOM 2548 N N . ALA A 1 348 ? -5.298 -10.567 16.478 1.00 94.94 348 ALA A N 1
ATOM 2549 C CA . ALA A 1 348 ? -5.772 -9.448 17.298 1.00 94.94 348 ALA A CA 1
ATOM 2550 C C . ALA A 1 348 ? -7.236 -9.076 17.008 1.00 94.94 348 ALA A C 1
ATOM 2552 O O . ALA A 1 348 ? -8.006 -8.779 17.928 1.00 94.94 348 ALA A O 1
ATOM 2553 N N . LEU A 1 349 ? -7.630 -9.114 15.730 1.00 94.94 349 LEU A N 1
ATOM 2554 C CA . LEU A 1 349 ? -9.015 -8.924 15.312 1.00 94.94 349 LEU A CA 1
ATOM 2555 C C . LEU A 1 349 ? -9.899 -10.089 15.778 1.00 94.94 349 LEU A C 1
ATOM 2557 O O . LEU A 1 349 ? -11.044 -9.852 16.155 1.00 94.94 349 LEU A O 1
ATOM 2561 N N . HIS A 1 350 ? -9.414 -11.329 15.814 1.00 91.75 350 HIS A N 1
ATOM 2562 C CA . HIS A 1 350 ? -10.175 -12.441 16.389 1.00 91.75 350 HIS A CA 1
ATOM 2563 C C . HIS A 1 350 ? -10.503 -12.180 17.868 1.00 91.75 350 HIS A C 1
ATOM 2565 O O . HIS A 1 350 ? -11.673 -12.200 18.240 1.00 91.75 350 HIS A O 1
ATOM 2571 N N . ASP A 1 351 ? -9.504 -11.800 18.669 1.00 86.38 351 ASP A N 1
ATOM 2572 C CA . ASP A 1 351 ? -9.619 -11.604 20.123 1.00 86.38 351 ASP A CA 1
ATOM 2573 C C . ASP A 1 351 ? -10.381 -10.332 20.552 1.00 86.38 351 ASP A C 1
ATOM 2575 O O . ASP A 1 351 ? -10.418 -9.997 21.736 1.00 86.38 351 ASP A O 1
ATOM 2579 N N . HIS A 1 352 ? -10.984 -9.589 19.614 1.00 84.12 352 HIS A N 1
ATOM 2580 C CA . HIS A 1 352 ? -11.680 -8.316 19.874 1.00 84.12 352 HIS A CA 1
ATOM 2581 C C . HIS A 1 352 ? -10.799 -7.261 20.571 1.00 84.12 352 HIS A C 1
ATOM 2583 O O . HIS A 1 352 ? -11.302 -6.335 21.212 1.00 84.12 352 HIS A O 1
ATOM 2589 N N . THR A 1 353 ? -9.476 -7.383 20.456 1.00 84.31 353 THR A N 1
ATOM 2590 C CA . THR A 1 353 ? -8.545 -6.496 21.151 1.00 84.31 353 THR A CA 1
ATOM 2591 C C . THR A 1 353 ? -8.385 -5.191 20.378 1.00 84.31 353 THR A C 1
ATOM 2593 O O . THR A 1 353 ? -8.254 -5.189 19.155 1.00 84.31 353 THR A O 1
ATOM 2596 N N . ALA A 1 354 ? -8.376 -4.058 21.087 1.00 87.56 354 ALA A N 1
ATOM 2597 C CA . ALA A 1 354 ? -8.088 -2.766 20.475 1.00 87.56 354 ALA A CA 1
ATOM 2598 C C . ALA A 1 354 ? -6.665 -2.777 19.892 1.00 87.56 354 ALA A C 1
ATOM 2600 O O . ALA A 1 354 ? -5.684 -2.939 20.624 1.00 87.56 354 ALA A O 1
ATOM 2601 N N . LEU A 1 355 ? -6.558 -2.606 18.576 1.00 94.94 355 LEU A N 1
ATOM 2602 C CA . LEU A 1 355 ? -5.309 -2.768 17.840 1.00 94.94 355 LEU A CA 1
ATOM 2603 C C . LEU A 1 355 ? -4.707 -1.413 17.464 1.00 94.94 355 LEU A C 1
ATOM 2605 O O . LEU A 1 355 ? -5.406 -0.511 17.001 1.00 94.94 355 LEU A O 1
ATOM 2609 N N . ARG A 1 356 ? -3.389 -1.293 17.618 1.00 95.69 356 ARG A N 1
ATOM 2610 C CA . ARG A 1 356 ? -2.588 -0.154 17.173 1.00 95.69 356 ARG A CA 1
ATOM 2611 C C . ARG A 1 356 ? -1.492 -0.604 16.218 1.00 95.69 356 ARG A C 1
ATOM 2613 O O . ARG A 1 356 ? -0.603 -1.353 16.618 1.00 95.69 356 ARG A O 1
ATOM 2620 N N . LEU A 1 357 ? -1.509 -0.063 15.004 1.00 96.81 357 LEU A N 1
ATOM 2621 C CA . LEU A 1 357 ? -0.463 -0.271 14.004 1.00 96.81 357 LEU A CA 1
ATOM 2622 C C . LEU A 1 357 ? 0.445 0.953 13.905 1.00 96.81 357 LEU A C 1
ATOM 2624 O O . LEU A 1 357 ? -0.024 2.068 13.661 1.00 96.81 357 LEU A O 1
ATOM 2628 N N . ILE A 1 358 ? 1.747 0.740 14.087 1.00 94.81 358 ILE A N 1
ATOM 2629 C CA . ILE A 1 358 ? 2.773 1.786 14.002 1.00 94.81 358 ILE A CA 1
ATOM 2630 C C . ILE A 1 358 ? 3.670 1.487 12.815 1.00 94.81 358 ILE A C 1
ATOM 2632 O O . ILE A 1 358 ? 4.276 0.431 12.768 1.00 94.81 358 ILE A O 1
ATOM 2636 N N . GLY A 1 359 ? 3.809 2.409 11.876 1.00 93.75 359 GLY A N 1
ATOM 2637 C CA . GLY A 1 359 ? 4.700 2.186 10.738 1.00 93.75 359 GLY A CA 1
ATOM 2638 C C . GLY A 1 359 ? 4.934 3.458 9.945 1.00 93.75 359 GLY A C 1
ATOM 2639 O O . GLY A 1 359 ? 4.101 4.363 10.042 1.00 93.75 359 GLY A O 1
ATOM 2640 N N . PRO A 1 360 ? 6.024 3.559 9.174 1.00 91.44 360 PRO A N 1
ATOM 2641 C CA . PRO A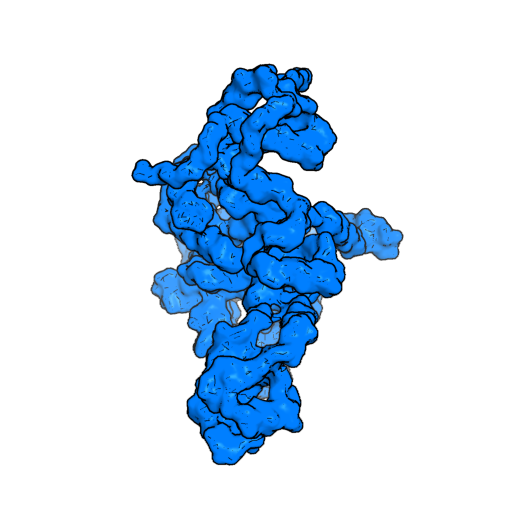 1 360 ? 6.301 4.739 8.366 1.00 91.44 360 PRO A CA 1
ATOM 2642 C C . PRO A 1 360 ? 5.209 4.991 7.310 1.00 91.44 360 PRO A C 1
ATOM 2644 O O . PRO A 1 360 ? 4.322 4.158 7.065 1.00 91.44 360 PRO A O 1
ATOM 2647 N N . ARG A 1 361 ? 5.216 6.182 6.703 1.00 88.38 361 ARG A N 1
ATOM 2648 C CA . ARG A 1 361 ? 4.251 6.511 5.641 1.00 88.38 361 ARG A CA 1
ATOM 2649 C C . ARG A 1 361 ? 4.482 5.579 4.451 1.00 88.38 361 ARG A C 1
ATOM 2651 O O . ARG A 1 361 ? 5.609 5.269 4.105 1.00 88.38 361 ARG A O 1
ATOM 2658 N N . GLY A 1 362 ? 3.404 5.091 3.842 1.00 89.00 362 GLY A N 1
ATOM 2659 C CA . GLY A 1 362 ? 3.520 4.188 2.693 1.00 89.00 362 GLY A CA 1
ATOM 2660 C C . GLY A 1 362 ? 4.025 2.771 3.007 1.00 89.00 362 GLY A C 1
ATOM 2661 O O . GLY A 1 362 ? 4.328 2.055 2.065 1.00 89.00 362 GLY A O 1
ATOM 2662 N N . SER A 1 363 ? 4.067 2.332 4.274 1.00 92.00 363 SER A N 1
ATOM 2663 C CA . SER A 1 363 ? 4.445 0.952 4.652 1.00 92.00 363 SER A CA 1
ATOM 2664 C C . SER A 1 363 ? 3.341 -0.106 4.489 1.00 92.00 363 SER A C 1
ATOM 2666 O O . SER A 1 363 ? 3.466 -1.218 4.983 1.00 92.00 363 SER A O 1
ATOM 2668 N N . GLY A 1 364 ? 2.210 0.239 3.865 1.00 91.56 364 GLY A N 1
ATOM 2669 C CA . GLY A 1 364 ? 1.135 -0.724 3.593 1.00 91.56 364 GLY A CA 1
ATOM 2670 C C . GLY A 1 364 ? 0.121 -0.967 4.722 1.00 91.56 364 GLY A C 1
ATOM 2671 O O . GLY A 1 364 ? -0.772 -1.783 4.536 1.00 91.56 364 GLY A O 1
ATOM 2672 N N . LYS A 1 365 ? 0.152 -0.231 5.849 1.00 94.25 365 LYS A N 1
ATOM 2673 C CA . LYS A 1 365 ? -0.798 -0.401 6.986 1.00 94.25 365 LYS A CA 1
ATOM 2674 C C . LYS A 1 365 ? -2.273 -0.537 6.567 1.00 94.25 365 LYS A C 1
ATOM 2676 O O . LYS A 1 365 ? -2.956 -1.477 6.961 1.00 94.25 365 LYS A O 1
ATOM 2681 N N . ASN A 1 366 ? -2.765 0.412 5.767 1.00 92.19 366 ASN A N 1
ATOM 2682 C CA . ASN A 1 366 ? -4.162 0.421 5.322 1.00 92.19 366 ASN A CA 1
ATOM 2683 C C . ASN A 1 366 ? -4.437 -0.619 4.235 1.00 92.19 366 ASN A C 1
ATOM 2685 O O . ASN A 1 366 ? -5.546 -1.139 4.183 1.00 92.19 366 ASN A O 1
ATOM 2689 N N . TYR A 1 367 ? -3.446 -0.927 3.397 1.00 92.12 367 TYR A N 1
ATOM 2690 C CA . TYR A 1 367 ? -3.563 -1.963 2.375 1.00 92.12 367 TYR A CA 1
ATOM 2691 C C . TYR A 1 367 ? -3.726 -3.335 3.038 1.00 92.12 367 TYR A C 1
ATOM 2693 O O . TYR A 1 367 ? -4.715 -4.016 2.788 1.00 92.12 367 TYR A O 1
ATOM 2701 N N . LEU A 1 368 ? -2.858 -3.663 3.998 1.00 94.75 368 LEU A N 1
ATOM 2702 C CA . LEU A 1 368 ? -2.951 -4.888 4.784 1.00 94.75 368 LEU A CA 1
ATOM 2703 C C . LEU A 1 368 ? -4.313 -5.035 5.477 1.00 94.75 368 LEU A C 1
ATOM 2705 O O . LEU A 1 368 ? -4.953 -6.079 5.383 1.00 94.75 368 LEU A O 1
ATOM 2709 N N . LEU A 1 369 ? -4.785 -3.978 6.150 1.00 95.31 369 LEU A N 1
ATOM 2710 C CA . LEU A 1 369 ? -6.100 -4.011 6.789 1.00 95.31 369 LEU A CA 1
ATOM 2711 C C . LEU A 1 369 ? -7.202 -4.260 5.757 1.00 95.31 369 LEU A C 1
ATOM 2713 O O . LEU A 1 369 ? -8.004 -5.165 5.958 1.00 95.31 369 LEU A O 1
ATOM 2717 N N . LYS A 1 370 ? -7.239 -3.512 4.651 1.00 93.88 370 LYS A N 1
ATOM 2718 C CA . LYS A 1 370 ? -8.254 -3.707 3.605 1.00 93.88 370 LYS A CA 1
ATOM 2719 C C . LYS A 1 370 ? -8.234 -5.126 3.046 1.00 93.88 370 LYS A C 1
ATOM 2721 O O . LYS A 1 370 ? -9.305 -5.700 2.898 1.00 93.88 370 LYS A O 1
ATOM 2726 N N . TYR A 1 371 ? -7.051 -5.690 2.813 1.00 94.38 371 TYR A N 1
ATOM 2727 C CA . TYR A 1 371 ? -6.888 -7.053 2.315 1.00 94.38 371 TYR A CA 1
ATOM 2728 C C . TYR A 1 371 ? -7.494 -8.083 3.277 1.00 94.38 371 TYR A C 1
ATOM 2730 O O . TYR A 1 371 ? -8.373 -8.841 2.885 1.00 94.38 371 TYR A O 1
ATOM 2738 N N . ILE A 1 372 ? -7.145 -8.039 4.569 1.00 95.94 372 ILE A N 1
ATOM 2739 C CA . ILE A 1 372 ? -7.725 -8.952 5.575 1.00 95.94 372 ILE A CA 1
ATOM 2740 C C . ILE A 1 372 ? -9.255 -8.805 5.646 1.00 95.94 372 ILE A C 1
ATOM 2742 O O . ILE A 1 372 ? -9.977 -9.791 5.795 1.00 95.94 372 ILE A O 1
ATOM 2746 N N . HIS A 1 373 ? -9.776 -7.580 5.538 1.00 95.12 373 HIS A N 1
ATOM 2747 C CA . HIS A 1 373 ? -11.221 -7.323 5.585 1.00 95.12 373 HIS A CA 1
ATOM 2748 C C . HIS A 1 373 ? -11.941 -7.819 4.330 1.00 95.12 373 HIS A C 1
ATOM 2750 O O . HIS A 1 373 ? -13.035 -8.366 4.447 1.00 95.12 373 HIS A O 1
ATOM 2756 N N . HIS A 1 374 ? -11.315 -7.684 3.162 1.00 93.62 374 HIS A N 1
ATOM 2757 C CA . HIS A 1 374 ? -11.781 -8.275 1.914 1.00 93.62 374 HIS A CA 1
ATOM 2758 C C . HIS A 1 374 ? -11.866 -9.802 2.033 1.00 93.62 374 HIS A C 1
ATOM 2760 O O . HIS A 1 374 ? -12.946 -10.360 1.867 1.00 93.62 374 HIS A O 1
ATOM 2766 N N . GLN A 1 375 ? -10.774 -10.452 2.452 1.00 93.88 375 GLN A N 1
ATOM 2767 C CA . GLN A 1 375 ? -10.697 -11.912 2.608 1.00 93.88 375 GLN A CA 1
ATOM 2768 C C . GLN A 1 375 ? -11.682 -12.472 3.648 1.00 93.88 375 GLN A C 1
ATOM 2770 O O . GLN A 1 375 ? -12.048 -13.643 3.612 1.00 93.88 375 GLN A O 1
ATOM 2775 N N . THR A 1 376 ? -12.136 -11.644 4.594 1.00 94.56 376 THR A N 1
ATOM 2776 C CA . THR A 1 376 ? -13.051 -12.065 5.667 1.00 94.56 376 THR A CA 1
ATOM 2777 C C . THR A 1 376 ? -14.470 -11.520 5.540 1.00 94.56 376 THR A C 1
ATOM 2779 O O . THR A 1 376 ? -15.270 -11.731 6.457 1.00 94.56 376 THR A O 1
ATOM 2782 N N . ASN A 1 377 ? -14.810 -10.857 4.428 1.00 93.62 377 ASN A N 1
ATOM 2783 C CA . ASN A 1 377 ? -16.113 -10.218 4.198 1.00 93.62 377 ASN A CA 1
ATOM 2784 C C . ASN A 1 377 ? -16.514 -9.227 5.306 1.00 93.62 377 ASN A C 1
ATOM 2786 O O . ASN A 1 377 ? -17.673 -9.127 5.707 1.00 93.62 377 ASN A O 1
ATOM 2790 N N . ARG A 1 378 ? -15.541 -8.493 5.850 1.00 93.12 378 ARG A N 1
ATOM 2791 C CA . ARG A 1 378 ? -15.772 -7.526 6.928 1.00 93.12 378 ARG A CA 1
ATOM 2792 C C . ARG A 1 378 ? -15.884 -6.119 6.373 1.00 93.12 378 ARG A C 1
ATOM 2794 O O . ARG A 1 378 ? -15.027 -5.660 5.622 1.00 93.12 378 ARG A O 1
ATOM 2801 N N . ALA A 1 379 ? -16.917 -5.405 6.810 1.00 92.31 379 ALA A N 1
ATOM 2802 C CA . ALA A 1 379 ? -17.051 -3.986 6.524 1.00 92.31 379 ALA A CA 1
ATOM 2803 C C . ALA A 1 379 ? -15.852 -3.203 7.084 1.00 92.31 379 ALA A C 1
ATOM 2805 O O . ALA A 1 379 ? -15.424 -3.428 8.218 1.00 92.31 379 ALA A O 1
ATOM 2806 N N . TYR A 1 380 ? -15.332 -2.271 6.294 1.00 92.25 380 TYR A N 1
ATOM 2807 C CA . TYR A 1 380 ? -14.173 -1.446 6.602 1.00 92.25 380 TYR A CA 1
ATOM 2808 C C . TYR A 1 380 ? -14.528 0.023 6.380 1.00 92.25 380 TYR A C 1
ATOM 2810 O O . TYR A 1 380 ? -14.923 0.424 5.287 1.00 92.25 380 TYR A O 1
ATOM 2818 N N . VAL A 1 381 ? -14.346 0.845 7.410 1.00 91.75 381 VAL A N 1
ATOM 2819 C CA . VAL A 1 381 ? -14.516 2.298 7.329 1.00 91.75 381 VAL A CA 1
ATOM 2820 C C . VAL A 1 381 ? -13.277 2.960 7.910 1.00 91.75 381 VAL A C 1
ATOM 2822 O O . VAL A 1 381 ? -12.967 2.791 9.088 1.00 91.75 381 VAL A O 1
ATOM 2825 N N . SER A 1 382 ? -12.558 3.718 7.084 1.00 91.12 382 SER A N 1
ATOM 2826 C CA . SER A 1 382 ? -11.372 4.463 7.507 1.00 91.12 382 SER A CA 1
ATOM 2827 C C . SER A 1 382 ? -11.674 5.949 7.612 1.00 91.12 382 SER A C 1
ATOM 2829 O O . SER A 1 382 ? -12.359 6.505 6.758 1.00 91.12 382 SER A O 1
ATOM 2831 N N . ILE A 1 383 ? -11.177 6.572 8.677 1.00 91.12 383 ILE A N 1
ATOM 2832 C CA . ILE A 1 383 ? -11.348 7.993 8.965 1.00 91.12 383 ILE A CA 1
ATOM 2833 C C . ILE A 1 383 ? -9.981 8.550 9.344 1.00 91.12 383 ILE A C 1
ATOM 2835 O O . ILE A 1 383 ? -9.355 8.073 10.294 1.00 91.12 383 ILE A O 1
ATOM 2839 N N . ASP A 1 384 ? -9.535 9.560 8.608 1.00 90.75 384 ASP A N 1
ATOM 2840 C CA . ASP A 1 384 ? -8.377 10.361 8.988 1.00 90.75 384 ASP A CA 1
ATOM 2841 C C . ASP A 1 384 ? -8.811 11.349 10.074 1.00 90.75 384 ASP A C 1
ATOM 2843 O O . ASP A 1 384 ? -9.798 12.067 9.901 1.00 90.75 384 ASP A O 1
ATOM 2847 N N . VAL A 1 385 ? -8.118 11.344 11.215 1.00 91.12 385 VAL A N 1
ATOM 2848 C CA . VAL A 1 385 ? -8.415 12.252 12.328 1.00 91.12 385 VAL A CA 1
ATOM 2849 C C . VAL A 1 385 ? -7.313 13.286 12.496 1.00 91.12 385 VAL A C 1
ATOM 2851 O O . VAL A 1 385 ? -6.141 13.029 12.241 1.00 91.12 385 VAL A O 1
ATOM 2854 N N . ASP A 1 386 ? -7.700 14.464 12.965 1.00 90.06 386 ASP A N 1
ATOM 2855 C CA . ASP A 1 386 ? -6.826 15.620 13.117 1.00 90.06 386 ASP A CA 1
ATOM 2856 C C . ASP A 1 386 ? -7.109 16.389 14.419 1.00 90.06 386 ASP A C 1
ATOM 2858 O O . ASP A 1 386 ? -7.992 16.055 15.217 1.00 90.06 386 ASP A O 1
ATOM 2862 N N . ALA A 1 387 ? -6.369 17.477 14.627 1.00 88.19 387 ALA A N 1
ATOM 2863 C CA . ALA A 1 387 ? -6.515 18.329 15.799 1.00 88.19 387 ALA A CA 1
ATOM 2864 C C . ALA A 1 387 ? -7.835 19.124 15.827 1.00 88.19 387 ALA A C 1
ATOM 2866 O O . ALA A 1 387 ? -8.121 19.768 16.838 1.00 88.19 387 ALA A O 1
ATOM 2867 N N . ALA A 1 388 ? -8.631 19.122 14.754 1.00 89.19 388 ALA A N 1
ATOM 2868 C CA . ALA A 1 388 ? -9.956 19.736 14.703 1.00 89.19 388 ALA A CA 1
ATOM 2869 C C . ALA A 1 388 ? -11.084 18.723 14.963 1.00 89.19 388 ALA A C 1
ATOM 2871 O O . ALA A 1 388 ? -12.190 19.136 15.303 1.00 89.19 388 ALA A O 1
ATOM 2872 N N . THR A 1 389 ? -10.792 17.424 14.874 1.00 91.25 389 THR A N 1
ATOM 2873 C CA . THR A 1 389 ? -11.757 16.336 15.029 1.00 91.25 389 THR A CA 1
ATOM 2874 C C . THR A 1 389 ? -12.402 16.355 16.414 1.00 91.25 389 THR A C 1
ATOM 2876 O O . THR A 1 389 ? -11.743 16.236 17.456 1.00 91.25 389 THR A O 1
ATOM 2879 N N . THR A 1 390 ? -13.725 16.476 16.427 1.00 91.06 390 THR A N 1
ATOM 2880 C CA . THR A 1 390 ? -14.561 16.535 17.626 1.00 91.06 390 THR A CA 1
ATOM 2881 C C . THR A 1 390 ? -15.295 15.209 17.870 1.00 91.06 390 THR A C 1
ATOM 2883 O O . THR A 1 390 ? -15.416 14.373 16.974 1.00 91.06 390 THR A O 1
ATOM 2886 N N . PRO A 1 391 ? -15.849 14.981 19.079 1.00 89.94 391 PRO A N 1
ATOM 2887 C CA . PRO A 1 391 ? -16.736 13.842 19.307 1.00 89.94 391 PRO A CA 1
ATOM 2888 C C . PRO A 1 391 ? -17.959 13.812 18.373 1.00 89.94 391 PRO A C 1
ATOM 2890 O O . PRO A 1 391 ? -18.448 12.729 18.066 1.00 89.94 391 PRO A O 1
ATOM 2893 N N . GLU A 1 392 ? -18.461 14.969 17.933 1.00 90.38 392 GLU A N 1
ATOM 2894 C CA . GLU A 1 392 ? -19.612 15.041 17.023 1.00 90.38 392 GLU A CA 1
ATOM 2895 C C . GLU A 1 392 ? -19.244 14.560 15.615 1.00 90.38 392 GLU A C 1
ATOM 2897 O O . GLU A 1 392 ? -20.066 13.913 14.977 1.00 90.38 392 GLU A O 1
ATOM 2902 N N . ASP A 1 393 ? -18.004 14.765 15.164 1.00 90.62 393 ASP A N 1
ATOM 2903 C CA . ASP A 1 393 ? -17.541 14.253 13.865 1.00 90.62 393 ASP A CA 1
ATOM 2904 C C . ASP A 1 393 ? -17.461 12.717 13.856 1.00 90.62 393 ASP A C 1
ATOM 2906 O O . ASP A 1 393 ? -17.756 12.068 12.854 1.00 90.62 393 ASP A O 1
ATOM 2910 N N . LEU A 1 394 ? -17.103 12.111 14.995 1.00 91.44 394 LEU A N 1
ATOM 2911 C CA . LEU A 1 394 ? -17.009 10.654 15.122 1.00 91.44 394 LEU A CA 1
ATOM 2912 C C . LEU A 1 394 ? -18.380 10.006 15.338 1.00 91.44 394 LEU A C 1
ATOM 2914 O O . LEU A 1 394 ? -18.722 9.005 14.703 1.00 91.44 394 LEU A O 1
ATOM 2918 N N . PHE A 1 395 ? -19.168 10.546 16.268 1.00 91.88 395 PHE A N 1
ATOM 2919 C CA . PHE A 1 395 ? -20.377 9.883 16.762 1.00 91.88 395 PHE A CA 1
ATOM 2920 C C . PHE A 1 395 ? -21.679 10.497 16.261 1.00 91.88 395 PHE A C 1
ATOM 2922 O O . PHE A 1 395 ? -22.707 9.814 16.264 1.00 91.88 395 PHE A O 1
ATOM 2929 N N . GLY A 1 396 ? -21.609 11.736 15.789 1.00 91.62 396 GLY A N 1
ATOM 2930 C CA . GLY A 1 396 ? -22.675 12.485 15.148 1.00 91.62 396 GLY A CA 1
ATOM 2931 C C . GLY A 1 396 ? -23.209 13.639 15.998 1.00 91.62 396 GLY A C 1
ATOM 2932 O O . GLY A 1 396 ? -23.010 13.663 17.214 1.00 91.62 396 GLY A O 1
ATOM 2933 N N . PRO A 1 397 ? -23.855 14.631 15.361 1.00 91.75 397 PRO A N 1
ATOM 2934 C CA . PRO A 1 397 ? -24.417 15.784 16.048 1.00 91.75 397 PRO A CA 1
ATOM 2935 C C . PRO A 1 397 ? -25.837 15.519 16.568 1.00 91.75 397 PRO A C 1
ATOM 2937 O O . PRO A 1 397 ? -26.549 14.606 16.139 1.00 91.75 397 PRO A O 1
ATOM 2940 N N . LEU A 1 398 ? -26.301 16.408 17.446 1.00 91.38 398 LEU A N 1
ATOM 2941 C CA . LEU A 1 398 ? -27.712 16.517 17.808 1.00 91.38 398 LEU A CA 1
ATOM 2942 C C . LEU A 1 398 ? -28.450 17.388 16.783 1.00 91.38 398 LEU A C 1
ATOM 2944 O O . LEU A 1 398 ? -28.165 18.577 16.647 1.00 91.38 398 LEU A O 1
ATOM 2948 N N . THR A 1 399 ? -29.440 16.823 16.094 1.00 90.25 399 THR A N 1
ATOM 2949 C CA . THR A 1 399 ? -30.223 17.523 15.063 1.00 90.25 399 THR A CA 1
ATOM 2950 C C . THR A 1 399 ? -31.724 17.441 15.342 1.00 90.25 399 THR A C 1
ATOM 2952 O O . THR A 1 399 ? -32.186 16.419 15.849 1.00 90.25 399 THR A O 1
ATOM 2955 N N . PRO A 1 400 ? -32.518 18.480 15.031 1.00 90.12 400 PRO A N 1
ATOM 2956 C CA . PRO A 1 400 ? -33.973 18.383 15.096 1.00 90.12 400 PRO A CA 1
ATOM 2957 C C . PRO A 1 400 ? -34.491 17.370 14.070 1.00 90.12 400 PRO A C 1
ATOM 2959 O O . PRO A 1 400 ? -34.091 17.400 12.908 1.00 90.12 400 PRO A O 1
ATOM 2962 N N . ASP A 1 401 ? -35.395 16.495 14.501 1.00 88.38 401 ASP A N 1
ATOM 2963 C CA . ASP A 1 401 ? -36.153 15.618 13.614 1.00 88.38 401 ASP A CA 1
ATOM 2964 C C . ASP A 1 401 ? -37.286 16.375 12.895 1.00 88.38 401 ASP A C 1
ATOM 2966 O O . ASP A 1 401 ? -37.479 17.580 13.079 1.00 88.38 401 ASP A O 1
ATOM 2970 N N . GLU A 1 402 ? -38.067 15.663 12.079 1.00 89.62 402 GLU A N 1
ATOM 2971 C CA . GLU A 1 402 ? -39.192 16.224 11.314 1.00 89.62 402 GLU A CA 1
ATOM 2972 C C . GLU A 1 402 ? -40.253 16.923 12.189 1.00 89.62 402 GLU A C 1
ATOM 2974 O O . GLU A 1 402 ? -40.989 17.783 11.706 1.00 89.62 402 GLU A O 1
ATOM 2979 N N . ASN A 1 403 ? -40.319 16.595 13.486 1.00 90.94 403 ASN A N 1
ATOM 2980 C CA . ASN A 1 403 ? -41.239 17.192 14.455 1.00 90.94 403 ASN A CA 1
ATOM 2981 C C . ASN A 1 403 ? -40.586 18.313 15.285 1.00 90.94 403 ASN A C 1
ATOM 2983 O O . ASN A 1 403 ? -41.203 18.829 16.220 1.00 90.94 403 ASN A O 1
ATOM 2987 N N . GLY A 1 404 ? -39.340 18.687 14.977 1.00 89.44 404 GLY A N 1
ATOM 2988 C CA . GLY A 1 404 ? -38.565 19.683 15.714 1.00 89.44 404 GLY A CA 1
ATOM 2989 C C . GLY A 1 404 ? -37.980 19.171 17.034 1.00 89.44 404 GLY A C 1
ATOM 2990 O O . GLY A 1 404 ? -37.516 19.976 17.843 1.00 89.44 404 GLY A O 1
ATOM 2991 N N . VAL A 1 405 ? -37.996 17.856 17.281 1.00 91.25 405 VAL A N 1
ATOM 2992 C CA . VAL A 1 405 ? -37.416 17.254 18.488 1.00 91.25 405 VAL A CA 1
ATOM 2993 C C . VAL A 1 405 ? -35.941 16.968 18.243 1.00 91.25 405 VAL A C 1
ATOM 2995 O O . VAL A 1 405 ? -35.588 16.265 17.303 1.00 91.25 405 VAL A O 1
ATOM 2998 N N . ILE A 1 406 ? -35.068 17.489 19.105 1.00 90.69 406 ILE A N 1
ATOM 2999 C CA . ILE A 1 406 ? -33.625 17.250 19.014 1.00 90.69 406 ILE A CA 1
ATOM 3000 C C . ILE A 1 406 ? -33.324 15.772 19.288 1.00 90.69 406 ILE A C 1
ATOM 3002 O O . ILE A 1 406 ? -33.618 15.271 20.376 1.00 90.69 406 ILE A O 1
ATOM 3006 N N . LYS A 1 407 ? -32.725 15.089 18.309 1.00 89.12 407 LYS A N 1
ATOM 3007 C CA . LYS A 1 407 ? -32.286 13.694 18.392 1.00 89.12 407 LYS A CA 1
ATOM 3008 C C . LYS A 1 407 ? -30.850 13.536 17.885 1.00 89.12 407 LYS A C 1
ATOM 3010 O O . LYS A 1 407 ? -30.431 14.292 17.008 1.00 89.12 407 LYS A O 1
ATOM 3015 N N . PRO A 1 408 ? -30.097 12.557 18.407 1.00 89.38 408 PRO A N 1
ATOM 3016 C CA . PRO A 1 408 ? -28.820 12.170 17.826 1.00 89.38 408 PRO A CA 1
ATOM 3017 C C . PRO A 1 408 ? -28.980 11.708 16.378 1.00 89.38 408 PRO A C 1
ATOM 3019 O O . PRO A 1 408 ? -29.837 10.871 16.091 1.00 89.38 408 PRO A O 1
ATOM 3022 N N . ARG A 1 409 ? -28.127 12.212 15.487 1.00 89.62 409 ARG A N 1
ATOM 3023 C CA . ARG A 1 409 ? -27.854 11.583 14.191 1.00 89.62 409 ARG A CA 1
ATOM 3024 C C . ARG A 1 409 ? -26.558 10.796 14.321 1.00 89.62 409 ARG A C 1
ATOM 3026 O O . ARG A 1 409 ? -25.647 11.261 14.993 1.00 89.62 409 ARG A O 1
ATOM 3033 N N . ASN A 1 410 ? -26.467 9.616 13.721 1.00 90.44 410 ASN A N 1
ATOM 3034 C CA . ASN A 1 410 ? -25.239 8.825 13.776 1.00 90.44 410 ASN A CA 1
ATOM 3035 C C . ASN A 1 410 ? -24.226 9.363 12.763 1.00 90.44 410 ASN A C 1
ATOM 3037 O O . ASN A 1 410 ? -24.584 9.566 11.607 1.00 90.44 410 ASN A O 1
ATOM 3041 N N . ALA A 1 411 ? -22.974 9.541 13.186 1.00 91.44 411 ALA A N 1
ATOM 3042 C CA . ALA A 1 411 ? -21.850 9.691 12.262 1.00 91.44 411 ALA A CA 1
ATOM 3043 C C . ALA A 1 411 ? -21.155 8.347 11.993 1.00 91.44 411 ALA A C 1
ATOM 3045 O O . ALA A 1 411 ? -21.519 7.309 12.560 1.00 91.44 411 ALA A O 1
ATOM 3046 N N . ALA A 1 412 ? -20.148 8.378 11.118 1.00 90.50 412 ALA A N 1
ATOM 3047 C CA . ALA A 1 412 ? -19.506 7.199 10.547 1.00 90.50 412 ALA A CA 1
ATOM 3048 C C . ALA A 1 412 ? -18.992 6.198 11.597 1.00 90.50 412 ALA A C 1
ATOM 3050 O O . ALA A 1 412 ? -19.263 5.005 11.459 1.00 90.50 412 ALA A O 1
ATOM 3051 N N . VAL A 1 413 ? -18.323 6.639 12.676 1.00 92.56 413 VAL A N 1
ATOM 3052 C CA . VAL A 1 413 ? -17.814 5.708 13.708 1.00 92.56 413 VAL A CA 1
ATOM 3053 C C . VAL A 1 413 ? -18.968 5.026 14.425 1.00 92.56 413 VAL A C 1
ATOM 3055 O O . VAL A 1 413 ? -18.996 3.801 14.519 1.00 92.56 413 VAL A O 1
ATOM 3058 N N . LYS A 1 414 ? -19.943 5.807 14.913 1.00 93.12 414 LYS A N 1
ATOM 3059 C CA . LYS A 1 414 ? -21.101 5.253 15.627 1.00 93.12 414 LYS A CA 1
ATOM 3060 C C . LYS A 1 414 ? -21.861 4.260 14.745 1.00 93.12 414 LYS A C 1
ATOM 3062 O O . LYS A 1 414 ? -22.162 3.162 15.206 1.00 93.12 414 LYS A O 1
ATOM 3067 N N . GLN A 1 415 ? -22.148 4.631 13.497 1.00 93.06 415 GLN A N 1
ATOM 3068 C CA . GLN A 1 415 ? -22.912 3.792 12.577 1.00 93.06 415 GLN A CA 1
ATOM 3069 C C . GLN A 1 415 ? -22.184 2.477 12.267 1.00 93.06 415 GLN A C 1
ATOM 3071 O O . GLN A 1 415 ? -22.780 1.407 12.355 1.00 93.06 415 GLN A O 1
ATOM 3076 N N . THR A 1 416 ? -20.880 2.543 11.995 1.00 93.44 416 THR A N 1
ATOM 3077 C CA . THR A 1 416 ? -20.062 1.361 11.682 1.00 93.44 416 THR A CA 1
ATOM 3078 C C . THR A 1 416 ? -20.020 0.373 12.850 1.00 93.44 416 THR A C 1
ATOM 3080 O O . THR A 1 416 ? -20.177 -0.830 12.649 1.00 93.44 416 THR A O 1
ATOM 3083 N N . LEU A 1 417 ? -19.868 0.868 14.085 1.00 93.38 417 LEU A N 1
ATOM 3084 C CA . LEU A 1 417 ? -19.838 0.022 15.283 1.00 93.38 417 LEU A CA 1
ATOM 3085 C C . LEU A 1 417 ? -21.183 -0.664 15.564 1.00 93.38 417 LEU A C 1
ATOM 3087 O O . LEU A 1 417 ? -21.203 -1.811 16.011 1.00 93.38 417 LEU A O 1
ATOM 3091 N N . ILE A 1 418 ? -22.303 0.018 15.301 1.00 93.62 418 ILE A N 1
ATOM 3092 C CA . ILE A 1 418 ? -23.649 -0.564 15.439 1.00 93.62 418 ILE A CA 1
ATOM 3093 C C . ILE A 1 418 ? -23.879 -1.660 14.392 1.00 93.62 418 ILE A C 1
ATOM 3095 O O . ILE A 1 418 ? -24.507 -2.667 14.699 1.00 93.62 418 ILE A O 1
ATOM 3099 N N . ASN A 1 419 ? -23.326 -1.496 13.192 1.00 93.69 419 ASN A N 1
ATOM 3100 C CA . ASN A 1 419 ? -23.509 -2.430 12.083 1.00 93.69 419 ASN A CA 1
ATOM 3101 C C . ASN A 1 419 ? -22.483 -3.572 12.046 1.00 93.69 419 ASN A C 1
ATOM 3103 O O . ASN A 1 419 ? -22.574 -4.439 11.184 1.00 93.69 419 ASN A O 1
ATOM 3107 N N . GLY A 1 420 ? -21.494 -3.588 12.944 1.00 93.06 420 GLY A N 1
ATOM 3108 C CA . GLY A 1 420 ? -20.493 -4.660 13.000 1.00 93.06 420 GLY A CA 1
ATOM 3109 C C . GLY A 1 420 ? -19.313 -4.514 12.056 1.00 93.06 420 GLY A C 1
ATOM 3110 O O . GLY A 1 420 ? -18.592 -5.489 11.859 1.00 93.06 420 GLY A O 1
ATOM 3111 N N . GLY A 1 421 ? -19.086 -3.319 11.518 1.00 93.19 421 GLY A N 1
ATOM 3112 C CA . GLY A 1 421 ? -17.894 -3.027 10.737 1.00 93.19 421 GLY A CA 1
ATOM 3113 C C . GLY A 1 421 ? -16.669 -2.702 11.588 1.00 93.19 421 GLY A C 1
ATOM 3114 O O . GLY A 1 421 ? -16.740 -2.460 12.799 1.00 93.19 421 GLY A O 1
ATOM 3115 N N . THR A 1 422 ? -15.526 -2.657 10.920 1.00 95.19 422 THR A N 1
ATOM 3116 C CA . THR A 1 422 ? -14.267 -2.195 11.488 1.00 95.19 422 THR A CA 1
ATOM 3117 C C . THR A 1 422 ? -14.069 -0.718 11.199 1.00 95.19 422 THR A C 1
ATOM 3119 O O . THR A 1 422 ? -14.081 -0.290 10.046 1.00 95.19 422 THR A O 1
ATOM 3122 N N . VAL A 1 423 ? -13.816 0.051 12.253 1.00 94.62 423 VAL A N 1
ATOM 3123 C CA . VAL A 1 423 ? -13.398 1.449 12.155 1.00 94.62 423 VAL A CA 1
ATOM 3124 C C . VAL A 1 423 ? -11.877 1.530 12.230 1.00 94.62 423 VAL A C 1
ATOM 3126 O O . VAL A 1 423 ? -11.279 1.047 13.193 1.00 94.62 423 VAL A O 1
ATOM 3129 N N . VAL A 1 424 ? -11.253 2.184 11.252 1.00 95.38 424 VAL A N 1
ATOM 3130 C CA . VAL A 1 424 ? -9.815 2.482 11.239 1.00 95.38 424 VAL A CA 1
ATOM 3131 C C . VAL A 1 424 ? -9.595 3.983 11.397 1.00 95.38 424 VAL A C 1
ATOM 3133 O O . VAL A 1 424 ? -9.902 4.747 10.485 1.00 95.38 424 VAL A O 1
ATOM 3136 N N . LEU A 1 425 ? -9.057 4.403 12.543 1.00 94.88 425 LEU A N 1
ATOM 3137 C CA . LEU A 1 425 ? -8.739 5.806 12.831 1.00 94.88 425 LEU A CA 1
ATOM 3138 C C . LEU A 1 425 ? -7.265 6.079 12.510 1.00 94.88 425 LEU A C 1
ATOM 3140 O O . LEU A 1 425 ? -6.375 5.627 13.241 1.00 94.88 425 LEU A O 1
ATOM 3144 N N . ASN A 1 426 ? -7.006 6.801 11.422 1.00 92.56 426 ASN A N 1
ATOM 3145 C CA . ASN A 1 426 ? -5.649 7.133 10.994 1.00 92.56 426 ASN A CA 1
ATOM 3146 C C . ASN A 1 426 ? -5.142 8.398 11.675 1.00 92.56 426 ASN A C 1
ATOM 3148 O O . ASN A 1 426 ? -5.903 9.328 11.905 1.00 92.56 426 ASN A O 1
ATOM 3152 N N . GLU A 1 427 ? -3.845 8.428 11.978 1.00 88.88 427 GLU A N 1
ATOM 3153 C CA . GLU A 1 427 ? -3.188 9.563 12.647 1.00 88.88 427 GLU A CA 1
ATOM 3154 C C . GLU A 1 427 ? -3.786 9.878 14.031 1.00 88.88 427 GLU A C 1
ATOM 3156 O O . GLU A 1 427 ? -3.745 11.004 14.523 1.00 88.88 427 GLU A O 1
ATOM 3161 N N . PHE A 1 428 ? -4.258 8.832 14.722 1.00 90.94 428 PHE A N 1
ATOM 3162 C CA . PHE A 1 428 ? -4.948 8.916 16.013 1.00 90.94 428 PHE A CA 1
ATOM 3163 C C . PHE A 1 428 ? -4.323 9.863 17.063 1.00 90.94 428 PHE A C 1
ATOM 3165 O O . PHE A 1 428 ? -5.084 10.519 17.774 1.00 90.94 428 PHE A O 1
ATOM 3172 N N . PRO A 1 429 ? -2.985 9.971 17.219 1.00 87.62 429 PRO A N 1
ATOM 3173 C CA . PRO A 1 429 ? -2.391 10.875 18.208 1.00 87.62 429 PRO A CA 1
ATOM 3174 C C . PRO A 1 429 ? -2.688 12.352 18.008 1.00 87.62 429 PRO A C 1
ATOM 3176 O O . PRO A 1 429 ? -2.681 13.076 18.995 1.00 87.62 429 PRO A O 1
ATOM 3179 N N . VAL A 1 430 ? -2.915 12.781 16.765 1.00 85.31 430 VAL A N 1
ATOM 3180 C CA . VAL A 1 430 ? -3.147 14.191 16.417 1.00 85.31 430 VAL A CA 1
ATOM 3181 C C . VAL A 1 430 ? -4.524 14.651 16.918 1.00 85.31 430 VAL A C 1
ATOM 3183 O O . VAL A 1 430 ? -4.772 15.840 17.114 1.00 85.31 430 VAL A O 1
ATOM 3186 N N . MET A 1 431 ? -5.426 13.701 17.176 1.00 87.06 431 MET A N 1
ATOM 3187 C CA . MET A 1 431 ? -6.787 13.969 17.615 1.00 87.06 431 MET A CA 1
ATOM 3188 C C . MET A 1 431 ? -6.854 14.597 19.010 1.00 87.06 431 MET A C 1
ATOM 3190 O O . MET A 1 431 ? -6.178 14.180 19.956 1.00 87.06 431 MET A O 1
ATOM 3194 N N . GLN A 1 432 ? -7.770 15.556 19.181 1.00 78.31 432 GLN A N 1
ATOM 3195 C CA . GLN A 1 432 ? -7.985 16.195 20.476 1.00 78.31 432 GLN A CA 1
ATOM 3196 C C . GLN A 1 432 ? -8.339 15.188 21.577 1.00 78.31 432 GLN A C 1
ATOM 3198 O O . GLN A 1 432 ? -9.139 14.263 21.397 1.00 78.31 432 GLN A O 1
ATOM 3203 N N . ALA A 1 433 ? -7.844 15.459 22.789 1.00 78.00 433 ALA A N 1
ATOM 3204 C CA . ALA A 1 433 ? -8.084 14.615 23.957 1.00 78.00 433 ALA A CA 1
ATOM 3205 C C . ALA A 1 433 ? -9.579 14.351 24.220 1.00 78.00 433 ALA A C 1
ATOM 3207 O O . ALA A 1 433 ? -9.929 13.267 24.674 1.00 78.00 433 ALA A O 1
ATOM 3208 N N . GLY A 1 434 ? -10.471 15.307 23.926 1.00 80.12 434 GLY A N 1
ATOM 3209 C CA . GLY A 1 434 ? -11.916 15.137 24.105 1.00 80.12 434 GLY A CA 1
ATOM 3210 C C . GLY A 1 434 ? -12.510 14.006 23.256 1.00 80.12 434 GLY A C 1
ATOM 3211 O O . GLY A 1 434 ? -13.237 13.167 23.792 1.00 80.12 434 GLY A O 1
ATOM 3212 N N . ALA A 1 435 ? -12.165 13.955 21.967 1.00 82.56 435 ALA A N 1
ATOM 3213 C CA . ALA A 1 435 ? -12.607 12.913 21.041 1.00 82.56 435 ALA A CA 1
ATOM 3214 C C . ALA A 1 435 ? -11.946 11.559 21.353 1.00 82.56 435 ALA A C 1
ATOM 3216 O O . ALA A 1 435 ? -12.638 10.546 21.453 1.00 82.56 435 ALA A O 1
ATOM 3217 N N . ALA A 1 436 ? -10.643 11.544 21.661 1.00 84.19 436 ALA A N 1
ATOM 3218 C CA . ALA A 1 436 ? -9.939 10.325 22.076 1.00 84.19 436 ALA A CA 1
ATOM 3219 C C . ALA A 1 436 ? -10.522 9.704 23.362 1.00 84.19 436 ALA A C 1
ATOM 3221 O O . ALA A 1 436 ? -10.737 8.493 23.442 1.00 84.19 436 ALA A O 1
ATOM 3222 N N . ILE A 1 437 ? -10.845 10.532 24.366 1.00 82.88 437 ILE A N 1
ATOM 3223 C CA . ILE A 1 437 ? -11.420 10.080 25.645 1.00 82.88 437 ILE A CA 1
ATOM 3224 C C . ILE A 1 437 ? -12.775 9.396 25.452 1.00 82.88 437 ILE A C 1
ATOM 3226 O O . ILE A 1 437 ? -13.093 8.471 26.203 1.00 82.88 437 ILE A O 1
ATOM 3230 N N . ALA A 1 438 ? -13.572 9.819 24.469 1.00 83.62 438 ALA A N 1
ATOM 3231 C CA . ALA A 1 438 ? -14.867 9.204 24.196 1.00 83.62 438 ALA A CA 1
ATOM 3232 C C . ALA A 1 438 ? -14.737 7.728 23.770 1.00 83.62 438 ALA A C 1
ATOM 3234 O O . ALA A 1 438 ? -15.608 6.924 24.095 1.00 83.62 438 ALA A O 1
ATOM 3235 N N . LEU A 1 439 ? -13.613 7.348 23.152 1.00 88.38 439 LEU A N 1
ATOM 3236 C CA . LEU A 1 439 ? -13.313 5.971 22.746 1.00 88.38 439 LEU A CA 1
ATOM 3237 C C . LEU A 1 439 ? -12.661 5.128 23.854 1.00 88.38 439 LEU A C 1
ATOM 3239 O O . LEU A 1 439 ? -12.679 3.903 23.790 1.00 88.38 439 LEU A O 1
ATOM 3243 N N . HIS A 1 440 ? -12.116 5.739 24.913 1.00 86.50 440 HIS A N 1
ATOM 3244 C CA . HIS A 1 440 ? -11.409 5.000 25.972 1.00 86.50 440 HIS A CA 1
ATOM 3245 C C . HIS A 1 440 ? -12.265 3.947 26.671 1.00 86.50 440 HIS A C 1
ATOM 3247 O O . HIS A 1 440 ? -11.725 2.949 27.148 1.00 86.50 440 HIS A O 1
ATOM 3253 N N . ARG A 1 441 ? -13.578 4.187 26.775 1.00 84.25 441 ARG A N 1
ATOM 3254 C CA . ARG A 1 441 ? -14.489 3.201 27.353 1.00 84.25 441 ARG A CA 1
ATOM 3255 C C . ARG A 1 441 ? -14.611 1.979 26.449 1.00 84.25 441 ARG A C 1
ATOM 3257 O O . ARG A 1 441 ? -14.480 0.873 26.955 1.00 84.25 441 ARG A O 1
ATOM 3264 N N . TYR A 1 442 ? -14.730 2.188 25.138 1.00 87.44 442 TYR A N 1
ATOM 3265 C CA . TYR A 1 442 ? -14.765 1.101 24.163 1.00 87.44 442 TYR A CA 1
ATOM 3266 C C . TYR A 1 442 ? -13.499 0.242 24.267 1.00 87.44 442 TYR A C 1
ATOM 3268 O O . TYR A 1 442 ? -13.593 -0.970 24.410 1.00 87.44 442 TYR A O 1
ATOM 3276 N N . PHE A 1 443 ? -12.316 0.863 24.318 1.00 87.31 443 PHE A N 1
ATOM 3277 C CA . PHE A 1 443 ? -11.049 0.121 24.408 1.00 87.31 443 PHE A CA 1
ATOM 3278 C C . PHE A 1 443 ? -10.874 -0.688 25.701 1.00 87.31 443 PHE A C 1
ATOM 3280 O O . PHE A 1 443 ? -10.094 -1.632 25.725 1.00 87.31 443 PHE A O 1
ATOM 3287 N N . ASN A 1 444 ? -11.573 -0.321 26.777 1.00 84.25 444 ASN A N 1
ATOM 3288 C CA . ASN A 1 444 ? -11.449 -0.979 28.077 1.00 84.25 444 ASN A CA 1
ATOM 3289 C C . ASN A 1 444 ? -12.573 -1.986 28.362 1.00 84.25 444 ASN A C 1
ATOM 3291 O O . ASN A 1 444 ? -12.340 -2.991 29.025 1.00 84.25 444 ASN A O 1
ATOM 3295 N N . GLU A 1 445 ? -13.800 -1.664 27.954 1.00 86.00 445 GLU A N 1
ATOM 3296 C CA . GLU A 1 445 ? -15.029 -2.357 28.361 1.00 86.00 445 GLU A CA 1
ATOM 3297 C C . GLU A 1 445 ? -15.814 -2.923 27.170 1.00 86.00 445 GLU A C 1
ATOM 3299 O O . GLU A 1 445 ? -16.828 -3.577 27.385 1.00 86.00 445 GLU A O 1
ATOM 3304 N N . GLY A 1 446 ? -15.415 -2.634 25.927 1.00 86.06 446 GLY A N 1
ATOM 3305 C CA . GLY A 1 446 ? -16.166 -2.995 24.720 1.00 86.06 446 GLY A CA 1
ATOM 3306 C C . GLY A 1 446 ? -17.414 -2.141 24.466 1.00 86.06 446 GLY A C 1
ATOM 3307 O O . GLY A 1 446 ? -17.926 -2.152 23.355 1.00 86.06 446 GLY A O 1
ATOM 3308 N N . SER A 1 447 ? -17.872 -1.346 25.441 1.00 89.62 447 SER A N 1
ATOM 3309 C CA . SER A 1 447 ? -19.038 -0.458 25.318 1.00 89.62 447 SER A CA 1
ATOM 3310 C C . SER A 1 447 ? -18.647 1.002 25.056 1.00 89.62 447 SER A C 1
ATOM 3312 O O . SER A 1 447 ? -17.645 1.515 25.564 1.00 89.62 447 SER A O 1
ATOM 3314 N N . LEU A 1 448 ? -19.465 1.719 24.285 1.00 90.00 448 LEU A N 1
ATOM 3315 C CA . LEU A 1 448 ? -19.238 3.117 23.916 1.00 90.00 448 LEU A CA 1
ATOM 3316 C C . LEU A 1 448 ? -20.271 4.028 24.593 1.00 90.00 448 LEU A C 1
ATOM 3318 O O . LEU A 1 448 ? -21.468 3.917 24.350 1.00 90.00 448 LEU A O 1
ATOM 3322 N N . LEU A 1 449 ? -19.818 4.968 25.430 1.00 89.44 449 LEU A N 1
ATOM 3323 C CA . LEU A 1 449 ? -20.689 5.970 26.059 1.00 89.44 449 LEU A CA 1
ATOM 3324 C C . LEU A 1 449 ? -20.564 7.313 25.340 1.00 89.44 449 LEU A C 1
ATOM 3326 O O . LEU A 1 449 ? -19.571 8.022 25.518 1.00 89.44 449 LEU A O 1
ATOM 3330 N N . ILE A 1 450 ? -21.614 7.717 24.628 1.00 89.56 450 ILE A N 1
ATOM 3331 C CA . ILE A 1 450 ? -21.670 9.025 23.973 1.00 89.56 450 ILE A CA 1
ATOM 3332 C C . ILE A 1 450 ? -22.446 9.982 24.868 1.00 89.56 450 ILE A C 1
ATOM 3334 O O . ILE A 1 450 ? -23.675 10.060 24.851 1.00 89.56 450 ILE A O 1
ATOM 3338 N N . LYS A 1 451 ? -21.703 10.738 25.680 1.00 87.25 451 LYS A N 1
ATOM 3339 C CA . LYS A 1 451 ? -22.280 11.644 26.687 1.00 87.25 451 LYS A CA 1
ATOM 3340 C C . LYS A 1 451 ? -23.211 12.696 26.089 1.00 87.25 451 LYS A C 1
ATOM 3342 O O . LYS A 1 451 ? -24.226 12.993 26.707 1.00 87.25 451 LYS A O 1
ATOM 3347 N N . ALA A 1 452 ? -22.876 13.233 24.915 1.00 86.12 452 ALA A N 1
ATOM 3348 C CA . ALA A 1 452 ? -23.695 14.232 24.229 1.00 86.12 452 ALA A CA 1
ATOM 3349 C C . ALA A 1 452 ? -25.088 13.689 23.868 1.00 86.12 452 ALA A C 1
ATOM 3351 O O . ALA A 1 452 ? -26.068 14.423 23.920 1.00 86.12 452 ALA A O 1
ATOM 3352 N N . HIS A 1 453 ? -25.180 12.393 23.566 1.00 89.94 453 HIS A N 1
ATOM 3353 C CA . HIS A 1 453 ? -26.433 11.722 23.221 1.00 89.94 453 HIS A CA 1
ATOM 3354 C C . HIS A 1 453 ? -27.155 11.150 24.446 1.00 89.94 453 HIS A C 1
ATOM 3356 O O . HIS A 1 453 ? -28.345 10.860 24.382 1.00 89.94 453 HIS A O 1
ATOM 3362 N N . GLY A 1 454 ? -26.447 10.974 25.567 1.00 88.44 454 GLY A N 1
ATOM 3363 C CA . GLY A 1 454 ? -26.964 10.241 26.722 1.00 88.44 454 GLY A CA 1
ATOM 3364 C C . GLY A 1 454 ? -27.124 8.741 26.452 1.00 88.44 454 GLY A C 1
ATOM 3365 O O . GLY A 1 454 ? -27.918 8.085 27.121 1.00 88.44 454 GLY A O 1
ATOM 3366 N N . GLU A 1 455 ? -26.381 8.201 25.484 1.00 90.31 455 GLU A N 1
ATOM 3367 C CA . GLU A 1 455 ? -26.509 6.824 25.005 1.00 90.31 455 GLU A CA 1
ATOM 3368 C C . GLU A 1 455 ? -25.304 5.980 25.421 1.00 90.31 455 GLU A C 1
ATOM 3370 O O . GLU A 1 455 ? -24.151 6.386 25.246 1.00 90.31 455 GLU A O 1
ATOM 3375 N N . LEU A 1 456 ? -25.584 4.785 25.940 1.00 92.00 456 LEU A N 1
ATOM 3376 C CA . LEU A 1 456 ? -24.613 3.706 26.065 1.00 92.00 456 LEU A CA 1
ATOM 3377 C C . LEU A 1 456 ? -24.872 2.712 24.934 1.00 92.00 456 LEU A C 1
ATOM 3379 O O . LEU A 1 456 ? -25.976 2.183 24.826 1.00 92.00 456 LEU A O 1
ATOM 3383 N N . ILE A 1 457 ? -23.863 2.488 24.105 1.00 90.50 457 ILE A N 1
ATOM 3384 C CA . ILE A 1 457 ? -23.918 1.594 22.956 1.00 90.50 457 ILE A CA 1
ATOM 3385 C C . ILE A 1 457 ? -23.122 0.346 23.296 1.00 90.50 457 ILE A C 1
ATOM 3387 O O . ILE A 1 457 ? -21.955 0.444 23.677 1.00 90.50 457 ILE A O 1
ATOM 3391 N N . GLU A 1 458 ? -23.762 -0.801 23.111 1.00 93.25 458 GLU A N 1
ATOM 3392 C CA . GLU A 1 458 ? -23.106 -2.100 23.010 1.00 93.25 458 GLU A CA 1
ATOM 3393 C C . GLU A 1 458 ? -22.897 -2.371 21.511 1.00 93.25 458 GLU A C 1
ATOM 3395 O O . GLU A 1 458 ? -23.880 -2.571 20.792 1.00 93.25 458 GLU A O 1
ATOM 3400 N N . PRO A 1 459 ? -21.659 -2.266 21.002 1.00 93.69 459 PRO A N 1
ATOM 3401 C CA . PRO A 1 459 ? -21.344 -2.491 19.597 1.00 93.69 459 PRO A CA 1
ATOM 3402 C C . PRO A 1 459 ? -21.712 -3.905 19.159 1.00 93.69 459 PRO A C 1
ATOM 3404 O O . PRO A 1 459 ? -21.744 -4.839 19.963 1.00 93.69 459 PRO A O 1
ATOM 3407 N N . HIS A 1 460 ? -21.949 -4.074 17.862 1.00 94.50 460 HIS A N 1
ATOM 3408 C CA . HIS A 1 460 ? -22.184 -5.395 17.295 1.00 94.50 460 HIS A CA 1
ATOM 3409 C C . HIS A 1 460 ? -20.976 -6.320 17.560 1.00 94.50 460 HIS A C 1
ATOM 3411 O O . HIS A 1 460 ? -19.839 -5.849 17.501 1.00 94.50 460 HIS A O 1
ATOM 3417 N N . PRO A 1 461 ? -21.159 -7.635 17.796 1.00 91.94 461 PRO A N 1
ATOM 3418 C CA . PRO A 1 461 ? -20.050 -8.537 18.125 1.00 91.94 461 PRO A CA 1
ATOM 3419 C C . PRO A 1 461 ? -18.924 -8.562 17.082 1.00 91.94 461 PRO A C 1
ATOM 3421 O O . PRO A 1 461 ? -17.759 -8.738 17.430 1.00 91.94 461 PRO A O 1
ATOM 3424 N N . ALA A 1 462 ? -19.240 -8.356 15.802 1.00 92.50 462 ALA A N 1
ATOM 3425 C CA . ALA A 1 462 ? -18.242 -8.276 14.733 1.00 92.50 462 ALA A CA 1
ATOM 3426 C C . ALA A 1 462 ? -17.480 -6.936 14.679 1.00 92.50 462 ALA A C 1
ATOM 3428 O O . ALA A 1 462 ? -16.446 -6.875 14.017 1.00 92.50 462 ALA A O 1
ATOM 3429 N N . ALA A 1 463 ? -17.941 -5.899 15.388 1.00 93.31 463 ALA A N 1
ATOM 3430 C CA . ALA A 1 463 ? -17.354 -4.565 15.338 1.00 93.31 463 ALA A CA 1
ATOM 3431 C C . ALA A 1 463 ? -15.918 -4.556 15.868 1.00 93.31 463 ALA A C 1
ATOM 3433 O O . ALA A 1 463 ? -15.596 -5.224 16.857 1.00 93.31 463 ALA A O 1
ATOM 3434 N N . ARG A 1 464 ? -15.046 -3.787 15.215 1.00 93.94 464 ARG A N 1
ATOM 3435 C CA . ARG A 1 464 ? -13.639 -3.624 15.606 1.00 93.94 464 ARG A CA 1
ATOM 3436 C C . ARG A 1 464 ? -13.220 -2.168 15.520 1.00 93.94 464 ARG A C 1
ATOM 3438 O O . ARG A 1 464 ? -13.773 -1.395 14.743 1.00 93.94 464 ARG A O 1
ATOM 3445 N N . VAL A 1 465 ? -12.202 -1.810 16.300 1.00 93.69 465 VAL A N 1
ATOM 3446 C CA . VAL A 1 465 ? -11.520 -0.521 16.167 1.00 93.69 465 VAL A CA 1
ATOM 3447 C C . VAL A 1 465 ? -10.026 -0.764 16.060 1.00 93.69 465 VAL A C 1
ATOM 3449 O O . VAL A 1 465 ? -9.427 -1.404 16.927 1.00 93.69 465 VAL A O 1
ATOM 3452 N N . VAL A 1 466 ? -9.442 -0.216 15.002 1.00 96.12 466 VAL A N 1
ATOM 3453 C CA . VAL A 1 466 ? -8.004 -0.187 14.759 1.00 96.12 466 VAL A CA 1
ATOM 3454 C C . VAL A 1 466 ? -7.568 1.269 14.709 1.00 96.12 466 VAL A C 1
ATOM 3456 O O . VAL A 1 466 ? -8.249 2.113 14.129 1.00 96.12 466 VAL A O 1
ATOM 3459 N N . ILE A 1 467 ? -6.429 1.579 15.316 1.00 95.25 467 ILE A N 1
ATOM 3460 C CA . ILE A 1 467 ? -5.795 2.888 15.176 1.00 95.25 467 ILE A CA 1
ATOM 3461 C C . ILE A 1 467 ? -4.478 2.739 14.424 1.00 95.25 467 ILE A C 1
ATOM 3463 O O . ILE A 1 467 ? -3.736 1.775 14.638 1.00 95.25 467 ILE A O 1
ATOM 3467 N N . THR A 1 468 ? -4.166 3.696 13.557 1.00 94.81 468 THR A N 1
ATOM 3468 C CA . THR A 1 468 ? -2.880 3.736 12.855 1.00 94.81 468 THR A CA 1
ATOM 3469 C C . THR A 1 468 ? -2.127 5.012 13.201 1.00 94.81 468 THR A C 1
ATOM 3471 O O . THR A 1 468 ? -2.713 6.056 13.498 1.00 94.81 468 THR A O 1
ATOM 3474 N N . MET A 1 469 ? -0.801 4.922 13.218 1.00 91.50 469 MET A N 1
ATOM 3475 C CA . MET A 1 469 ? 0.064 6.072 13.451 1.00 91.50 469 MET A CA 1
ATOM 3476 C C . MET A 1 469 ? 1.395 5.906 12.724 1.00 91.50 469 MET A C 1
ATOM 3478 O O . MET A 1 469 ? 1.862 4.785 12.496 1.00 91.50 469 MET A O 1
ATOM 3482 N N . ASN A 1 470 ? 2.026 7.033 12.418 1.00 90.06 470 ASN A N 1
ATOM 3483 C CA . ASN A 1 470 ? 3.438 7.044 12.066 1.00 90.06 470 ASN A CA 1
ATOM 3484 C C . ASN A 1 470 ? 4.277 6.997 13.361 1.00 90.06 470 ASN A C 1
ATOM 3486 O O . ASN A 1 470 ? 3.796 7.401 14.425 1.00 90.06 470 ASN A O 1
ATOM 3490 N N . PRO A 1 471 ? 5.496 6.438 13.335 1.00 86.00 471 PRO A N 1
ATOM 3491 C CA . PRO A 1 471 ? 6.373 6.468 14.497 1.00 86.00 471 PRO A CA 1
ATOM 3492 C C . PRO A 1 471 ? 6.866 7.908 14.734 1.00 86.00 471 PRO A C 1
ATOM 3494 O O . PRO A 1 471 ? 7.165 8.598 13.766 1.00 86.00 471 PRO A O 1
ATOM 3497 N N . PRO A 1 472 ? 7.002 8.381 15.987 1.00 78.12 472 PRO A N 1
ATOM 3498 C CA . PRO A 1 472 ? 7.509 9.723 16.279 1.00 78.12 472 PRO A CA 1
ATOM 3499 C C . PRO A 1 472 ? 9.039 9.771 16.109 1.00 78.12 472 PRO A C 1
ATOM 3501 O O . PRO A 1 472 ? 9.785 9.735 17.091 1.00 78.12 472 PRO A O 1
ATOM 3504 N N . THR A 1 473 ? 9.515 9.783 14.863 1.00 73.56 473 THR A N 1
ATOM 3505 C CA . THR A 1 473 ? 10.944 9.870 14.511 1.00 73.56 473 THR A CA 1
ATOM 3506 C C . THR A 1 473 ? 11.315 11.270 14.013 1.00 73.56 473 THR A C 1
ATOM 3508 O O . THR A 1 473 ? 10.464 12.143 13.860 1.00 73.56 473 THR A O 1
ATOM 3511 N N . VAL A 1 474 ? 12.607 11.495 13.750 1.00 62.84 474 VAL A N 1
ATOM 3512 C CA . VAL A 1 474 ? 13.107 12.751 13.155 1.00 62.84 474 VAL A CA 1
ATOM 3513 C C . VAL A 1 474 ? 12.542 12.995 11.752 1.00 62.84 474 VAL A C 1
ATOM 3515 O O . VAL A 1 474 ? 12.421 14.153 11.365 1.00 62.84 474 VAL A O 1
ATOM 3518 N N . GLU A 1 475 ? 12.211 11.927 11.027 1.00 64.62 475 GLU A N 1
ATOM 3519 C CA . GLU A 1 475 ? 11.600 11.946 9.691 1.00 64.62 475 GLU A CA 1
ATOM 3520 C C . GLU A 1 475 ? 10.092 12.243 9.766 1.00 64.62 475 GLU A C 1
ATOM 3522 O O . GLU A 1 475 ? 9.541 12.910 8.905 1.00 64.62 475 GLU A O 1
ATOM 3527 N N . TYR A 1 476 ? 9.423 11.836 10.848 1.00 64.56 476 TYR A N 1
ATOM 3528 C CA . TYR A 1 476 ? 7.987 12.054 11.056 1.00 64.56 476 TYR A CA 1
ATOM 3529 C C . TYR A 1 476 ? 7.739 13.054 12.194 1.00 64.56 476 TYR A C 1
ATOM 3531 O O . TYR A 1 476 ? 7.068 12.737 13.178 1.00 64.56 476 TYR A O 1
ATOM 3539 N N . ARG A 1 477 ? 8.292 14.273 12.075 1.00 58.62 477 ARG A N 1
ATOM 3540 C CA . ARG A 1 477 ? 8.234 15.303 13.140 1.00 58.62 477 ARG A CA 1
ATOM 3541 C C . ARG A 1 477 ? 6.821 15.740 13.506 1.00 58.62 477 ARG A C 1
ATOM 3543 O O . ARG A 1 477 ? 6.589 16.099 14.657 1.00 58.62 477 ARG A O 1
ATOM 3550 N N . ASP A 1 478 ? 5.901 15.672 12.550 1.00 60.53 478 ASP A N 1
ATOM 3551 C CA . ASP A 1 478 ? 4.490 16.006 12.758 1.00 60.53 478 ASP A CA 1
ATOM 3552 C C . ASP A 1 478 ? 3.726 14.899 13.504 1.00 60.53 478 ASP A C 1
ATOM 3554 O O . ASP A 1 478 ? 2.576 15.082 13.896 1.00 60.53 478 ASP A O 1
ATOM 3558 N N . SER A 1 479 ? 4.349 13.735 13.732 1.00 62.12 479 SER A N 1
ATOM 3559 C CA . SER A 1 479 ? 3.731 12.655 14.494 1.00 62.12 479 SER A CA 1
ATOM 3560 C C . SER A 1 479 ? 3.804 12.938 15.994 1.00 62.12 479 SER A C 1
ATOM 3562 O O . SER A 1 479 ? 4.838 12.741 16.638 1.00 62.12 479 SER A O 1
ATOM 3564 N N . GLU A 1 480 ? 2.674 13.320 16.588 1.00 67.62 480 GLU A N 1
ATOM 3565 C CA . GLU A 1 480 ? 2.593 13.530 18.032 1.00 67.62 480 GLU A CA 1
ATOM 3566 C C . GLU A 1 480 ? 2.769 12.214 18.822 1.00 67.62 480 GLU A C 1
ATOM 3568 O O . GLU A 1 480 ? 2.162 11.182 18.507 1.00 67.62 480 GLU A O 1
ATOM 3573 N N . PRO A 1 481 ? 3.583 12.202 19.894 1.00 73.88 481 PRO A N 1
ATOM 3574 C CA . PRO A 1 481 ? 3.724 11.024 20.733 1.00 73.88 481 PRO A CA 1
ATOM 3575 C C . PRO A 1 481 ? 2.442 10.781 21.537 1.00 73.88 481 PRO A C 1
ATOM 3577 O O . PRO A 1 481 ? 2.046 11.576 22.388 1.00 73.88 481 PRO A O 1
ATOM 3580 N N . MET A 1 482 ? 1.828 9.612 21.350 1.00 79.25 482 MET A N 1
ATOM 3581 C CA . MET A 1 482 ? 0.626 9.249 22.103 1.00 79.25 482 MET A CA 1
ATOM 3582 C C . MET A 1 482 ? 0.915 9.109 23.603 1.00 79.25 482 MET A C 1
ATOM 3584 O O . MET A 1 482 ? 1.897 8.474 24.001 1.00 79.25 482 MET A O 1
ATOM 3588 N N . ASN A 1 483 ? 0.039 9.653 24.454 1.00 80.06 483 ASN A N 1
ATOM 3589 C CA . ASN A 1 483 ? 0.224 9.613 25.906 1.00 80.06 483 ASN A CA 1
ATOM 3590 C C . ASN A 1 483 ? 0.243 8.168 26.456 1.00 80.06 483 ASN A C 1
ATOM 3592 O O . ASN A 1 483 ? -0.423 7.268 25.940 1.00 80.06 483 ASN A O 1
ATOM 3596 N N . ALA A 1 484 ? 1.000 7.938 27.536 1.00 79.88 484 ALA A N 1
ATOM 3597 C CA . ALA A 1 484 ? 1.229 6.594 28.077 1.00 79.88 484 ALA A CA 1
ATOM 3598 C C . ALA A 1 484 ? -0.056 5.878 28.522 1.00 79.88 484 ALA A C 1
ATOM 3600 O O . ALA A 1 484 ? -0.176 4.669 28.340 1.00 79.88 484 ALA A O 1
ATOM 3601 N N . ALA A 1 485 ? -1.026 6.621 29.064 1.00 79.06 485 ALA A N 1
ATOM 3602 C CA . ALA A 1 485 ? -2.299 6.054 29.492 1.00 79.06 485 ALA A CA 1
ATOM 3603 C C . ALA A 1 485 ? -3.075 5.473 28.301 1.00 79.06 485 ALA A C 1
ATOM 3605 O O . ALA A 1 485 ? -3.606 4.373 28.391 1.00 79.06 485 ALA A O 1
ATOM 3606 N N . THR A 1 486 ? -3.117 6.189 27.182 1.00 83.25 486 THR A N 1
ATOM 3607 C CA . THR A 1 486 ? -3.821 5.773 25.965 1.00 83.25 486 THR A CA 1
ATOM 3608 C C . THR A 1 486 ? -3.074 4.625 25.292 1.00 83.25 486 THR A C 1
ATOM 3610 O O . THR A 1 486 ? -3.698 3.633 24.944 1.00 83.25 486 THR A O 1
ATOM 3613 N N . ARG A 1 487 ? -1.731 4.676 25.241 1.00 85.50 487 ARG A N 1
ATOM 3614 C CA . ARG A 1 487 ? -0.890 3.569 24.732 1.00 85.50 487 ARG A CA 1
ATOM 3615 C C . ARG A 1 487 ? -1.158 2.236 25.419 1.00 85.50 487 ARG A C 1
ATOM 3617 O O . ARG A 1 487 ? -1.232 1.229 24.732 1.00 85.50 487 ARG A O 1
ATOM 3624 N N . GLY A 1 488 ? -1.341 2.229 26.739 1.00 85.00 488 GLY A N 1
ATOM 3625 C CA . GLY A 1 488 ? -1.574 0.999 27.503 1.00 85.00 488 GLY A CA 1
ATOM 3626 C C . GLY A 1 488 ? -2.911 0.295 27.235 1.00 85.00 488 GLY A C 1
ATOM 3627 O O . GLY A 1 488 ? -3.161 -0.731 27.855 1.00 85.00 488 GLY A O 1
ATOM 3628 N N . ARG A 1 489 ? -3.773 0.842 26.367 1.00 88.38 489 ARG A N 1
ATOM 3629 C CA . ARG A 1 489 ? -5.083 0.267 26.015 1.00 88.38 489 ARG A CA 1
ATOM 3630 C C . ARG A 1 489 ? -5.075 -0.545 24.725 1.00 88.38 489 ARG A C 1
ATOM 3632 O O . ARG A 1 489 ? -6.087 -1.154 24.407 1.00 88.38 489 ARG A O 1
ATOM 3639 N N . PHE A 1 490 ? -3.966 -0.529 23.989 1.00 91.75 490 PHE A N 1
ATOM 3640 C CA . PHE A 1 490 ? -3.877 -1.170 22.685 1.00 91.75 490 PHE A CA 1
ATOM 3641 C C . PHE A 1 490 ? -2.832 -2.272 22.684 1.00 91.75 490 PHE A C 1
ATOM 3643 O O . PHE A 1 490 ? -1.698 -2.071 23.132 1.00 91.75 490 PHE A O 1
ATOM 3650 N N . LEU A 1 491 ? -3.186 -3.389 22.062 1.00 93.81 491 LEU A N 1
ATOM 3651 C CA . LEU A 1 491 ? -2.194 -4.288 21.501 1.00 93.81 491 LEU A CA 1
ATOM 3652 C C . LEU A 1 491 ? -1.505 -3.561 20.344 1.00 93.81 491 LEU A C 1
ATOM 3654 O O . LEU A 1 491 ? -2.165 -2.916 19.533 1.00 93.81 491 LEU A O 1
ATOM 3658 N N . THR A 1 492 ? -0.177 -3.568 20.327 1.00 94.94 492 THR A N 1
ATOM 3659 C CA . THR A 1 492 ? 0.612 -2.751 19.399 1.00 94.94 492 THR A CA 1
ATOM 3660 C C . THR A 1 492 ? 1.506 -3.633 18.557 1.00 94.94 492 THR A C 1
ATOM 3662 O O . THR A 1 492 ? 2.261 -4.411 19.133 1.00 94.94 492 THR A O 1
ATOM 3665 N N . TYR A 1 493 ? 1.482 -3.423 17.243 1.00 97.00 493 TYR A N 1
ATOM 3666 C CA . TYR A 1 493 ? 2.413 -4.045 16.304 1.00 97.00 493 TYR A CA 1
ATOM 3667 C C . TYR A 1 493 ? 3.089 -2.997 15.431 1.00 97.00 493 TYR A C 1
ATOM 3669 O O . TYR A 1 493 ? 2.467 -1.992 15.053 1.00 97.00 493 TYR A O 1
ATOM 3677 N N . GLN A 1 494 ? 4.362 -3.230 15.118 1.00 96.44 494 GLN A N 1
ATOM 3678 C CA . GLN A 1 494 ? 5.075 -2.436 14.134 1.00 96.44 494 GLN A CA 1
ATOM 3679 C C . GLN A 1 494 ? 4.864 -2.999 12.727 1.00 96.44 494 GLN A C 1
ATOM 3681 O O . GLN A 1 494 ? 4.931 -4.199 12.492 1.00 96.44 494 GLN A O 1
ATOM 3686 N N . VAL A 1 495 ? 4.630 -2.100 11.778 1.00 96.62 495 VAL A N 1
ATOM 3687 C CA . VAL A 1 495 ? 4.484 -2.383 10.351 1.00 96.62 495 VAL A CA 1
ATOM 3688 C C . VAL A 1 495 ? 5.614 -1.649 9.628 1.00 96.62 495 VAL A C 1
ATOM 3690 O O . VAL A 1 495 ? 5.403 -0.515 9.172 1.00 96.62 495 VAL A O 1
ATOM 3693 N N . PRO A 1 496 ? 6.834 -2.219 9.607 1.00 95.00 496 PRO A N 1
ATOM 3694 C CA . PRO A 1 496 ? 7.968 -1.613 8.919 1.00 95.00 496 PRO A CA 1
ATOM 3695 C C . PRO A 1 496 ? 7.754 -1.649 7.398 1.00 95.00 496 PRO A C 1
ATOM 3697 O O . PRO A 1 496 ? 6.742 -2.153 6.910 1.00 95.00 496 PRO A O 1
ATOM 3700 N N . TYR A 1 497 ? 8.698 -1.099 6.634 1.00 94.50 497 TYR A N 1
ATOM 3701 C CA . TYR A 1 497 ? 8.750 -1.389 5.202 1.00 94.50 497 TYR A CA 1
ATOM 3702 C C . TYR A 1 497 ? 9.028 -2.879 4.963 1.00 94.50 497 TYR A C 1
ATOM 3704 O O . TYR A 1 497 ? 9.583 -3.561 5.828 1.00 94.50 497 TYR A O 1
ATOM 3712 N N . ILE A 1 498 ? 8.641 -3.362 3.783 1.00 94.56 498 ILE A N 1
ATOM 3713 C CA . ILE A 1 498 ? 8.867 -4.743 3.357 1.00 94.56 498 ILE A CA 1
ATOM 3714 C C . ILE A 1 498 ? 10.375 -5.011 3.356 1.00 94.56 498 ILE A C 1
ATOM 3716 O O . ILE A 1 498 ? 11.141 -4.279 2.731 1.00 94.56 498 ILE A O 1
ATOM 3720 N N . GLN A 1 499 ? 10.804 -6.039 4.087 1.00 92.88 499 GLN A N 1
ATOM 3721 C CA . GLN A 1 499 ? 12.227 -6.339 4.268 1.00 92.88 499 GLN A CA 1
ATOM 3722 C C . GLN A 1 499 ? 12.818 -7.171 3.127 1.00 92.88 499 GLN A C 1
ATOM 3724 O O . GLN A 1 499 ? 14.019 -7.106 2.878 1.00 92.88 499 GLN A O 1
ATOM 3729 N N . SER A 1 500 ? 11.994 -7.958 2.433 1.00 93.31 500 SER A N 1
ATOM 3730 C CA . SER A 1 500 ? 12.428 -8.717 1.262 1.00 93.31 500 SER A CA 1
ATOM 3731 C C . SER A 1 500 ? 12.303 -7.860 0.006 1.00 93.31 500 SER A C 1
ATOM 3733 O O . SER A 1 500 ? 11.201 -7.475 -0.381 1.00 93.31 500 SER A O 1
ATOM 3735 N N . VAL A 1 501 ? 13.437 -7.595 -0.647 1.00 95.06 501 VAL A N 1
ATOM 3736 C CA . VAL A 1 501 ? 13.472 -6.944 -1.967 1.00 95.06 501 VAL A CA 1
ATOM 3737 C C . VAL A 1 501 ? 12.617 -7.717 -2.966 1.00 95.06 501 VAL A C 1
ATOM 3739 O O . VAL A 1 501 ? 11.849 -7.106 -3.691 1.00 95.06 501 VAL A O 1
ATOM 3742 N N . GLU A 1 502 ? 12.723 -9.046 -2.984 1.00 93.62 502 GLU A N 1
ATOM 3743 C CA . GLU A 1 502 ? 11.995 -9.900 -3.928 1.00 93.62 502 GLU A CA 1
ATOM 3744 C C . GLU A 1 502 ? 10.479 -9.791 -3.737 1.00 93.62 502 GLU A C 1
ATOM 3746 O O . GLU A 1 502 ? 9.773 -9.509 -4.696 1.00 93.62 502 GLU A O 1
ATOM 3751 N N . GLN A 1 503 ? 9.990 -9.868 -2.493 1.00 92.31 503 GLN A N 1
ATOM 3752 C CA . GLN A 1 503 ? 8.555 -9.722 -2.214 1.00 92.31 503 GLN A CA 1
ATOM 3753 C C . GLN A 1 503 ? 8.036 -8.321 -2.560 1.00 92.31 503 GLN A C 1
ATOM 3755 O O . GLN A 1 503 ? 6.924 -8.181 -3.064 1.00 92.31 503 GLN A O 1
ATOM 3760 N N . GLU A 1 504 ? 8.819 -7.269 -2.291 1.00 95.00 504 GLU A N 1
ATOM 3761 C CA . GLU A 1 504 ? 8.432 -5.909 -2.674 1.00 95.00 504 GLU A CA 1
ATOM 3762 C C . GLU A 1 504 ? 8.423 -5.735 -4.199 1.00 95.00 504 GLU A C 1
ATOM 3764 O O . GLU A 1 504 ? 7.508 -5.095 -4.712 1.00 95.00 504 GLU A O 1
ATOM 3769 N N . VAL A 1 505 ? 9.380 -6.337 -4.919 1.00 95.62 505 VAL A N 1
ATOM 3770 C CA . VAL A 1 505 ? 9.391 -6.385 -6.390 1.00 95.62 505 VAL A CA 1
ATOM 3771 C C . VAL A 1 505 ? 8.155 -7.112 -6.905 1.00 95.62 505 VAL A C 1
ATOM 3773 O O . VAL A 1 505 ? 7.442 -6.524 -7.701 1.00 95.62 505 VAL A O 1
ATOM 3776 N N . ASP A 1 506 ? 7.852 -8.320 -6.426 1.00 91.62 506 ASP A N 1
ATOM 3777 C CA . ASP A 1 506 ? 6.698 -9.110 -6.883 1.00 91.62 506 ASP A CA 1
ATOM 3778 C C . ASP A 1 506 ? 5.375 -8.366 -6.706 1.00 91.62 506 ASP A C 1
ATOM 3780 O O . ASP A 1 506 ? 4.565 -8.267 -7.626 1.00 91.62 506 ASP A O 1
ATOM 3784 N N . THR A 1 507 ? 5.170 -7.787 -5.523 1.00 90.00 507 THR A N 1
ATOM 3785 C CA . THR A 1 507 ? 3.956 -7.023 -5.230 1.00 90.00 507 THR A CA 1
ATOM 3786 C C . THR A 1 507 ? 3.880 -5.716 -6.024 1.00 90.00 507 THR A C 1
ATOM 3788 O O . THR A 1 507 ? 2.777 -5.279 -6.357 1.00 90.00 507 THR A O 1
ATOM 3791 N N . LEU A 1 508 ? 5.005 -5.049 -6.307 1.00 91.81 508 LEU A N 1
ATOM 3792 C CA . LEU A 1 508 ? 5.014 -3.841 -7.140 1.00 91.81 508 LEU A CA 1
ATOM 3793 C C . LEU A 1 508 ? 4.802 -4.168 -8.614 1.00 91.81 508 LEU A C 1
ATOM 3795 O O . LEU A 1 508 ? 4.013 -3.481 -9.249 1.00 91.81 508 LEU A O 1
ATOM 3799 N N . ASP A 1 509 ? 5.451 -5.210 -9.125 1.00 91.94 509 ASP A N 1
ATOM 3800 C CA . ASP A 1 509 ? 5.340 -5.707 -10.497 1.00 91.94 509 ASP A CA 1
ATOM 3801 C C . ASP A 1 509 ? 3.868 -5.972 -10.839 1.00 91.94 509 ASP A C 1
ATOM 3803 O O . ASP A 1 509 ? 3.322 -5.348 -11.743 1.00 91.94 509 ASP A O 1
ATOM 3807 N N . GLN A 1 510 ? 3.164 -6.739 -10.000 1.00 87.88 510 GLN A N 1
ATOM 3808 C CA . GLN A 1 510 ? 1.725 -6.996 -10.159 1.00 87.88 510 GLN A CA 1
ATOM 3809 C C . GLN A 1 510 ? 0.858 -5.724 -10.114 1.00 87.88 510 GLN A C 1
ATOM 3811 O O . GLN A 1 510 ? -0.183 -5.659 -10.761 1.00 87.88 510 GLN A O 1
ATOM 3816 N N . GLN A 1 511 ? 1.269 -4.702 -9.354 1.00 86.12 511 GLN A N 1
ATOM 3817 C CA . GLN A 1 511 ? 0.517 -3.449 -9.216 1.00 86.12 511 GLN A CA 1
ATOM 3818 C C . GLN A 1 511 ? 0.755 -2.451 -10.350 1.00 86.12 511 GLN A C 1
ATOM 3820 O O . GLN A 1 511 ? -0.144 -1.667 -10.657 1.00 86.12 511 GLN A O 1
ATOM 3825 N N . VAL A 1 512 ? 1.973 -2.391 -10.893 1.00 87.50 512 VAL A N 1
ATOM 3826 C CA . VAL A 1 512 ? 2.366 -1.350 -11.855 1.00 87.50 512 VAL A CA 1
ATOM 3827 C C . VAL A 1 512 ? 2.420 -1.878 -13.280 1.00 87.50 512 VAL A C 1
ATOM 3829 O O . VAL A 1 512 ? 2.119 -1.122 -14.191 1.00 87.50 512 VAL A O 1
ATOM 3832 N N . ASN A 1 513 ? 2.723 -3.158 -13.484 1.00 86.81 513 ASN A N 1
ATOM 3833 C CA . ASN A 1 513 ? 2.880 -3.757 -14.807 1.00 86.81 513 ASN A CA 1
ATOM 3834 C C . ASN A 1 513 ? 1.612 -4.473 -15.308 1.00 86.81 513 ASN A C 1
ATOM 3836 O O . ASN A 1 513 ? 1.689 -5.331 -16.182 1.00 86.81 513 ASN A O 1
ATOM 3840 N N . SER A 1 514 ? 0.435 -4.108 -14.786 1.00 79.06 514 SER A N 1
ATOM 3841 C CA . SER A 1 514 ? -0.862 -4.623 -15.243 1.00 79.06 514 SER A CA 1
ATOM 3842 C C . SER A 1 514 ? -1.797 -3.486 -15.691 1.00 79.06 514 SER A C 1
ATOM 3844 O O . SER A 1 514 ? -1.899 -2.462 -15.003 1.00 79.06 514 SER A O 1
ATOM 3846 N N . PRO A 1 515 ? -2.480 -3.604 -16.852 1.00 71.38 515 PRO A N 1
ATOM 3847 C CA . PRO A 1 515 ? -2.494 -4.750 -17.777 1.00 71.38 515 PRO A CA 1
ATOM 3848 C C . PRO A 1 515 ? -1.340 -4.749 -18.794 1.00 71.38 515 PRO A C 1
ATOM 3850 O O . PRO A 1 515 ? -1.317 -5.579 -19.694 1.00 71.38 515 PRO A O 1
ATOM 3853 N N . ARG A 1 516 ? -0.437 -3.770 -18.718 1.00 77.38 516 ARG A N 1
ATOM 3854 C CA . ARG A 1 516 ? 0.734 -3.671 -19.590 1.00 77.38 516 ARG A CA 1
ATOM 3855 C C . ARG A 1 516 ? 1.951 -3.388 -18.749 1.00 77.38 516 ARG A C 1
ATOM 3857 O O . ARG A 1 516 ? 1.840 -2.732 -17.708 1.00 77.38 516 ARG A O 1
ATOM 3864 N N . THR A 1 517 ? 3.105 -3.752 -19.264 1.00 80.69 517 THR A N 1
ATOM 3865 C CA . THR A 1 517 ? 4.326 -3.600 -18.498 1.00 80.69 517 THR A CA 1
ATOM 3866 C C . THR A 1 517 ? 4.910 -2.198 -18.728 1.00 80.69 517 THR A C 1
ATOM 3868 O O . THR A 1 517 ? 5.042 -1.710 -19.851 1.00 80.69 517 THR A O 1
ATOM 3871 N N . ILE A 1 518 ? 5.185 -1.509 -17.624 1.00 84.69 518 ILE A N 1
ATOM 3872 C CA . ILE A 1 518 ? 5.662 -0.123 -17.534 1.00 84.69 518 ILE A CA 1
ATOM 3873 C C . ILE A 1 518 ? 7.173 -0.083 -17.295 1.00 84.69 518 ILE A C 1
ATOM 3875 O O . ILE A 1 518 ? 7.858 0.823 -17.762 1.00 84.69 518 ILE A O 1
ATOM 3879 N N . VAL A 1 519 ? 7.688 -1.042 -16.529 1.00 86.38 519 VAL A N 1
ATOM 3880 C CA . VAL A 1 519 ? 9.099 -1.147 -16.162 1.00 86.38 519 VAL A CA 1
ATOM 3881 C C . VAL A 1 519 ? 9.489 -2.616 -16.107 1.00 86.38 519 VAL A C 1
ATOM 3883 O O . VAL A 1 519 ? 8.795 -3.414 -15.479 1.00 86.38 519 VAL A O 1
ATOM 3886 N N . ASP A 1 520 ? 10.604 -2.982 -16.734 1.00 83.31 520 ASP A N 1
ATOM 3887 C CA . ASP A 1 520 ? 11.082 -4.357 -16.693 1.00 83.31 520 ASP A CA 1
ATOM 3888 C C . ASP A 1 520 ? 11.498 -4.767 -15.267 1.00 83.31 520 ASP A C 1
ATOM 3890 O O . ASP A 1 520 ? 11.866 -3.948 -14.412 1.00 83.31 520 ASP A O 1
ATOM 3894 N N . ARG A 1 521 ? 11.463 -6.073 -15.002 1.00 87.00 521 ARG A N 1
ATOM 3895 C CA . ARG A 1 521 ? 11.702 -6.626 -13.666 1.00 87.00 521 ARG A CA 1
ATOM 3896 C C . ARG A 1 521 ? 13.117 -6.372 -13.138 1.00 87.00 521 ARG A C 1
ATOM 3898 O O . ARG A 1 521 ? 13.283 -6.232 -11.922 1.00 87.00 521 ARG A O 1
ATOM 3905 N N . ASP A 1 522 ? 14.138 -6.310 -13.995 1.00 85.81 522 ASP A N 1
ATOM 3906 C CA . ASP A 1 522 ? 15.518 -6.043 -13.564 1.00 85.81 522 ASP A CA 1
ATOM 3907 C C . ASP A 1 522 ? 15.674 -4.582 -13.127 1.00 85.81 522 ASP A C 1
ATOM 3909 O O . ASP A 1 522 ? 16.168 -4.307 -12.027 1.00 85.81 522 ASP A O 1
ATOM 3913 N N . THR A 1 523 ? 15.155 -3.646 -13.923 1.00 88.00 523 THR A N 1
ATOM 3914 C CA . THR A 1 523 ? 15.095 -2.224 -13.569 1.00 88.00 523 THR A CA 1
ATOM 3915 C C . THR A 1 523 ? 14.281 -2.000 -12.298 1.00 88.00 523 THR A C 1
ATOM 3917 O O . THR A 1 523 ? 14.751 -1.316 -11.383 1.00 88.00 523 THR A O 1
ATOM 3920 N N . LEU A 1 524 ? 13.103 -2.621 -12.171 1.00 95.69 524 LEU A N 1
ATOM 3921 C CA . LEU A 1 524 ? 12.291 -2.542 -10.954 1.00 95.69 524 LEU A CA 1
ATOM 3922 C C . LEU A 1 524 ? 13.058 -3.081 -9.737 1.00 95.69 524 LEU A C 1
ATOM 3924 O O . LEU A 1 524 ? 13.079 -2.448 -8.681 1.00 95.69 524 LEU A O 1
ATOM 3928 N N . THR A 1 525 ? 13.773 -4.197 -9.895 1.00 97.38 525 THR A N 1
ATOM 3929 C CA . THR A 1 525 ? 14.623 -4.768 -8.842 1.00 97.38 525 THR A CA 1
ATOM 3930 C C . THR A 1 525 ? 15.733 -3.806 -8.418 1.00 97.38 525 THR A C 1
ATOM 3932 O O . THR A 1 525 ? 15.982 -3.644 -7.220 1.00 97.38 525 THR A O 1
ATOM 3935 N N . LYS A 1 526 ? 16.403 -3.142 -9.367 1.00 96.44 526 LYS A N 1
ATOM 3936 C CA . LYS A 1 526 ? 17.427 -2.120 -9.084 1.00 96.44 526 LYS A CA 1
ATOM 3937 C C . LYS A 1 526 ? 16.841 -0.939 -8.309 1.00 96.44 526 LYS A C 1
ATOM 3939 O O . LYS A 1 526 ? 17.422 -0.533 -7.302 1.00 96.44 526 LYS A O 1
ATOM 3944 N N . ILE A 1 527 ? 15.669 -0.450 -8.718 1.00 97.69 527 ILE A N 1
ATOM 3945 C CA . ILE A 1 527 ? 14.944 0.628 -8.031 1.00 97.69 527 ILE A CA 1
ATOM 3946 C C . ILE A 1 527 ? 14.592 0.226 -6.593 1.00 97.69 527 ILE A C 1
ATOM 3948 O O . ILE A 1 527 ? 14.849 0.992 -5.664 1.00 97.69 527 ILE A O 1
ATOM 3952 N N . VAL A 1 528 ? 14.039 -0.974 -6.384 1.00 97.81 528 VAL A N 1
ATOM 3953 C CA . VAL A 1 528 ? 13.667 -1.462 -5.045 1.00 97.81 528 VAL A CA 1
ATOM 3954 C C . VAL A 1 528 ? 14.905 -1.618 -4.160 1.00 97.81 528 VAL A C 1
ATOM 3956 O O . VAL A 1 528 ? 14.895 -1.163 -3.018 1.00 97.81 528 VAL A O 1
ATOM 3959 N N . LYS A 1 529 ? 16.008 -2.176 -4.674 1.00 97.62 529 LYS A N 1
ATOM 3960 C CA . LYS A 1 529 ? 17.271 -2.266 -3.917 1.00 97.62 529 LYS A CA 1
ATOM 3961 C C . LYS A 1 529 ? 17.796 -0.891 -3.506 1.00 97.62 529 LYS A C 1
ATOM 3963 O O . LYS A 1 529 ? 18.201 -0.715 -2.359 1.00 97.62 529 LYS A O 1
ATOM 3968 N N . PHE A 1 530 ? 17.749 0.088 -4.409 1.00 97.44 530 PHE A N 1
ATOM 3969 C CA . PHE A 1 530 ? 18.116 1.461 -4.075 1.00 97.44 530 PHE A CA 1
ATOM 3970 C C . PHE A 1 530 ? 17.191 2.042 -2.995 1.00 97.44 530 PHE A C 1
ATOM 3972 O O . PHE A 1 530 ? 17.666 2.641 -2.034 1.00 97.44 530 PHE A O 1
ATOM 3979 N N . ALA A 1 531 ? 15.879 1.803 -3.080 1.00 96.62 531 ALA A N 1
ATOM 3980 C CA . ALA A 1 531 ? 14.934 2.230 -2.051 1.00 96.62 531 ALA A CA 1
ATOM 3981 C C . ALA A 1 531 ? 15.263 1.630 -0.674 1.00 96.62 531 ALA A C 1
ATOM 3983 O O . ALA A 1 531 ? 15.224 2.349 0.323 1.00 96.62 531 ALA A O 1
ATOM 3984 N N . HIS A 1 532 ? 15.656 0.354 -0.607 1.00 96.12 532 HIS A N 1
ATOM 3985 C CA . HIS A 1 532 ? 16.151 -0.273 0.628 1.00 96.12 532 HIS A CA 1
ATOM 3986 C C . HIS A 1 532 ? 17.384 0.454 1.173 1.00 96.12 532 HIS A C 1
ATOM 3988 O O . HIS A 1 532 ? 17.390 0.827 2.344 1.00 96.12 532 HIS A O 1
ATOM 3994 N N . ALA A 1 533 ? 18.358 0.785 0.320 1.00 94.56 533 ALA A N 1
ATOM 3995 C CA . ALA A 1 533 ? 19.521 1.574 0.730 1.00 94.56 533 ALA A CA 1
ATOM 3996 C C . ALA A 1 533 ? 19.131 2.956 1.297 1.00 94.56 533 ALA A C 1
ATOM 3998 O O . ALA A 1 533 ? 19.699 3.389 2.299 1.00 94.56 533 ALA A O 1
ATOM 3999 N N . THR A 1 534 ? 18.121 3.629 0.723 1.00 93.50 534 THR A N 1
ATOM 4000 C CA . THR A 1 534 ? 17.616 4.902 1.281 1.00 93.50 534 THR A CA 1
ATOM 4001 C C . THR A 1 534 ? 16.952 4.754 2.648 1.00 93.50 534 THR A C 1
ATOM 4003 O O . THR A 1 534 ? 16.990 5.686 3.442 1.00 93.50 534 THR A O 1
ATOM 4006 N N . ARG A 1 535 ? 16.350 3.595 2.945 1.00 91.50 535 ARG A N 1
ATOM 4007 C CA . ARG A 1 535 ? 15.682 3.326 4.231 1.00 91.50 535 ARG A CA 1
ATOM 4008 C C . ARG A 1 535 ? 16.684 3.014 5.344 1.00 91.50 535 ARG A C 1
ATOM 4010 O O . ARG A 1 535 ? 16.395 3.286 6.508 1.00 91.50 535 ARG A O 1
ATOM 4017 N N . ASP A 1 536 ? 17.845 2.472 4.985 1.00 89.19 536 ASP A N 1
ATOM 4018 C CA . ASP A 1 536 ? 18.912 2.118 5.925 1.00 89.19 536 ASP A CA 1
ATOM 4019 C C . ASP A 1 536 ? 19.826 3.309 6.273 1.00 89.19 536 ASP A C 1
ATOM 4021 O O . ASP A 1 536 ? 20.432 3.336 7.349 1.00 89.19 536 ASP A O 1
ATOM 4025 N N . GLU A 1 537 ? 19.914 4.320 5.400 1.00 86.81 537 GLU A N 1
ATOM 4026 C CA . GLU A 1 537 ? 20.766 5.500 5.582 1.00 86.81 537 GLU A CA 1
ATOM 4027 C C . GLU A 1 537 ? 19.959 6.744 5.983 1.00 86.81 537 GLU A C 1
ATOM 4029 O O . GLU A 1 537 ? 19.358 7.432 5.165 1.00 86.81 537 GLU A O 1
ATOM 4034 N N . SER A 1 538 ? 20.016 7.092 7.269 1.00 79.56 538 SER A N 1
ATOM 4035 C CA . SER A 1 538 ? 19.245 8.198 7.863 1.00 79.56 538 SER A CA 1
ATOM 4036 C C . SER A 1 538 ? 19.475 9.588 7.247 1.00 79.56 538 SER A C 1
ATOM 4038 O O . SER A 1 538 ? 18.661 10.494 7.449 1.00 79.56 538 SER A O 1
ATOM 4040 N N . SER A 1 539 ? 20.599 9.798 6.557 1.00 81.88 539 SER A N 1
ATOM 4041 C CA . SER A 1 539 ? 20.894 11.062 5.875 1.00 81.88 539 SER A CA 1
ATOM 4042 C C . SER A 1 539 ? 20.207 11.196 4.513 1.00 81.88 539 SER A C 1
ATOM 4044 O O . SER A 1 539 ? 20.102 12.317 4.003 1.00 81.88 539 SER A O 1
ATOM 4046 N N . TYR A 1 540 ? 19.713 10.096 3.943 1.00 89.19 540 TYR A N 1
ATOM 4047 C CA . TYR A 1 540 ? 19.018 10.083 2.662 1.00 89.19 540 TYR A CA 1
ATOM 4048 C C . TYR A 1 540 ? 17.521 10.367 2.837 1.00 89.19 540 TYR A C 1
ATOM 4050 O O . TYR A 1 540 ? 16.941 10.028 3.871 1.00 89.19 540 TYR A O 1
ATOM 4058 N N . PRO A 1 541 ? 16.868 11.003 1.847 1.00 90.62 541 PRO A N 1
ATOM 4059 C CA . PRO A 1 541 ? 15.414 10.993 1.765 1.00 90.62 541 PRO A CA 1
ATOM 4060 C C . PRO A 1 541 ? 14.909 9.554 1.609 1.00 90.62 541 PRO A C 1
ATOM 4062 O O . PRO A 1 541 ? 15.353 8.832 0.716 1.00 90.62 541 PRO A O 1
ATOM 4065 N N . THR A 1 542 ? 13.972 9.143 2.459 1.00 91.44 542 THR A N 1
ATOM 4066 C CA . THR A 1 542 ? 13.446 7.774 2.469 1.00 91.44 542 THR A CA 1
ATOM 4067 C C . THR A 1 542 ? 12.456 7.557 1.326 1.00 91.44 542 THR A C 1
ATOM 4069 O O . THR A 1 542 ? 11.428 8.232 1.254 1.00 91.44 542 THR A O 1
ATOM 4072 N N . LEU A 1 543 ? 12.693 6.555 0.475 1.00 94.44 543 LEU A N 1
ATOM 4073 C CA . LEU A 1 543 ? 11.711 6.123 -0.523 1.00 94.44 543 LEU A CA 1
ATOM 4074 C C . LEU A 1 543 ? 10.773 5.052 0.054 1.00 94.44 543 LEU A C 1
ATOM 4076 O O . LEU A 1 543 ? 11.155 3.897 0.266 1.00 94.44 543 LEU A O 1
ATOM 4080 N N . SER A 1 544 ? 9.510 5.422 0.283 1.00 93.88 544 SER A N 1
ATOM 4081 C CA . SER A 1 544 ? 8.461 4.477 0.694 1.00 93.88 544 SER A CA 1
ATOM 4082 C C . SER A 1 544 ? 7.997 3.599 -0.472 1.00 93.88 544 SER A C 1
ATOM 4084 O O . SER A 1 544 ? 8.125 3.990 -1.630 1.00 93.88 544 SER A O 1
ATOM 4086 N N . THR A 1 545 ? 7.358 2.458 -0.198 1.00 92.44 545 THR A N 1
ATOM 4087 C CA . THR A 1 545 ? 6.730 1.620 -1.243 1.00 92.44 545 THR A CA 1
ATOM 4088 C C . THR A 1 545 ? 5.708 2.411 -2.073 1.00 92.44 545 THR A C 1
ATOM 4090 O O . THR A 1 545 ? 5.603 2.233 -3.283 1.00 92.44 545 THR A O 1
ATOM 4093 N N . ARG A 1 546 ? 5.013 3.386 -1.465 1.00 91.00 546 ARG A N 1
ATOM 4094 C CA . ARG A 1 546 ? 4.133 4.309 -2.201 1.00 91.00 546 ARG A CA 1
ATOM 4095 C C . ARG A 1 546 ? 4.910 5.186 -3.189 1.00 91.00 546 ARG A C 1
ATOM 4097 O O . ARG A 1 546 ? 4.417 5.398 -4.292 1.00 91.00 546 ARG A O 1
ATOM 4104 N N . ASN A 1 547 ? 6.102 5.673 -2.841 1.00 94.62 547 ASN A N 1
ATOM 4105 C CA . ASN A 1 547 ? 6.937 6.423 -3.790 1.00 94.62 547 ASN A CA 1
ATOM 4106 C C . ASN A 1 547 ? 7.347 5.559 -4.982 1.00 94.62 547 ASN A C 1
ATOM 4108 O O . ASN A 1 547 ? 7.397 6.064 -6.097 1.00 94.62 547 ASN A O 1
ATOM 4112 N N . LEU A 1 548 ? 7.547 4.255 -4.774 1.00 95.25 548 LEU A N 1
ATOM 4113 C CA . LEU A 1 548 ? 7.857 3.324 -5.862 1.00 95.25 548 LEU A CA 1
ATOM 4114 C C . LEU A 1 548 ? 6.695 3.195 -6.858 1.00 95.25 548 LEU A C 1
ATOM 4116 O O . LEU A 1 548 ? 6.914 3.174 -8.064 1.00 95.25 548 LEU A O 1
ATOM 4120 N N . THR A 1 549 ? 5.444 3.242 -6.393 1.00 91.88 549 THR A N 1
ATOM 4121 C CA . THR A 1 549 ? 4.294 3.321 -7.317 1.00 91.88 549 THR A CA 1
ATOM 4122 C C . THR A 1 549 ? 4.235 4.655 -8.075 1.00 91.88 549 THR A C 1
ATOM 4124 O O . THR A 1 549 ? 3.834 4.686 -9.235 1.00 91.88 549 THR A O 1
ATOM 4127 N N . LEU A 1 550 ? 4.646 5.769 -7.452 1.00 91.50 550 LEU A N 1
ATOM 4128 C CA . LEU A 1 550 ? 4.634 7.098 -8.078 1.00 91.50 550 LEU A CA 1
ATOM 4129 C C . LEU A 1 550 ? 5.755 7.267 -9.109 1.00 91.50 550 LEU A C 1
ATOM 4131 O O . LEU A 1 550 ? 5.491 7.774 -10.197 1.00 91.50 550 LEU A O 1
ATOM 4135 N N . LEU A 1 551 ? 6.975 6.799 -8.823 1.00 94.19 551 LEU A N 1
ATOM 4136 C CA . LEU A 1 551 ? 8.044 6.812 -9.825 1.00 94.19 551 LEU A CA 1
ATOM 4137 C C . LEU A 1 551 ? 7.696 5.921 -11.017 1.00 94.19 551 LEU A C 1
ATOM 4139 O O . LEU A 1 551 ? 7.961 6.337 -12.137 1.00 94.19 551 LEU A O 1
ATOM 4143 N N . CYS A 1 552 ? 7.045 4.766 -10.813 1.00 92.94 552 CYS A N 1
ATOM 4144 C CA . CYS A 1 552 ? 6.614 3.925 -11.934 1.00 92.94 552 CYS A CA 1
ATOM 4145 C C . CYS A 1 552 ? 5.600 4.659 -12.819 1.00 92.94 552 CYS A C 1
ATOM 4147 O O . CYS A 1 552 ? 5.674 4.545 -14.032 1.00 92.94 552 CYS A O 1
ATOM 4149 N N . LYS A 1 553 ? 4.729 5.510 -12.255 1.00 89.31 553 LYS A N 1
ATOM 4150 C CA . LYS A 1 553 ? 3.878 6.401 -13.067 1.00 89.31 553 LYS A CA 1
ATOM 4151 C C . LYS A 1 553 ? 4.679 7.432 -13.858 1.00 89.31 553 LYS A C 1
ATOM 4153 O O . LYS A 1 553 ? 4.312 7.745 -14.977 1.00 89.31 553 LYS A O 1
ATOM 4158 N N . ASN A 1 554 ? 5.764 7.970 -13.304 1.00 89.19 554 ASN A N 1
ATOM 4159 C CA . ASN A 1 554 ? 6.628 8.872 -14.070 1.00 89.19 554 ASN A CA 1
ATOM 4160 C C . ASN A 1 554 ? 7.330 8.130 -15.220 1.00 89.19 554 ASN A C 1
ATOM 4162 O O . ASN A 1 554 ? 7.455 8.700 -16.300 1.00 89.19 554 ASN A O 1
ATOM 4166 N N . ILE A 1 555 ? 7.733 6.871 -15.007 1.00 86.75 555 ILE A N 1
ATOM 4167 C CA . ILE A 1 555 ? 8.249 5.995 -16.072 1.00 86.75 555 ILE A CA 1
ATOM 4168 C C . ILE A 1 555 ? 7.165 5.762 -17.129 1.00 86.75 555 ILE A C 1
ATOM 4170 O O . ILE A 1 555 ? 7.417 5.969 -18.310 1.00 86.75 555 ILE A O 1
ATOM 4174 N N . ASP A 1 556 ? 5.932 5.476 -16.701 1.00 85.19 556 ASP A N 1
ATOM 4175 C CA . ASP A 1 556 ? 4.759 5.347 -17.575 1.00 85.19 556 ASP A CA 1
ATOM 4176 C C . ASP A 1 556 ? 4.525 6.596 -18.434 1.00 85.19 556 ASP A C 1
ATOM 4178 O O . ASP A 1 556 ? 4.048 6.502 -19.556 1.00 85.19 556 ASP A O 1
ATOM 4182 N N . TYR A 1 557 ? 4.874 7.783 -17.934 1.00 82.00 557 TYR A N 1
ATOM 4183 C CA . TYR A 1 557 ? 4.762 9.044 -18.673 1.00 82.00 557 TYR A CA 1
ATOM 4184 C C . TYR A 1 557 ? 5.946 9.321 -19.616 1.00 82.00 557 TYR A C 1
ATOM 4186 O O . TYR A 1 557 ? 5.994 10.393 -20.221 1.00 82.00 557 TYR A O 1
ATOM 4194 N N . GLY A 1 558 ? 6.895 8.389 -19.742 1.00 74.06 558 GLY A N 1
ATOM 4195 C CA . GLY A 1 558 ? 8.069 8.490 -20.612 1.00 74.06 558 GLY A CA 1
ATOM 4196 C C . GLY A 1 558 ? 9.332 9.026 -19.930 1.00 74.06 558 GLY A C 1
ATOM 4197 O O . GLY A 1 558 ? 10.295 9.388 -20.609 1.00 74.06 558 GLY A O 1
ATOM 4198 N N . ALA A 1 559 ? 9.367 9.128 -18.595 1.00 77.94 559 ALA A N 1
ATOM 4199 C CA . ALA A 1 559 ? 10.608 9.451 -17.894 1.00 77.94 559 ALA A CA 1
ATOM 4200 C C . ALA A 1 559 ? 11.545 8.235 -17.858 1.00 77.94 559 ALA A C 1
ATOM 4202 O O . ALA A 1 559 ? 11.112 7.109 -17.631 1.00 77.94 559 ALA A O 1
ATOM 4203 N N . THR A 1 560 ? 12.855 8.461 -17.983 1.00 78.75 560 THR A N 1
ATOM 4204 C CA . THR A 1 560 ? 13.827 7.387 -17.738 1.00 78.75 560 THR A CA 1
ATOM 4205 C C . THR A 1 560 ? 13.751 6.939 -16.269 1.00 78.75 560 THR A C 1
ATOM 4207 O O . THR A 1 560 ? 13.496 7.778 -15.393 1.00 78.75 560 THR A O 1
ATOM 4210 N N . PRO A 1 561 ? 14.028 5.659 -15.947 1.00 85.38 561 PRO A N 1
ATOM 4211 C CA . PRO A 1 561 ? 14.019 5.164 -14.567 1.00 85.38 561 PRO A CA 1
ATOM 4212 C C . PRO A 1 561 ? 14.847 6.032 -13.610 1.00 85.38 561 PRO A C 1
ATOM 4214 O O . PRO A 1 561 ? 14.378 6.430 -12.542 1.00 85.38 561 PRO A O 1
ATOM 4217 N N . LYS A 1 562 ? 16.055 6.423 -14.035 1.00 86.12 562 LYS A N 1
ATOM 4218 C CA . LYS A 1 562 ? 16.952 7.300 -13.270 1.00 86.12 562 LYS A CA 1
ATOM 4219 C C . LYS A 1 562 ? 16.327 8.675 -13.004 1.00 86.12 562 LYS A C 1
ATOM 4221 O O . LYS A 1 562 ? 16.375 9.161 -11.873 1.00 86.12 562 LYS A O 1
ATOM 4226 N N . ALA A 1 563 ? 15.711 9.299 -14.012 1.00 82.12 563 ALA A N 1
ATOM 4227 C CA . ALA A 1 563 ? 15.049 10.594 -13.854 1.00 82.12 563 ALA A CA 1
ATOM 4228 C C . ALA A 1 563 ? 13.817 10.508 -12.936 1.00 82.12 563 ALA A C 1
ATOM 4230 O O . ALA A 1 563 ? 13.615 11.390 -12.099 1.00 82.12 563 ALA A O 1
ATOM 4231 N N . ALA A 1 564 ? 13.032 9.432 -13.041 1.00 91.56 564 ALA A N 1
ATOM 4232 C CA . ALA A 1 564 ? 11.878 9.187 -12.181 1.00 91.56 564 ALA A CA 1
ATOM 4233 C C . ALA A 1 564 ? 12.284 9.046 -10.702 1.00 91.56 564 ALA A C 1
ATOM 4235 O O . ALA A 1 564 ? 11.659 9.658 -9.832 1.00 91.56 564 ALA A O 1
ATOM 4236 N N . VAL A 1 565 ? 13.371 8.316 -10.417 1.00 94.81 565 VAL A N 1
ATOM 4237 C CA . VAL A 1 565 ? 13.917 8.182 -9.056 1.00 94.81 565 VAL A CA 1
ATOM 4238 C C . VAL A 1 565 ? 14.441 9.522 -8.530 1.00 94.81 565 VAL A C 1
ATOM 4240 O O . VAL A 1 565 ? 14.086 9.914 -7.416 1.00 94.81 565 VAL A O 1
ATOM 4243 N N . LYS A 1 566 ? 15.224 10.272 -9.325 1.00 91.81 566 LYS A N 1
ATOM 4244 C CA . LYS A 1 566 ? 15.701 11.619 -8.947 1.00 91.81 566 LYS A CA 1
ATOM 4245 C C . LYS A 1 566 ? 14.539 12.566 -8.615 1.00 91.81 566 LYS A C 1
ATOM 4247 O O . LYS A 1 566 ? 14.604 13.300 -7.627 1.00 91.81 566 LYS A O 1
ATOM 4252 N N . ASN A 1 567 ? 13.467 12.534 -9.411 1.00 93.31 567 ASN A N 1
ATOM 4253 C CA . ASN A 1 567 ? 12.277 13.350 -9.177 1.00 93.31 567 ASN A CA 1
ATOM 4254 C C . ASN A 1 567 ? 11.603 13.016 -7.838 1.00 93.31 567 ASN A C 1
ATOM 4256 O O . ASN A 1 567 ? 11.322 13.928 -7.060 1.00 93.31 567 ASN A O 1
ATOM 4260 N N . GLU A 1 568 ? 11.388 11.731 -7.542 1.00 95.12 568 GLU A N 1
ATOM 4261 C CA . GLU A 1 568 ? 10.778 11.331 -6.269 1.00 95.12 568 GLU A CA 1
ATOM 4262 C C . GLU A 1 568 ? 11.663 11.683 -5.069 1.00 95.12 568 GLU A C 1
ATOM 4264 O O . GLU A 1 568 ? 11.158 12.243 -4.100 1.00 95.12 568 GLU A O 1
ATOM 4269 N N . LEU A 1 569 ? 12.980 11.460 -5.140 1.00 94.00 569 LEU A N 1
ATOM 4270 C CA . LEU A 1 569 ? 13.923 11.848 -4.080 1.00 94.00 569 LEU A CA 1
ATOM 4271 C C . LEU A 1 569 ? 13.848 13.344 -3.762 1.00 94.00 569 LEU A C 1
ATOM 4273 O O . LEU A 1 569 ? 13.824 13.741 -2.593 1.00 94.00 569 LEU A O 1
ATOM 4277 N N . ARG A 1 570 ? 13.782 14.185 -4.799 1.00 91.75 570 ARG A N 1
ATOM 4278 C CA . ARG A 1 570 ? 13.587 15.628 -4.644 1.00 91.75 570 ARG A CA 1
ATOM 4279 C C . ARG A 1 570 ? 12.234 15.947 -4.010 1.00 91.75 570 ARG A C 1
ATOM 4281 O O . ARG A 1 570 ? 12.170 16.840 -3.169 1.00 91.75 570 ARG A O 1
ATOM 4288 N N . ALA A 1 571 ? 11.176 15.237 -4.398 1.00 91.44 571 ALA A N 1
ATOM 4289 C CA . ALA A 1 571 ? 9.826 15.454 -3.886 1.00 91.44 571 ALA A CA 1
ATOM 4290 C C . ALA A 1 571 ? 9.680 15.076 -2.402 1.00 91.44 571 ALA A C 1
ATOM 4292 O O . ALA A 1 571 ? 8.937 15.745 -1.686 1.00 91.44 571 ALA A O 1
ATOM 4293 N N . VAL A 1 572 ? 10.390 14.041 -1.936 1.00 90.19 572 VAL A N 1
ATOM 4294 C CA . VAL A 1 572 ? 10.325 13.572 -0.537 1.00 90.19 572 VAL A CA 1
ATOM 4295 C C . VAL A 1 572 ? 11.415 14.133 0.375 1.00 90.19 572 VAL A C 1
ATOM 4297 O O . VAL A 1 572 ? 11.431 13.825 1.563 1.00 90.19 572 VAL A O 1
ATOM 4300 N N . SER A 1 573 ? 12.339 14.936 -0.153 1.00 88.50 573 SER A N 1
ATOM 4301 C CA . SER A 1 573 ? 13.415 15.527 0.647 1.00 88.50 573 SER A CA 1
ATOM 4302 C C . SER A 1 573 ? 12.874 16.497 1.694 1.00 88.50 573 SER A C 1
ATOM 4304 O O . SER A 1 573 ? 12.261 17.512 1.359 1.00 88.50 573 SER A O 1
ATOM 4306 N N . GLU A 1 574 ? 13.202 16.246 2.961 1.00 81.69 574 GLU A N 1
ATOM 4307 C CA . GLU A 1 574 ? 13.018 17.222 4.033 1.00 81.69 574 GLU A CA 1
ATOM 4308 C C . GLU A 1 574 ? 14.030 18.378 3.901 1.00 81.69 574 GLU A C 1
ATOM 4310 O O . GLU A 1 574 ? 15.129 18.182 3.374 1.00 81.69 574 GLU A O 1
ATOM 4315 N N . PRO A 1 575 ? 13.750 19.582 4.439 1.00 77.81 575 PRO A N 1
ATOM 4316 C CA . PRO A 1 575 ? 14.634 20.750 4.314 1.00 77.81 575 PRO A CA 1
ATOM 4317 C C . PRO A 1 575 ? 16.077 20.552 4.811 1.00 77.81 575 PRO A C 1
ATOM 4319 O O . PRO A 1 575 ? 16.954 21.357 4.503 1.00 77.81 575 PRO A O 1
ATOM 4322 N N . ASN A 1 576 ? 16.326 19.527 5.631 1.00 76.94 576 ASN A N 1
ATOM 4323 C CA . ASN A 1 576 ? 17.642 19.177 6.168 1.00 76.94 576 ASN A CA 1
ATOM 4324 C C . ASN A 1 576 ? 18.286 17.948 5.504 1.00 76.94 576 ASN A C 1
ATOM 4326 O O . ASN A 1 576 ? 19.329 17.503 5.984 1.00 76.94 576 ASN A O 1
ATOM 4330 N N . GLN A 1 577 ? 17.672 17.390 4.462 1.00 82.75 577 GLN A N 1
ATOM 4331 C CA . GLN A 1 577 ? 18.203 16.291 3.658 1.00 82.75 577 GLN A CA 1
ATOM 4332 C C . GLN A 1 577 ? 18.632 16.820 2.285 1.00 82.75 577 GLN A C 1
ATOM 4334 O O . GLN A 1 577 ? 18.036 17.754 1.753 1.00 82.75 577 GLN A O 1
ATOM 4339 N N . SER A 1 578 ? 19.680 16.227 1.709 1.00 83.19 578 SER A N 1
ATOM 4340 C CA . SER A 1 578 ? 20.107 16.520 0.337 1.00 83.19 578 SER A CA 1
ATOM 4341 C C . SER A 1 578 ? 19.843 15.302 -0.537 1.00 83.19 578 SER A C 1
ATOM 4343 O O . SER A 1 578 ? 20.508 14.280 -0.379 1.00 83.19 578 SER A O 1
ATOM 4345 N N . HIS A 1 579 ? 18.889 15.406 -1.463 1.00 86.44 579 HIS A N 1
ATOM 4346 C CA . HIS A 1 579 ? 18.664 14.357 -2.460 1.00 86.44 579 HIS A CA 1
ATOM 4347 C C . HIS A 1 579 ? 19.865 14.191 -3.393 1.00 86.44 579 HIS A C 1
ATOM 4349 O O . HIS A 1 579 ? 20.165 13.068 -3.778 1.00 86.44 579 HIS A O 1
ATOM 4355 N N . GLU A 1 580 ? 20.602 15.259 -3.704 1.00 87.62 580 GLU A N 1
ATOM 4356 C CA . GLU A 1 580 ? 21.800 15.189 -4.555 1.00 87.62 580 GLU A CA 1
ATOM 4357 C C . GLU A 1 580 ? 22.873 14.263 -3.963 1.00 87.62 580 GLU A C 1
ATOM 4359 O O . GLU A 1 580 ? 23.558 13.551 -4.693 1.00 87.62 580 GLU A O 1
ATOM 4364 N N . ALA A 1 581 ? 22.962 14.176 -2.629 1.00 86.38 581 ALA A N 1
ATOM 4365 C CA . ALA A 1 581 ? 23.891 13.271 -1.946 1.00 86.38 581 ALA A CA 1
ATOM 4366 C C . ALA A 1 581 ? 23.591 11.776 -2.184 1.00 86.38 581 ALA A C 1
ATOM 4368 O O . ALA A 1 581 ? 24.422 10.928 -1.857 1.00 86.38 581 ALA A O 1
ATOM 4369 N N . THR A 1 582 ? 22.422 11.449 -2.744 1.00 89.75 582 THR A N 1
ATOM 4370 C CA . THR A 1 582 ? 22.034 10.075 -3.094 1.00 89.75 582 THR A CA 1
ATOM 4371 C C . THR A 1 582 ? 22.405 9.690 -4.526 1.00 89.75 582 THR A C 1
ATOM 4373 O O . THR A 1 582 ? 22.388 8.506 -4.852 1.00 89.75 582 THR A O 1
ATOM 4376 N N . TYR A 1 583 ? 22.754 10.648 -5.393 1.00 89.50 583 TYR A N 1
ATOM 4377 C CA . TYR A 1 583 ? 22.918 10.394 -6.830 1.00 89.50 583 TYR A CA 1
ATOM 4378 C C . TYR A 1 583 ? 24.112 9.485 -7.142 1.00 89.50 583 TYR A C 1
ATOM 4380 O O . TYR A 1 583 ? 24.004 8.605 -7.992 1.00 89.50 583 TYR A O 1
ATOM 4388 N N . ASP A 1 584 ? 25.213 9.625 -6.401 1.00 87.69 584 ASP A N 1
ATOM 4389 C CA . ASP A 1 584 ? 26.372 8.730 -6.519 1.00 87.69 584 ASP A CA 1
ATOM 4390 C C . ASP A 1 584 ? 26.033 7.279 -6.156 1.00 87.69 584 ASP A C 1
ATOM 4392 O O . ASP A 1 584 ? 26.605 6.348 -6.725 1.00 87.69 584 ASP A O 1
ATOM 4396 N N . GLU A 1 585 ? 25.135 7.083 -5.186 1.00 91.19 585 GLU A N 1
ATOM 4397 C CA . GLU A 1 585 ? 24.646 5.755 -4.816 1.00 91.19 585 GLU A CA 1
ATOM 4398 C C . GLU A 1 585 ? 23.669 5.243 -5.873 1.00 91.19 585 GLU A C 1
ATOM 4400 O O . GLU A 1 585 ? 23.811 4.108 -6.314 1.00 91.19 585 GLU A O 1
ATOM 4405 N N . LEU A 1 586 ? 22.751 6.087 -6.356 1.00 91.06 586 LEU A N 1
ATOM 4406 C CA . LEU A 1 586 ? 21.802 5.753 -7.421 1.00 91.06 586 LEU A CA 1
ATOM 4407 C C . LEU A 1 586 ? 22.509 5.253 -8.688 1.00 91.06 586 LEU A C 1
ATOM 4409 O O . LEU A 1 586 ? 22.112 4.228 -9.234 1.00 91.06 586 LEU A O 1
ATOM 4413 N N . ASN A 1 587 ? 23.601 5.911 -9.090 1.00 85.88 587 ASN A N 1
ATOM 4414 C CA . ASN A 1 587 ? 24.434 5.536 -10.242 1.00 85.88 587 ASN A CA 1
ATOM 4415 C C . ASN A 1 587 ? 25.067 4.135 -10.125 1.00 85.88 587 ASN A C 1
ATOM 4417 O O . ASN A 1 587 ? 25.611 3.614 -11.096 1.00 85.88 587 ASN A O 1
ATOM 4421 N N . ARG A 1 588 ? 25.069 3.518 -8.934 1.00 89.38 588 ARG A N 1
ATOM 4422 C CA . ARG A 1 588 ? 25.528 2.129 -8.746 1.00 89.38 588 ARG A CA 1
ATOM 4423 C C . ARG A 1 588 ? 24.440 1.106 -9.071 1.00 89.38 588 ARG A C 1
ATOM 4425 O O . ARG A 1 588 ? 24.766 -0.072 -9.209 1.00 89.38 588 ARG A O 1
ATOM 4432 N N . TYR A 1 589 ? 23.185 1.543 -9.173 1.00 88.69 589 TYR A N 1
ATOM 4433 C CA . TYR A 1 589 ? 22.026 0.705 -9.485 1.00 88.69 589 TYR A CA 1
ATOM 4434 C C . TYR A 1 589 ? 21.494 0.951 -10.901 1.00 88.69 589 TYR A C 1
ATOM 4436 O O . TYR A 1 589 ? 21.196 -0.030 -11.582 1.00 88.69 589 TYR A O 1
ATOM 4444 N N . LEU A 1 590 ? 21.359 2.223 -11.311 1.00 81.25 590 LEU A N 1
ATOM 4445 C CA . LEU A 1 590 ? 20.733 2.666 -12.567 1.00 81.25 590 LEU A CA 1
ATOM 4446 C C . LEU A 1 590 ? 21.673 3.459 -13.474 1.00 81.25 590 LEU A C 1
ATOM 4448 O O . LEU A 1 590 ? 22.478 4.263 -12.946 1.00 81.25 590 LEU A O 1
#